Protein 4QPV (pdb70)

Structure (mmCIF, N/CA/C/O backbone):
data_4QPV
#
_entry.id   4QPV
#
_cell.length_a   58.545
_cell.length_b   107.570
_cell.length_c   112.814
_cell.angle_alpha   90.000
_cell.angle_beta   90.000
_cell.angle_gamma   90.000
#
_symmetry.space_group_name_H-M   'P 21 21 21'
#
loop_
_entity.id
_entity.type
_entity.pdbx_description
1 polymer 'Uncharacterized protein'
2 water water
#
loop_
_atom_site.group_PDB
_atom_site.id
_atom_site.type_symbol
_atom_site.label_atom_id
_atom_site.label_alt_id
_atom_site.label_comp_id
_atom_site.label_asym_id
_atom_site.label_entity_id
_atom_site.label_seq_id
_atom_site.pdbx_PDB_ins_code
_atom_site.Cartn_x
_atom_site.Cartn_y
_atom_site.Cartn_z
_atom_site.occupancy
_atom_site.B_iso_or_equiv
_atom_site.auth_seq_id
_atom_site.auth_comp_id
_atom_site.auth_asym_id
_atom_site.auth_atom_id
_atom_site.pdbx_PDB_model_num
ATOM 1 N N . SER A 1 17 ? 47.049 126.906 10.952 1.00 63.67 39 SER A N 1
ATOM 2 C CA . SER A 1 17 ? 45.799 126.189 10.697 1.00 61.52 39 SER A CA 1
ATOM 3 C C . SER A 1 17 ? 45.981 125.181 9.538 1.00 60.60 39 SER A C 1
ATOM 4 O O . SER A 1 17 ? 47.051 125.144 8.910 1.00 60.88 39 SER A O 1
ATOM 7 N N . VAL A 1 18 ? 44.948 124.355 9.265 1.00 51.82 40 VAL A N 1
ATOM 8 C CA . VAL A 1 18 ? 44.995 123.373 8.171 1.00 46.71 40 VAL A CA 1
ATOM 9 C C . VAL A 1 18 ? 43.901 123.719 7.148 1.00 47.05 40 VAL A C 1
ATOM 10 O O . VAL A 1 18 ? 42.726 123.750 7.520 1.00 46.19 40 VAL A O 1
ATOM 14 N N . PRO A 1 19 ? 44.236 123.898 5.847 1.00 43.52 41 PRO A N 1
ATOM 15 C CA . PRO A 1 19 ? 43.179 124.200 4.859 1.00 44.01 41 PRO A CA 1
ATOM 16 C C . PRO A 1 19 ? 42.265 122.999 4.619 1.00 46.63 41 PRO A C 1
ATOM 17 O O . PRO A 1 19 ? 42.689 121.866 4.879 1.00 44.26 41 PRO A O 1
ATOM 21 N N . GLU A 1 20 ? 41.032 123.246 4.108 1.00 43.25 42 GLU A N 1
ATOM 22 C CA . GLU A 1 20 ? 40.031 122.221 3.795 1.00 42.00 42 GLU A CA 1
ATOM 23 C C . GLU A 1 20 ? 40.591 121.202 2.810 1.00 40.72 42 GLU A C 1
ATOM 24 O O . GLU A 1 20 ? 40.351 119.998 2.945 1.00 37.15 42 GLU A O 1
ATOM 30 N N . GLU A 1 21 ? 41.301 121.701 1.800 1.00 37.03 43 GLU A N 1
ATOM 31 C CA A GLU A 1 21 ? 41.881 120.863 0.766 0.50 35.74 43 GLU A CA 1
ATOM 32 C CA B GLU A 1 21 ? 41.893 120.816 0.812 0.50 35.91 43 GLU A CA 1
ATOM 33 C C . GLU A 1 21 ? 43.348 121.195 0.603 1.00 39.41 43 GLU A C 1
ATOM 34 O O . GLU A 1 21 ? 43.744 122.338 0.833 1.00 40.59 43 GLU A O 1
ATOM 53 N N . GLU A 1 23 ? 47.134 119.663 -1.707 1.00 30.80 45 GLU A N 1
ATOM 54 C CA . GLU A 1 23 ? 47.710 118.774 -2.715 1.00 30.42 45 GLU A CA 1
ATOM 55 C C . GLU A 1 23 ? 48.016 117.428 -2.054 1.00 32.82 45 GLU A C 1
ATOM 56 O O . GLU A 1 23 ? 48.589 117.378 -0.951 1.00 31.64 45 GLU A O 1
ATOM 62 N N . ALA A 1 24 ? 47.587 116.339 -2.691 1.00 29.16 46 ALA A N 1
ATOM 63 C CA . ALA A 1 24 ? 47.801 114.996 -2.152 1.00 29.74 46 ALA A CA 1
ATOM 64 C C . ALA A 1 24 ? 49.287 114.695 -1.902 1.00 35.84 46 ALA A C 1
ATOM 65 O O . ALA A 1 24 ? 49.613 114.023 -0.919 1.00 33.38 46 ALA A O 1
ATOM 67 N N . SER A 1 25 ? 50.188 115.252 -2.744 1.00 34.32 47 SER A N 1
ATOM 68 C CA . SER A 1 25 ? 51.641 115.053 -2.600 1.00 35.01 47 SER A CA 1
ATOM 69 C C . SER A 1 25 ? 52.201 115.681 -1.304 1.00 40.44 47 SER A C 1
ATOM 70 O O . SER A 1 25 ? 53.265 115.280 -0.838 1.00 43.14 47 SER A O 1
ATOM 73 N N . LYS A 1 26 ? 51.500 116.650 -0.728 1.00 35.41 48 LYS A N 1
ATOM 74 C CA . LYS A 1 26 ? 51.951 117.319 0.477 1.00 36.42 48 LYS A CA 1
ATOM 75 C C . LYS A 1 26 ? 51.109 116.924 1.714 1.00 39.22 48 LYS A C 1
ATOM 76 O O . LYS A 1 26 ? 51.428 117.332 2.837 1.00 42.34 48 LYS A O 1
ATOM 82 N N . TYR A 1 27 ? 50.039 116.150 1.515 1.00 29.54 49 TYR A N 1
ATOM 83 C CA . TYR A 1 27 ? 49.199 115.767 2.639 1.00 27.35 49 TYR A CA 1
ATOM 84 C C . TYR A 1 27 ? 49.799 114.568 3.410 1.00 28.16 49 TYR A C 1
ATOM 85 O O . TYR A 1 27 ? 50.039 113.511 2.827 1.00 27.21 49 TYR A O 1
ATOM 94 N N . VAL A 1 28 ? 50.047 114.758 4.713 1.00 25.06 50 VAL A N 1
ATOM 95 C CA . VAL A 1 28 ? 50.603 113.716 5.579 1.00 24.70 50 VAL A CA 1
ATOM 96 C C . VAL A 1 28 ? 49.617 113.385 6.738 1.00 29.21 50 VAL A C 1
ATOM 97 O O . VAL A 1 28 ? 50.010 112.757 7.719 1.00 29.59 50 VAL A O 1
ATOM 101 N N . GLY A 1 29 ? 48.346 113.767 6.587 1.00 26.01 51 GLY A N 1
ATOM 102 C CA . GLY A 1 29 ? 47.329 113.492 7.602 1.00 25.70 51 GLY A CA 1
ATOM 103 C C . GLY A 1 29 ? 47.019 114.647 8.535 1.00 31.60 51 GLY A C 1
ATOM 104 O O . GLY A 1 29 ? 46.247 114.478 9.489 1.00 30.64 51 GLY A O 1
ATOM 105 N N . GLN A 1 30 ? 47.599 115.846 8.275 1.00 28.43 52 GLN A N 1
ATOM 106 C CA . GLN A 1 30 ? 47.339 116.998 9.159 1.00 29.03 52 GLN A CA 1
ATOM 107 C C . GLN A 1 30 ? 45.854 117.401 9.030 1.00 32.16 52 GLN A C 1
ATOM 108 O O . GLN A 1 30 ? 45.314 117.432 7.928 1.00 31.23 52 GLN A O 1
ATOM 114 N N . GLY A 1 31 ? 45.190 117.556 10.164 1.00 29.67 53 GLY A N 1
ATOM 115 C CA . GLY A 1 31 ? 43.773 117.901 10.176 1.00 30.16 53 GLY A CA 1
ATOM 116 C C . GLY A 1 31 ? 42.821 116.720 10.091 1.00 30.63 53 GLY A C 1
ATOM 117 O O . GLY A 1 31 ? 41.613 116.914 10.190 1.00 28.57 53 GLY A O 1
ATOM 118 N N . PHE A 1 32 ? 43.341 115.476 9.925 1.00 27.42 54 PHE A N 1
ATOM 119 C CA . PHE A 1 32 ? 42.483 114.287 9.857 1.00 25.41 54 PHE A CA 1
ATOM 120 C C . PHE A 1 32 ? 41.660 114.157 11.119 1.00 29.12 54 PHE A C 1
ATOM 121 O O . PHE A 1 32 ? 42.205 114.151 12.236 1.00 28.76 54 PHE A O 1
ATOM 129 N N . GLN A 1 33 ? 40.337 114.110 10.958 1.00 26.31 55 GLN A N 1
ATOM 130 C CA . GLN A 1 33 ? 39.447 114.001 12.114 1.00 25.36 55 GLN A CA 1
ATOM 131 C C . GLN A 1 33 ? 38.114 113.358 11.760 1.00 29.28 55 GLN A C 1
ATOM 132 O O . GLN A 1 33 ? 37.245 114.046 11.226 1.00 28.75 55 GLN A O 1
ATOM 138 N N . PRO A 1 34 ? 37.884 112.082 12.136 1.00 26.87 56 PRO A N 1
ATOM 139 C CA . PRO A 1 34 ? 36.543 111.498 11.960 1.00 28.71 56 PRO A CA 1
ATOM 140 C C . PRO A 1 34 ? 35.483 112.266 12.777 1.00 32.79 56 PRO A C 1
ATOM 141 O O . PRO A 1 34 ? 35.834 112.950 13.754 1.00 31.80 56 PRO A O 1
ATOM 145 N N . PRO A 1 35 ? 34.175 112.207 12.402 1.00 32.06 57 PRO A N 1
ATOM 146 C CA . PRO A 1 35 ? 33.150 112.903 13.211 1.00 32.84 57 PRO A CA 1
ATOM 147 C C . PRO A 1 35 ? 33.305 112.540 14.699 1.00 34.74 57 PRO A C 1
ATOM 148 O O . PRO A 1 35 ? 33.388 111.351 15.022 1.00 34.01 57 PRO A O 1
ATOM 152 N N . ALA A 1 36 ? 33.454 113.562 15.580 1.00 31.46 58 ALA A N 1
ATOM 153 C CA . ALA A 1 36 ? 33.698 113.344 17.019 1.00 32.49 58 ALA A CA 1
ATOM 154 C C . ALA A 1 36 ? 33.431 114.565 17.907 1.00 39.07 58 ALA A C 1
ATOM 155 O O . ALA A 1 36 ? 33.476 115.702 17.433 1.00 39.75 58 ALA A O 1
ATOM 157 N N . GLU A 1 37 ? 33.198 114.302 19.223 1.00 36.98 59 GLU A N 1
ATOM 158 C CA A GLU A 1 37 ? 32.989 115.318 20.265 0.35 37.63 59 GLU A CA 1
ATOM 159 C CA B GLU A 1 37 ? 32.994 115.342 20.228 0.65 37.99 59 GLU A CA 1
ATOM 160 C C . GLU A 1 37 ? 34.324 115.924 20.641 1.00 42.09 59 GLU A C 1
ATOM 161 O O . GLU A 1 37 ? 35.323 115.207 20.614 1.00 41.04 59 GLU A O 1
ATOM 172 N N . LYS A 1 38 ? 34.340 117.215 21.051 1.00 40.66 60 LYS A N 1
ATOM 173 C CA A LYS A 1 38 ? 35.568 117.881 21.495 0.50 40.48 60 LYS A CA 1
ATOM 174 C CA B LYS A 1 38 ? 35.558 117.893 21.509 0.50 40.46 60 LYS A CA 1
ATOM 175 C C . LYS A 1 38 ? 36.181 117.111 22.672 1.00 43.02 60 LYS A C 1
ATOM 176 O O . LYS A 1 38 ? 37.395 116.946 22.722 1.00 41.89 60 LYS A O 1
ATOM 187 N N . ASP A 1 39 ? 35.324 116.634 23.607 1.00 40.73 61 ASP A N 1
ATOM 188 C CA . ASP A 1 39 ? 35.657 115.858 24.802 1.00 40.57 61 ASP A CA 1
ATOM 189 C C . ASP A 1 39 ? 36.333 114.529 24.413 1.00 37.94 61 ASP A C 1
ATOM 190 O O . ASP A 1 39 ? 37.299 114.126 25.061 1.00 36.69 61 ASP A O 1
ATOM 195 N N . ALA A 1 40 ? 35.808 113.857 23.371 1.00 33.16 62 ALA A N 1
ATOM 196 C CA . ALA A 1 40 ? 36.342 112.594 22.843 1.00 32.01 62 ALA A CA 1
ATOM 197 C C . ALA A 1 40 ? 37.736 112.807 22.236 1.00 34.83 62 ALA A C 1
ATOM 198 O O . ALA A 1 40 ? 38.648 112.020 22.499 1.00 33.09 62 ALA A O 1
ATOM 200 N N . ILE A 1 41 ? 37.908 113.890 21.439 1.00 31.35 63 ILE A N 1
ATOM 201 C CA . ILE A 1 41 ? 39.196 114.266 20.838 1.00 29.33 63 ILE A CA 1
ATOM 202 C C . ILE A 1 41 ? 40.219 114.523 21.956 1.00 34.19 63 ILE A C 1
ATOM 203 O O . ILE A 1 41 ? 41.304 113.951 21.921 1.00 34.58 63 ILE A O 1
ATOM 208 N N . GLU A 1 42 ? 39.865 115.341 22.963 1.00 32.21 64 GLU A N 1
ATOM 209 C CA . GLU A 1 42 ? 40.771 115.602 24.083 1.00 33.78 64 GLU A CA 1
ATOM 210 C C . GLU A 1 42 ? 41.115 114.301 24.837 1.00 34.78 64 GLU A C 1
ATOM 211 O O . GLU A 1 42 ? 42.280 114.106 25.206 1.00 34.57 64 GLU A O 1
ATOM 217 N N . PHE A 1 43 ? 40.120 113.406 25.034 1.00 32.06 65 PHE A N 1
ATOM 218 C CA . PHE A 1 43 ? 40.333 112.114 25.713 1.00 30.72 65 PHE A CA 1
ATOM 219 C C . PHE A 1 43 ? 41.389 111.267 24.976 1.00 33.67 65 PHE A C 1
ATOM 220 O O . PHE A 1 43 ? 42.283 110.700 25.619 1.00 32.06 65 PHE A O 1
ATOM 228 N N . SER A 1 44 ? 41.296 111.196 23.630 1.00 29.43 66 SER A N 1
ATOM 229 C CA . SER A 1 44 ? 42.220 110.419 22.799 1.00 28.34 66 SER A CA 1
ATOM 230 C C . SER A 1 44 ? 43.682 110.882 22.988 1.00 34.55 66 SER A C 1
ATOM 231 O O . SER A 1 44 ? 44.598 110.073 22.903 1.00 35.91 66 SER A O 1
ATOM 234 N N . LYS A 1 45 ? 43.886 112.177 23.222 1.00 31.99 67 LYS A N 1
ATOM 235 C CA . LYS A 1 45 ? 45.219 112.749 23.406 1.00 32.07 67 LYS A CA 1
ATOM 236 C C . LYS A 1 45 ? 45.770 112.432 24.797 1.00 35.52 67 LYS A C 1
ATOM 237 O O . LYS A 1 45 ? 46.962 112.191 24.942 1.00 36.62 67 LYS A O 1
ATOM 243 N N . LYS A 1 46 ? 44.908 112.417 25.805 1.00 30.88 68 LYS A N 1
ATOM 244 C CA . LYS A 1 46 ? 45.317 112.175 27.187 1.00 30.27 68 LYS A CA 1
ATOM 245 C C . LYS A 1 46 ? 45.598 110.693 27.480 1.00 34.00 68 LYS A C 1
ATOM 246 O O . LYS A 1 46 ? 46.272 110.389 28.474 1.00 34.14 68 LYS A O 1
ATOM 252 N N . HIS A 1 47 ? 45.091 109.772 26.631 1.00 28.80 69 HIS A N 1
ATOM 253 C CA . HIS A 1 47 ? 45.237 108.334 26.866 1.00 26.94 69 HIS A CA 1
ATOM 254 C C . HIS A 1 47 ? 45.727 107.601 25.619 1.00 29.20 69 HIS A C 1
ATOM 255 O O . HIS A 1 47 ? 45.422 106.426 25.440 1.00 26.87 69 HIS A O 1
ATOM 262 N N . LYS A 1 48 ? 46.532 108.283 24.796 1.00 27.68 70 LYS A N 1
ATOM 263 C CA . LYS A 1 48 ? 47.095 107.762 23.555 1.00 27.06 70 LYS A CA 1
ATOM 264 C C . LYS A 1 48 ? 47.806 106.417 23.777 1.00 29.95 70 LYS A C 1
ATOM 265 O O . LYS A 1 48 ? 47.483 105.475 23.070 1.00 28.08 70 LYS A O 1
ATOM 271 N N . ASP A 1 49 ? 48.725 106.303 24.774 1.00 27.73 71 ASP A N 1
ATOM 272 C CA . ASP A 1 49 ? 49.458 105.046 24.998 1.00 27.86 71 ASP A CA 1
ATOM 273 C C . ASP A 1 49 ? 48.550 103.880 25.430 1.00 29.40 71 ASP A C 1
ATOM 274 O O . ASP A 1 49 ? 48.693 102.769 24.921 1.00 27.48 71 ASP A O 1
ATOM 279 N N . LYS A 1 50 ? 47.638 104.126 26.358 1.00 25.88 72 LYS A N 1
ATOM 280 C CA . LYS A 1 50 ? 46.736 103.074 26.831 1.00 25.11 72 LYS A CA 1
ATOM 281 C C . LYS A 1 50 ? 45.825 102.624 25.698 1.00 26.62 72 LYS A C 1
ATOM 282 O O . LYS A 1 50 ? 45.633 101.429 25.509 1.00 26.28 72 LYS A O 1
ATOM 288 N N . ILE A 1 51 ? 45.285 103.584 24.932 1.00 24.24 73 ILE A N 1
ATOM 289 C CA . ILE A 1 51 ? 44.346 103.252 23.850 1.00 23.59 73 ILE A CA 1
ATOM 290 C C . ILE A 1 51 ? 45.091 102.453 22.768 1.00 27.13 73 ILE A C 1
ATOM 291 O O . ILE A 1 51 ? 44.563 101.441 22.281 1.00 25.25 73 ILE A O 1
ATOM 296 N N . ALA A 1 52 ? 46.325 102.877 22.435 1.00 26.21 74 ALA A N 1
ATOM 297 C CA . ALA A 1 52 ? 47.174 102.175 21.459 1.00 26.78 74 ALA A CA 1
ATOM 298 C C . ALA A 1 52 ? 47.423 100.728 21.907 1.00 29.84 74 ALA A C 1
ATOM 299 O O . ALA A 1 52 ? 47.247 99.801 21.116 1.00 28.28 74 ALA A O 1
ATOM 301 N N . LYS A 1 53 ? 47.756 100.536 23.204 1.00 26.08 75 LYS A N 1
ATOM 302 C CA . LYS A 1 53 ? 48.007 99.217 23.790 1.00 25.64 75 LYS A CA 1
ATOM 303 C C . LYS A 1 53 ? 46.750 98.337 23.697 1.00 27.89 75 LYS A C 1
ATOM 304 O O . LYS A 1 53 ? 46.859 97.163 23.319 1.00 26.86 75 LYS A O 1
ATOM 310 N N . ARG A 1 54 ? 45.570 98.902 24.046 1.00 24.04 76 ARG A N 1
ATOM 311 C CA . ARG A 1 54 ? 44.292 98.158 23.983 1.00 24.43 76 ARG A CA 1
ATOM 312 C C . ARG A 1 54 ? 43.925 97.808 22.525 1.00 26.46 76 ARG A C 1
ATOM 313 O O . ARG A 1 54 ? 43.425 96.709 22.268 1.00 26.79 76 ARG A O 1
ATOM 321 N N . GLY A 1 55 ? 44.184 98.719 21.594 1.00 23.44 77 GLY A N 1
ATOM 322 C CA . GLY A 1 55 ? 43.945 98.467 20.168 1.00 23.55 77 GLY A CA 1
ATOM 323 C C . GLY A 1 55 ? 44.796 97.323 19.652 1.00 29.41 77 GLY A C 1
ATOM 324 O O . GLY A 1 55 ? 44.289 96.398 19.012 1.00 29.05 77 GLY A O 1
ATOM 325 N N . GLU A 1 56 ? 46.082 97.318 20.022 1.00 27.60 78 GLU A N 1
ATOM 326 C CA . GLU A 1 56 ? 47.000 96.230 19.650 1.00 27.65 78 GLU A CA 1
ATOM 327 C C . GLU A 1 56 ? 46.524 94.911 20.275 1.00 29.05 78 GLU A C 1
ATOM 328 O O . GLU A 1 56 ? 46.461 93.881 19.588 1.00 27.16 78 GLU A O 1
ATOM 334 N N . GLN A 1 57 ? 46.107 94.961 21.559 1.00 25.33 79 GLN A N 1
ATOM 335 C CA . GLN A 1 57 ? 45.592 93.776 22.250 1.00 25.48 79 GLN A CA 1
ATOM 336 C C . GLN A 1 57 ? 44.379 93.208 21.508 1.00 30.56 79 GLN A C 1
ATOM 337 O O . GLN A 1 57 ? 44.262 91.987 21.402 1.00 29.97 79 GLN A O 1
ATOM 343 N N . PHE A 1 58 ? 43.451 94.090 21.059 1.00 27.97 80 PHE A N 1
ATOM 344 C CA . PHE A 1 58 ? 42.247 93.654 20.345 1.00 27.52 80 PHE A CA 1
ATOM 345 C C . PHE A 1 58 ? 42.604 92.771 19.126 1.00 29.26 80 PHE A C 1
ATOM 346 O O . PHE A 1 58 ? 41.998 91.712 18.930 1.00 29.17 80 PHE A O 1
ATOM 354 N N . PHE A 1 59 ? 43.560 93.211 18.320 1.00 25.88 81 PHE A N 1
ATOM 355 C CA . PHE A 1 59 ? 43.956 92.486 17.106 1.00 25.62 81 PHE A CA 1
ATOM 356 C C . PHE A 1 59 ? 44.660 91.186 17.440 1.00 32.01 81 PHE A C 1
ATOM 357 O O . PHE A 1 59 ? 44.498 90.215 16.696 1.00 33.30 81 PHE A O 1
ATOM 378 N N . ASP A 1 61 ? 44.066 89.343 20.385 1.00 31.93 83 ASP A N 1
ATOM 379 C CA . ASP A 1 61 ? 43.000 88.499 20.934 1.00 32.85 83 ASP A CA 1
ATOM 380 C C . ASP A 1 61 ? 42.066 87.922 19.855 1.00 36.93 83 ASP A C 1
ATOM 381 O O . ASP A 1 61 ? 41.729 86.736 19.903 1.00 37.70 83 ASP A O 1
ATOM 386 N N . ASN A 1 62 ? 41.660 88.747 18.896 1.00 31.40 84 ASN A N 1
ATOM 387 C CA . ASN A 1 62 ? 40.672 88.335 17.901 1.00 33.26 84 ASN A CA 1
ATOM 388 C C . ASN A 1 62 ? 41.237 87.760 16.610 1.00 37.48 84 ASN A C 1
ATOM 389 O O . ASN A 1 62 ? 40.598 86.877 16.043 1.00 40.04 84 ASN A O 1
ATOM 394 N N . PHE A 1 63 ? 42.392 88.226 16.141 1.00 32.21 85 PHE A N 1
ATOM 395 C CA . PHE A 1 63 ? 42.928 87.737 14.871 1.00 31.09 85 PHE A CA 1
ATOM 396 C C . PHE A 1 63 ? 44.246 86.962 14.997 1.00 36.34 85 PHE A C 1
ATOM 397 O O . PHE A 1 63 ? 44.673 86.334 14.017 1.00 35.28 85 PHE A O 1
ATOM 405 N N . GLY A 1 64 ? 44.861 86.976 16.183 1.00 33.37 86 GLY A N 1
ATOM 406 C CA . GLY A 1 64 ? 46.123 86.273 16.415 1.00 33.15 86 GLY A CA 1
ATOM 407 C C . GLY A 1 64 ? 47.271 86.937 15.679 1.00 34.95 86 GLY A C 1
ATOM 408 O O . GLY A 1 64 ? 48.250 86.280 15.313 1.00 34.96 86 GLY A O 1
ATOM 409 N N . LEU A 1 65 ? 47.137 88.250 15.429 1.00 29.84 87 LEU A N 1
ATOM 410 C CA . LEU A 1 65 ? 48.141 89.027 14.710 1.00 28.94 87 LEU A CA 1
ATOM 411 C C . LEU A 1 65 ? 48.737 90.145 15.548 1.00 32.77 87 LEU A C 1
ATOM 412 O O . LEU A 1 65 ? 48.032 90.795 16.332 1.00 31.56 87 LEU A O 1
ATOM 417 N N . LYS A 1 66 ? 50.033 90.387 15.345 1.00 29.67 88 LYS A N 1
ATOM 418 C CA . LYS A 1 66 ? 50.773 91.463 15.991 1.00 29.30 88 LYS A CA 1
ATOM 419 C C . LYS A 1 66 ? 50.646 92.724 15.126 1.00 29.33 88 LYS A C 1
ATOM 420 O O . LYS A 1 66 ? 51.045 92.729 13.961 1.00 29.05 88 LYS A O 1
ATOM 426 N N . VAL A 1 67 ? 50.038 93.780 15.681 1.00 24.20 89 VAL A N 1
ATOM 427 C CA . VAL A 1 67 ? 49.850 95.040 14.943 1.00 23.48 89 VAL A CA 1
ATOM 428 C C . VAL A 1 67 ? 50.497 96.160 15.755 1.00 27.03 89 VAL A C 1
ATOM 429 O O . VAL A 1 67 ? 50.797 95.973 16.943 1.00 26.33 89 VAL A O 1
ATOM 433 N N . LYS A 1 68 ? 50.683 97.309 15.120 1.00 25.21 90 LYS A N 1
ATOM 434 C CA . LYS A 1 68 ? 51.230 98.511 15.747 1.00 26.01 90 LYS A CA 1
ATOM 435 C C . LYS A 1 68 ? 50.269 99.698 15.508 1.00 27.46 90 LYS A C 1
ATOM 436 O O . LYS A 1 68 ? 49.930 99.984 14.363 1.00 24.18 90 LYS A O 1
ATOM 442 N N . ALA A 1 69 ? 49.868 100.403 16.589 1.00 25.55 91 ALA A N 1
ATOM 443 C CA . ALA A 1 69 ? 49.013 101.587 16.443 1.00 24.64 91 ALA A CA 1
ATOM 444 C C . ALA A 1 69 ? 49.740 102.678 15.635 1.00 27.36 91 ALA A C 1
ATOM 445 O O . ALA A 1 69 ? 50.930 102.919 15.841 1.00 25.24 91 ALA A O 1
ATOM 447 N N . THR A 1 70 ? 49.036 103.302 14.705 1.00 23.68 92 THR A N 1
ATOM 448 C CA . THR A 1 70 ? 49.602 104.395 13.905 1.00 23.74 92 THR A CA 1
ATOM 449 C C . THR A 1 70 ? 48.924 105.717 14.228 1.00 26.89 92 THR A C 1
ATOM 450 O O . THR A 1 70 ? 49.468 106.771 13.921 1.00 25.01 92 THR A O 1
ATOM 454 N N . ASN A 1 71 ? 47.705 105.662 14.772 1.00 23.89 93 ASN A N 1
ATOM 455 C CA . ASN A 1 71 ? 46.958 106.874 15.075 1.00 23.57 93 ASN A CA 1
ATOM 456 C C . ASN A 1 71 ? 45.880 106.605 16.069 1.00 26.46 93 ASN A C 1
ATOM 457 O O . ASN A 1 71 ? 45.208 105.580 15.988 1.00 27.07 93 ASN A O 1
ATOM 462 N N . VAL A 1 72 ? 45.708 107.532 17.020 1.00 22.24 94 VAL A N 1
ATOM 463 C CA . VAL A 1 72 ? 44.644 107.421 18.012 1.00 22.76 94 VAL A CA 1
ATOM 464 C C . VAL A 1 72 ? 43.844 108.695 17.934 1.00 27.33 94 VAL A C 1
ATOM 465 O O . VAL A 1 72 ? 44.404 109.788 18.120 1.00 25.96 94 VAL A O 1
ATOM 469 N N . VAL A 1 73 ? 42.538 108.577 17.650 1.00 25.02 95 VAL A N 1
ATOM 470 C CA . VAL A 1 73 ? 41.719 109.781 17.478 1.00 25.60 95 VAL A CA 1
ATOM 471 C C . VAL A 1 73 ? 40.410 109.711 18.234 1.00 28.93 95 VAL A C 1
ATOM 472 O O . VAL A 1 73 ? 39.965 108.625 18.593 1.00 27.74 95 VAL A O 1
ATOM 476 N N . GLY A 1 74 ? 39.778 110.875 18.416 1.00 27.01 96 GLY A N 1
ATOM 477 C CA . GLY A 1 74 ? 38.415 110.961 18.925 1.00 28.06 96 GLY A CA 1
ATOM 478 C C . GLY A 1 74 ? 37.513 110.466 17.794 1.00 32.01 96 GLY A C 1
ATOM 479 O O . GLY A 1 74 ? 37.803 110.718 16.620 1.00 29.95 96 GLY A O 1
ATOM 480 N N . SER A 1 75 ? 36.449 109.708 18.114 1.00 30.32 97 SER A N 1
ATOM 481 C CA . SER A 1 75 ? 35.502 109.191 17.116 1.00 30.12 97 SER A CA 1
ATOM 482 C C . SER A 1 75 ? 34.156 109.007 17.804 1.00 34.79 97 SER A C 1
ATOM 483 O O . SER A 1 75 ? 34.064 108.223 18.753 1.00 33.58 97 SER A O 1
ATOM 486 N N . GLY A 1 76 ? 33.147 109.778 17.371 1.00 32.42 98 GLY A N 1
ATOM 487 C CA . GLY A 1 76 ? 31.824 109.785 17.993 1.00 32.68 98 GLY A CA 1
ATOM 488 C C . GLY A 1 76 ? 31.978 110.321 19.396 1.00 36.49 98 GLY A C 1
ATOM 489 O O . GLY A 1 76 ? 32.611 111.368 19.582 1.00 36.44 98 GLY A O 1
ATOM 490 N N . ASP A 1 77 ? 31.494 109.572 20.405 1.00 33.70 99 ASP A N 1
ATOM 491 C CA . ASP A 1 77 ? 31.685 109.991 21.795 1.00 34.23 99 ASP A CA 1
ATOM 492 C C . ASP A 1 77 ? 32.822 109.157 22.431 1.00 35.22 99 ASP A C 1
ATOM 493 O O . ASP A 1 77 ? 33.071 109.253 23.636 1.00 35.62 99 ASP A O 1
ATOM 498 N N . GLY A 1 78 ? 33.485 108.347 21.608 1.00 29.81 100 GLY A N 1
ATOM 499 C CA . GLY A 1 78 ? 34.606 107.520 22.036 1.00 27.27 100 GLY A CA 1
ATOM 500 C C . GLY A 1 78 ? 35.884 107.809 21.279 1.00 30.17 100 GLY A C 1
ATOM 501 O O . GLY A 1 78 ? 36.186 108.955 20.930 1.00 30.57 100 GLY A O 1
ATOM 502 N N . VAL A 1 79 ? 36.660 106.768 21.046 1.00 26.08 101 VAL A N 1
ATOM 503 C CA . VAL A 1 79 ? 37.949 106.891 20.370 1.00 24.41 101 VAL A CA 1
ATOM 504 C C . VAL A 1 79 ? 38.048 105.827 19.282 1.00 27.85 101 VAL A C 1
ATOM 505 O O . VAL A 1 79 ? 37.195 104.932 19.187 1.00 26.13 101 VAL A O 1
ATOM 509 N N . GLU A 1 80 ? 39.084 105.937 18.473 1.00 24.81 102 GLU A N 1
ATOM 510 C CA . GLU A 1 80 ? 39.362 105.001 17.384 1.00 24.75 102 GLU A CA 1
ATOM 511 C C . GLU A 1 80 ? 40.868 104.856 17.216 1.00 26.60 102 GLU A C 1
ATOM 512 O O . GLU A 1 80 ? 41.587 105.855 17.250 1.00 25.69 102 GLU A O 1
ATOM 518 N N . VAL A 1 81 ? 41.336 103.608 17.052 1.00 23.34 103 VAL A N 1
ATOM 519 C CA A VAL A 1 81 ? 42.758 103.285 16.885 0.50 22.60 103 VAL A CA 1
ATOM 520 C CA B VAL A 1 81 ? 42.760 103.359 16.882 0.50 22.27 103 VAL A CA 1
ATOM 521 C C . VAL A 1 81 ? 42.988 102.741 15.493 1.00 25.98 103 VAL A C 1
ATOM 522 O O . VAL A 1 81 ? 42.374 101.736 15.133 1.00 26.05 103 VAL A O 1
ATOM 529 N N . PHE A 1 82 ? 43.890 103.368 14.743 1.00 21.56 104 PHE A N 1
ATOM 530 C CA . PHE A 1 82 ? 44.306 102.925 13.413 1.00 20.32 104 PHE A CA 1
ATOM 531 C C . PHE A 1 82 ? 45.540 102.077 13.674 1.00 24.44 104 PHE A C 1
ATOM 532 O O . PHE A 1 82 ? 46.357 102.459 14.522 1.00 22.66 104 PHE A O 1
ATOM 540 N N . VAL A 1 83 ? 45.648 100.924 13.010 1.00 22.82 105 VAL A N 1
ATOM 541 C CA . VAL A 1 83 ? 46.765 100.010 13.206 1.00 22.17 105 VAL A CA 1
ATOM 542 C C . VAL A 1 83 ? 47.364 99.592 11.854 1.00 26.61 105 VAL A C 1
ATOM 543 O O . VAL A 1 83 ? 46.670 99.583 10.843 1.00 25.67 105 VAL A O 1
ATOM 547 N N . HIS A 1 84 ? 48.646 99.233 11.865 1.00 24.65 106 HIS A N 1
ATOM 548 C CA . HIS A 1 84 ? 49.330 98.661 10.720 1.00 23.72 106 HIS A CA 1
ATOM 549 C C . HIS A 1 84 ? 49.829 97.290 11.130 1.00 26.51 106 HIS A C 1
ATOM 550 O O . HIS A 1 84 ? 50.386 97.114 12.221 1.00 25.27 106 HIS A O 1
ATOM 557 N N . CYS A 1 85 ? 49.601 96.318 10.267 1.00 23.59 107 CYS A N 1
ATOM 558 C CA . CYS A 1 85 ? 50.044 94.952 10.463 1.00 23.78 107 CYS A CA 1
ATOM 559 C C . CYS A 1 85 ? 51.054 94.604 9.388 1.00 27.18 107 CYS A C 1
ATOM 560 O O . CYS A 1 85 ? 50.838 94.914 8.216 1.00 25.36 107 CYS A O 1
ATOM 563 N N . ASP A 1 86 ? 52.161 93.966 9.800 1.00 26.91 108 ASP A N 1
ATOM 564 C CA . ASP A 1 86 ? 53.176 93.403 8.904 1.00 27.98 108 ASP A CA 1
ATOM 565 C C . ASP A 1 86 ? 53.739 92.227 9.688 1.00 33.10 108 ASP A C 1
ATOM 566 O O . ASP A 1 86 ? 54.799 92.318 10.303 1.00 32.14 108 ASP A O 1
ATOM 571 N N . ASP A 1 87 ? 52.959 91.145 9.719 1.00 29.34 109 ASP A N 1
ATOM 572 C CA . ASP A 1 87 ? 53.230 89.976 10.550 1.00 29.79 109 ASP A CA 1
ATOM 573 C C . ASP A 1 87 ? 53.123 88.719 9.711 1.00 32.65 109 ASP A C 1
ATOM 574 O O . ASP A 1 87 ? 52.047 88.441 9.178 1.00 31.26 109 ASP A O 1
ATOM 579 N N . HIS A 1 88 ? 54.239 87.970 9.563 1.00 31.01 110 HIS A N 1
ATOM 580 C CA . HIS A 1 88 ? 54.307 86.741 8.739 1.00 32.69 110 HIS A CA 1
ATOM 581 C C . HIS A 1 88 ? 53.826 87.069 7.291 1.00 34.12 110 HIS A C 1
ATOM 582 O O . HIS A 1 88 ? 53.068 86.314 6.685 1.00 32.84 110 HIS A O 1
ATOM 589 N N . ASP A 1 89 ? 54.254 88.239 6.780 1.00 31.00 111 ASP A N 1
ATOM 590 C CA . ASP A 1 89 ? 53.934 88.819 5.466 1.00 30.54 111 ASP A CA 1
ATOM 591 C C . ASP A 1 89 ? 52.443 89.134 5.285 1.00 32.59 111 ASP A C 1
ATOM 592 O O . ASP A 1 89 ? 52.026 89.408 4.160 1.00 31.53 111 ASP A O 1
ATOM 597 N N . ILE A 1 90 ? 51.643 89.114 6.387 1.00 29.17 112 ILE A N 1
ATOM 598 C CA . ILE A 1 90 ? 50.244 89.567 6.338 1.00 27.45 112 ILE A CA 1
ATOM 599 C C . ILE A 1 90 ? 50.320 91.084 6.584 1.00 29.90 112 ILE A C 1
ATOM 600 O O . ILE A 1 90 ? 50.728 91.514 7.674 1.00 28.25 112 ILE A O 1
ATOM 605 N N . VAL A 1 91 ? 49.984 91.880 5.561 1.00 24.59 113 VAL A N 1
ATOM 606 C CA . VAL A 1 91 ? 50.124 93.335 5.621 1.00 23.64 113 VAL A CA 1
ATOM 607 C C . VAL A 1 91 ? 48.794 94.038 5.375 1.00 25.14 113 VAL A C 1
ATOM 608 O O . VAL A 1 91 ? 48.155 93.828 4.346 1.00 25.05 113 VAL A O 1
ATOM 612 N N . PHE A 1 92 ? 48.388 94.900 6.324 1.00 23.39 114 PHE A N 1
ATOM 613 C CA . PHE A 1 92 ? 47.162 95.698 6.186 1.00 22.53 114 PHE A CA 1
ATOM 614 C C . PHE A 1 92 ? 47.163 96.834 7.185 1.00 25.61 114 PHE A C 1
ATOM 615 O O . PHE A 1 92 ? 47.959 96.847 8.132 1.00 25.25 114 PHE A O 1
ATOM 623 N N . ASN A 1 93 ? 46.247 97.768 6.939 1.00 23.00 115 ASN A N 1
ATOM 624 C CA A ASN A 1 93 ? 45.904 98.855 7.851 0.50 21.95 115 ASN A CA 1
ATOM 625 C CA B ASN A 1 93 ? 45.890 98.891 7.813 0.50 21.90 115 ASN A CA 1
ATOM 626 C C . ASN A 1 93 ? 44.440 98.709 8.172 1.00 24.62 115 ASN A C 1
ATOM 627 O O . ASN A 1 93 ? 43.648 98.345 7.295 1.00 23.30 115 ASN A O 1
ATOM 636 N N . ALA A 1 94 ? 44.083 98.930 9.432 1.00 21.78 116 ALA A N 1
ATOM 637 C CA . ALA A 1 94 ? 42.702 98.784 9.875 1.00 22.53 116 ALA A CA 1
ATOM 638 C C . ALA A 1 94 ? 42.462 99.724 11.020 1.00 24.93 116 ALA A C 1
ATOM 639 O O . ALA A 1 94 ? 43.410 100.352 11.497 1.00 22.41 116 ALA A O 1
ATOM 641 N N . SER A 1 95 ? 41.206 99.839 11.465 1.00 24.09 117 SER A N 1
ATOM 642 C CA . SER A 1 95 ? 40.894 100.650 12.643 1.00 23.81 117 SER A CA 1
ATOM 643 C C . SER A 1 95 ? 39.796 100.001 13.440 1.00 28.57 117 SER A C 1
ATOM 644 O O . SER A 1 95 ? 38.977 99.234 12.902 1.00 29.05 117 SER A O 1
ATOM 647 N N . ILE A 1 96 ? 39.777 100.311 14.740 1.00 24.61 118 ILE A N 1
ATOM 648 C CA A ILE A 1 96 ? 38.786 99.774 15.656 0.50 24.79 118 ILE A CA 1
ATOM 649 C CA B ILE A 1 96 ? 38.731 99.794 15.608 0.50 25.11 118 ILE A CA 1
ATOM 650 C C . ILE A 1 96 ? 38.258 100.902 16.546 1.00 28.55 118 ILE A C 1
ATOM 651 O O . ILE A 1 96 ? 39.082 101.611 17.135 1.00 27.43 118 ILE A O 1
ATOM 660 N N . PRO A 1 97 ? 36.925 101.076 16.691 1.00 27.84 119 PRO A N 1
ATOM 661 C CA . PRO A 1 97 ? 36.447 102.104 17.630 1.00 27.28 119 PRO A CA 1
ATOM 662 C C . PRO A 1 97 ? 36.381 101.535 19.041 1.00 29.50 119 PRO A C 1
ATOM 663 O O . PRO A 1 97 ? 36.194 100.322 19.222 1.00 29.10 119 PRO A O 1
ATOM 667 N N . PHE A 1 98 ? 36.499 102.404 20.052 1.00 25.72 120 PHE A N 1
ATOM 668 C CA . PHE A 1 98 ? 36.329 102.007 21.446 1.00 26.02 120 PHE A CA 1
ATOM 669 C C . PHE A 1 98 ? 35.546 103.038 22.212 1.00 30.99 120 PHE A C 1
ATOM 670 O O . PHE A 1 98 ? 35.639 104.222 21.894 1.00 30.83 120 PHE A O 1
ATOM 678 N N . ASP A 1 99 ? 34.878 102.623 23.296 1.00 30.09 121 ASP A N 1
ATOM 679 C CA . ASP A 1 99 ? 34.275 103.580 24.230 1.00 30.84 121 ASP A CA 1
ATOM 680 C C . ASP A 1 99 ? 35.413 104.100 25.110 1.00 32.57 121 ASP A C 1
ATOM 681 O O . ASP A 1 99 ? 36.456 103.452 25.188 1.00 30.09 121 ASP A O 1
ATOM 686 N N . LYS A 1 100 ? 35.226 105.237 25.776 1.00 30.13 122 LYS A N 1
ATOM 687 C CA . LYS A 1 100 ? 36.234 105.783 26.704 1.00 30.26 122 LYS A CA 1
ATOM 688 C C . LYS A 1 100 ? 36.557 104.768 27.807 1.00 34.20 122 LYS A C 1
ATOM 689 O O . LYS A 1 100 ? 37.674 104.759 28.312 1.00 35.50 122 LYS A O 1
ATOM 695 N N . SER A 1 101 ? 35.593 103.874 28.145 1.00 30.89 123 SER A N 1
ATOM 696 C CA . SER A 1 101 ? 35.765 102.833 29.173 1.00 30.04 123 SER A CA 1
ATOM 697 C C . SER A 1 101 ? 36.866 101.807 28.818 1.00 30.32 123 SER A C 1
ATOM 698 O O . SER A 1 101 ? 37.223 100.997 29.671 1.00 30.84 123 SER A O 1
ATOM 701 N N . ILE A 1 102 ? 37.431 101.863 27.602 1.00 27.02 124 ILE A N 1
ATOM 702 C CA . ILE A 1 102 ? 38.540 100.981 27.204 1.00 26.77 124 ILE A CA 1
ATOM 703 C C . ILE A 1 102 ? 39.776 101.130 28.132 1.00 30.05 124 ILE A C 1
ATOM 704 O O . ILE A 1 102 ? 40.534 100.173 28.278 1.00 29.39 124 ILE A O 1
ATOM 709 N N . ILE A 1 103 ? 39.952 102.297 28.783 1.00 28.10 125 ILE A N 1
ATOM 710 C CA . ILE A 1 103 ? 41.102 102.528 29.682 1.00 27.07 125 ILE A CA 1
ATOM 711 C C . ILE A 1 103 ? 40.951 101.813 31.033 1.00 32.76 125 ILE A C 1
ATOM 712 O O . ILE A 1 103 ? 41.901 101.795 31.818 1.00 31.53 125 ILE A O 1
ATOM 717 N N . GLU A 1 104 ? 39.761 101.268 31.323 1.00 30.18 126 GLU A N 1
ATOM 718 C CA . GLU A 1 104 ? 39.443 100.711 32.641 1.00 30.01 126 GLU A CA 1
ATOM 719 C C . GLU A 1 104 ? 40.080 99.362 32.973 1.00 35.12 126 GLU A C 1
ATOM 720 O O . GLU A 1 104 ? 40.143 99.010 34.154 1.00 35.64 126 GLU A O 1
ATOM 726 N N . SER A 1 105 ? 40.540 98.610 31.972 1.00 32.09 127 SER A N 1
ATOM 727 C CA . SER A 1 105 ? 41.071 97.267 32.228 1.00 32.51 127 SER A CA 1
ATOM 728 C C . SER A 1 105 ? 42.137 96.844 31.219 1.00 34.31 127 SER A C 1
ATOM 729 O O . SER A 1 105 ? 42.357 97.524 30.229 1.00 32.01 127 SER A O 1
ATOM 732 N N . ASP A 1 106 ? 42.790 95.701 31.482 1.00 32.26 128 ASP A N 1
ATOM 733 C CA . ASP A 1 106 ? 43.699 95.066 30.524 1.00 31.29 128 ASP A CA 1
ATOM 734 C C . ASP A 1 106 ? 43.181 93.656 30.222 1.00 33.84 128 ASP A C 1
ATOM 735 O O . ASP A 1 106 ? 43.862 92.876 29.557 1.00 33.67 128 ASP A O 1
ATOM 740 N N . SER A 1 107 ? 41.957 93.350 30.675 1.00 31.28 129 SER A N 1
ATOM 741 C CA . SER A 1 107 ? 41.345 92.033 30.481 1.00 33.09 129 SER A CA 1
ATOM 742 C C . SER A 1 107 ? 41.057 91.760 28.996 1.00 36.52 129 SER A C 1
ATOM 743 O O . SER A 1 107 ? 41.052 92.671 28.169 1.00 33.48 129 SER A O 1
ATOM 746 N N . SER A 1 108 ? 40.919 90.478 28.658 1.00 35.10 130 SER A N 1
ATOM 747 C CA . SER A 1 108 ? 40.706 90.024 27.289 1.00 33.85 130 SER A CA 1
ATOM 748 C C . SER A 1 108 ? 39.711 90.881 26.506 1.00 36.60 130 SER A C 1
ATOM 749 O O . SER A 1 108 ? 38.655 91.269 27.012 1.00 36.32 130 SER A O 1
ATOM 752 N N . LEU A 1 109 ? 40.059 91.143 25.245 1.00 32.90 131 LEU A N 1
ATOM 753 C CA . LEU A 1 109 ? 39.215 91.888 24.333 1.00 32.54 131 LEU A CA 1
ATOM 754 C C . LEU A 1 109 ? 38.586 90.956 23.281 1.00 37.01 131 LEU A C 1
ATOM 755 O O . LEU A 1 109 ? 38.043 91.451 22.290 1.00 34.13 131 LEU A O 1
ATOM 760 N N . ARG A 1 110 ? 38.628 89.607 23.528 1.00 37.75 132 ARG A N 1
ATOM 761 C CA A ARG A 1 110 ? 38.010 88.597 22.659 0.50 39.21 132 ARG A CA 1
ATOM 762 C CA B ARG A 1 110 ? 38.013 88.626 22.623 0.50 39.13 132 ARG A CA 1
ATOM 763 C C . ARG A 1 110 ? 36.541 88.993 22.447 1.00 44.06 132 ARG A C 1
ATOM 764 O O . ARG A 1 110 ? 35.801 89.133 23.426 1.00 44.19 132 ARG A O 1
ATOM 779 N N . SER A 1 111 ? 36.153 89.246 21.200 1.00 41.13 133 SER A N 1
ATOM 780 C CA . SER A 1 111 ? 34.829 89.717 20.816 1.00 42.19 133 SER A CA 1
ATOM 781 C C . SER A 1 111 ? 33.828 88.619 20.490 1.00 51.96 133 SER A C 1
ATOM 782 O O . SER A 1 111 ? 34.173 87.598 19.883 1.00 52.19 133 SER A O 1
ATOM 785 N N . GLU A 1 112 ? 32.561 88.876 20.869 1.00 52.04 134 GLU A N 1
ATOM 786 C CA . GLU A 1 112 ? 31.409 88.022 20.581 1.00 54.38 134 GLU A CA 1
ATOM 787 C C . GLU A 1 112 ? 30.495 88.734 19.558 1.00 59.58 134 GLU A C 1
ATOM 788 O O . GLU A 1 112 ? 29.375 88.281 19.312 1.00 61.04 134 GLU A O 1
ATOM 794 N N . ASP A 1 113 ? 30.987 89.843 18.952 1.00 55.07 135 ASP A N 1
ATOM 795 C CA . ASP A 1 113 ? 30.246 90.614 17.948 1.00 55.31 135 ASP A CA 1
ATOM 796 C C . ASP A 1 113 ? 30.026 89.756 16.682 1.00 59.29 135 ASP A C 1
ATOM 797 O O . ASP A 1 113 ? 30.978 89.201 16.121 1.00 56.26 135 ASP A O 1
ATOM 802 N N . LYS A 1 114 ? 28.743 89.596 16.304 1.00 59.01 136 LYS A N 1
ATOM 803 C CA . LYS A 1 114 ? 28.283 88.807 15.157 1.00 60.08 136 LYS A CA 1
ATOM 804 C C . LYS A 1 114 ? 27.706 89.705 14.057 1.00 65.12 136 LYS A C 1
ATOM 805 O O . LYS A 1 114 ? 27.259 89.199 13.018 1.00 65.41 136 LYS A O 1
ATOM 811 N N . GLY A 1 115 ? 27.757 91.022 14.285 1.00 61.48 137 GLY A N 1
ATOM 812 C CA . GLY A 1 115 ? 27.273 92.037 13.355 1.00 61.43 137 GLY A CA 1
ATOM 813 C C . GLY A 1 115 ? 28.121 92.231 12.110 1.00 64.23 137 GLY A C 1
ATOM 814 O O . GLY A 1 115 ? 29.156 91.572 11.935 1.00 62.79 137 GLY A O 1
ATOM 815 N N . ASP A 1 116 ? 27.673 93.162 11.240 1.00 60.47 138 ASP A N 1
ATOM 816 C CA . ASP A 1 116 ? 28.316 93.505 9.965 1.00 58.86 138 ASP A CA 1
ATOM 817 C C . ASP A 1 116 ? 29.703 94.142 10.158 1.00 58.43 138 ASP A C 1
ATOM 818 O O . ASP A 1 116 ? 30.598 93.865 9.366 1.00 56.69 138 ASP A O 1
ATOM 823 N N . ASP A 1 117 ? 29.876 94.985 11.196 1.00 53.62 139 ASP A N 1
ATOM 824 C CA . ASP A 1 117 ? 31.144 95.665 11.486 1.00 51.49 139 ASP A CA 1
ATOM 825 C C . ASP A 1 117 ? 32.268 94.667 11.779 1.00 48.66 139 ASP A C 1
ATOM 826 O O . ASP A 1 117 ? 33.399 94.903 11.362 1.00 46.61 139 ASP A O 1
ATOM 839 N N . SER A 1 119 ? 32.262 91.423 10.625 1.00 37.33 141 SER A N 1
ATOM 840 C CA A SER A 1 119 ? 32.468 90.779 9.328 0.50 37.15 141 SER A CA 1
ATOM 841 C CA B SER A 1 119 ? 32.491 90.763 9.342 0.50 36.99 141 SER A CA 1
ATOM 842 C C . SER A 1 119 ? 33.317 91.680 8.419 1.00 38.92 141 SER A C 1
ATOM 843 O O . SER A 1 119 ? 34.234 91.198 7.754 1.00 38.25 141 SER A O 1
ATOM 848 N N . THR A 1 120 ? 33.039 93.005 8.428 1.00 33.81 142 THR A N 1
ATOM 849 C CA . THR A 1 120 ? 33.768 93.986 7.617 1.00 32.89 142 THR A CA 1
ATOM 850 C C . THR A 1 120 ? 35.239 94.032 8.068 1.00 34.38 142 THR A C 1
ATOM 851 O O . THR A 1 120 ? 36.132 94.001 7.229 1.00 32.17 142 THR A O 1
ATOM 855 N N . LEU A 1 121 ? 35.476 94.053 9.391 1.00 30.72 143 LEU A N 1
ATOM 856 C CA . LEU A 1 121 ? 36.832 94.057 9.933 1.00 28.36 143 LEU A CA 1
ATOM 857 C C . LEU A 1 121 ? 37.557 92.779 9.546 1.00 31.42 143 LEU A C 1
ATOM 858 O O . LEU A 1 121 ? 38.718 92.841 9.163 1.00 30.01 143 LEU A O 1
ATOM 863 N N . VAL A 1 122 ? 36.868 91.626 9.616 1.00 30.64 144 VAL A N 1
ATOM 864 C CA . VAL A 1 122 ? 37.455 90.358 9.167 1.00 31.16 144 VAL A CA 1
ATOM 865 C C . VAL A 1 122 ? 37.929 90.513 7.694 1.00 33.27 144 VAL A C 1
ATOM 866 O O . VAL A 1 122 ? 39.060 90.144 7.391 1.00 31.70 144 VAL A O 1
ATOM 870 N N . GLY A 1 123 ? 37.081 91.085 6.829 1.00 31.63 145 GLY A N 1
ATOM 871 C CA . GLY A 1 123 ? 37.414 91.316 5.419 1.00 31.11 145 GLY A CA 1
ATOM 872 C C . GLY A 1 123 ? 38.624 92.218 5.246 1.00 32.87 145 GLY A C 1
ATOM 873 O O . GLY A 1 123 ? 39.471 91.975 4.386 1.00 30.93 145 GLY A O 1
ATOM 874 N N . THR A 1 124 ? 38.744 93.239 6.110 1.00 28.89 146 THR A N 1
ATOM 875 C CA . THR A 1 124 ? 39.874 94.172 6.123 1.00 27.17 146 THR A CA 1
ATOM 876 C C . THR A 1 124 ? 41.174 93.407 6.478 1.00 30.17 146 THR A C 1
ATOM 877 O O . THR A 1 124 ? 42.196 93.588 5.829 1.00 29.66 146 THR A O 1
ATOM 881 N N . VAL A 1 125 ? 41.120 92.550 7.497 1.00 26.11 147 VAL A N 1
ATOM 882 C CA . VAL A 1 125 ? 42.271 91.757 7.904 1.00 24.83 147 VAL A CA 1
ATOM 883 C C . VAL A 1 125 ? 42.617 90.768 6.786 1.00 27.82 147 VAL A C 1
ATOM 884 O O . VAL A 1 125 ? 43.786 90.621 6.449 1.00 26.02 147 VAL A O 1
ATOM 888 N N . LEU A 1 126 ? 41.595 90.141 6.178 1.00 27.71 148 LEU A N 1
ATOM 889 C CA . LEU A 1 126 ? 41.779 89.156 5.110 1.00 28.12 148 LEU A CA 1
ATOM 890 C C . LEU A 1 126 ? 42.414 89.767 3.842 1.00 30.12 148 LEU A C 1
ATOM 891 O O . LEU A 1 126 ? 43.052 89.037 3.090 1.00 29.41 148 LEU A O 1
ATOM 896 N N . SER A 1 127 ? 42.299 91.095 3.631 1.00 27.45 149 SER A N 1
ATOM 897 C CA A SER A 1 127 ? 42.987 91.775 2.529 0.50 25.94 149 SER A CA 1
ATOM 898 C CA B SER A 1 127 ? 42.986 91.685 2.482 0.50 26.08 149 SER A CA 1
ATOM 899 C C . SER A 1 127 ? 44.505 91.548 2.685 1.00 28.34 149 SER A C 1
ATOM 900 O O . SER A 1 127 ? 45.224 91.380 1.701 1.00 26.74 149 SER A O 1
ATOM 905 N N . GLY A 1 128 ? 44.960 91.514 3.948 1.00 25.70 150 GLY A N 1
ATOM 906 C CA . GLY A 1 128 ? 46.361 91.284 4.293 1.00 25.22 150 GLY A CA 1
ATOM 907 C C . GLY A 1 128 ? 46.791 89.859 3.946 1.00 29.65 150 GLY A C 1
ATOM 908 O O . GLY A 1 128 ? 47.932 89.622 3.551 1.00 27.29 150 GLY A O 1
ATOM 909 N N . PHE A 1 129 ? 45.856 88.897 4.065 1.00 27.97 151 PHE A N 1
ATOM 910 C CA . PHE A 1 129 ? 46.100 87.496 3.700 1.00 28.31 151 PHE A CA 1
ATOM 911 C C . PHE A 1 129 ? 46.176 87.369 2.176 1.00 31.96 151 PHE A C 1
ATOM 912 O O . PHE A 1 129 ? 47.023 86.638 1.654 1.00 30.21 151 PHE A O 1
ATOM 920 N N . GLU A 1 130 ? 45.312 88.130 1.470 1.00 29.80 152 GLU A N 1
ATOM 921 C CA . GLU A 1 130 ? 45.290 88.182 0.010 1.00 29.36 152 GLU A CA 1
ATOM 922 C C . GLU A 1 130 ? 46.585 88.787 -0.504 1.00 31.94 152 GLU A C 1
ATOM 923 O O . GLU A 1 130 ? 47.138 88.288 -1.485 1.00 30.24 152 GLU A O 1
ATOM 929 N N . TYR A 1 131 ? 47.114 89.808 0.213 1.00 28.87 153 TYR A N 1
ATOM 930 C CA . TYR A 1 131 ? 48.401 90.398 -0.144 1.00 27.89 153 TYR A CA 1
ATOM 931 C C . TYR A 1 131 ? 49.489 89.338 -0.083 1.00 31.09 153 TYR A C 1
ATOM 932 O O . TYR A 1 131 ? 50.212 89.165 -1.062 1.00 30.54 153 TYR A O 1
ATOM 941 N N . ARG A 1 132 ? 49.605 88.634 1.053 1.00 27.76 154 ARG A N 1
ATOM 942 C CA . ARG A 1 132 ? 50.609 87.579 1.204 1.00 29.16 154 ARG A CA 1
ATOM 943 C C . ARG A 1 132 ? 50.471 86.511 0.113 1.00 33.79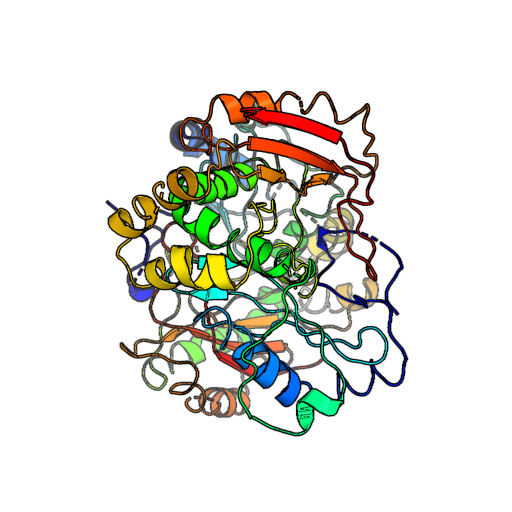 154 ARG A C 1
ATOM 944 O O . ARG A 1 132 ? 51.474 86.152 -0.505 1.00 33.45 154 ARG A O 1
ATOM 952 N N . ALA A 1 133 ? 49.235 86.051 -0.171 1.00 31.85 155 ALA A N 1
ATOM 953 C CA . ALA A 1 133 ? 48.996 85.004 -1.185 1.00 32.36 155 ALA A CA 1
ATOM 954 C C . ALA A 1 133 ? 49.429 85.429 -2.611 1.00 36.18 155 ALA A C 1
ATOM 955 O O . ALA A 1 133 ? 49.697 84.559 -3.438 1.00 36.76 155 ALA A O 1
ATOM 957 N N . HIS A 1 134 ? 49.509 86.747 -2.882 1.00 31.60 156 HIS A N 1
ATOM 958 C CA . HIS A 1 134 ? 49.905 87.297 -4.196 1.00 31.36 156 HIS A CA 1
ATOM 959 C C . HIS A 1 134 ? 51.006 88.352 -4.044 1.00 33.49 156 HIS A C 1
ATOM 960 O O . HIS A 1 134 ? 51.072 89.275 -4.854 1.00 30.35 156 HIS A O 1
ATOM 967 N N . LYS A 1 135 ? 51.883 88.196 -3.023 1.00 31.19 157 LYS A N 1
ATOM 968 C CA . LYS A 1 135 ? 52.911 89.181 -2.657 1.00 29.14 157 LYS A CA 1
ATOM 969 C C . LYS A 1 135 ? 53.826 89.584 -3.816 1.00 31.00 157 LYS A C 1
ATOM 970 O O . LYS A 1 135 ? 53.938 90.776 -4.093 1.00 29.06 157 LYS A O 1
ATOM 976 N N . GLU A 1 136 ? 54.513 88.628 -4.447 1.00 28.83 158 GLU A N 1
ATOM 977 C CA . GLU A 1 136 ? 55.455 88.940 -5.525 1.00 28.87 158 GLU A CA 1
ATOM 978 C C . GLU A 1 136 ? 54.801 89.760 -6.639 1.00 31.66 158 GLU A C 1
ATOM 979 O O . GLU A 1 136 ? 55.385 90.757 -7.059 1.00 29.32 158 GLU A O 1
ATOM 985 N N . GLU A 1 137 ? 53.613 89.323 -7.133 1.00 30.64 159 GLU A N 1
ATOM 986 C CA . GLU A 1 137 ? 52.827 89.992 -8.191 1.00 30.60 159 GLU A CA 1
ATOM 987 C C . GLU A 1 137 ? 52.431 91.404 -7.787 1.00 29.85 159 GLU A C 1
ATOM 988 O O . GLU A 1 137 ? 52.515 92.339 -8.588 1.00 26.36 159 GLU A O 1
ATOM 994 N N . LEU A 1 138 ? 51.934 91.543 -6.550 1.00 26.70 160 LEU A N 1
ATOM 995 C CA . LEU A 1 138 ? 51.474 92.846 -6.065 1.00 25.58 160 LEU A CA 1
ATOM 996 C C . LEU A 1 138 ? 52.677 93.801 -5.883 1.00 27.81 160 LEU A C 1
ATOM 997 O O . LEU A 1 138 ? 52.582 94.965 -6.262 1.00 27.21 160 LEU A O 1
ATOM 1002 N N . ASP A 1 139 ? 53.819 93.291 -5.375 1.00 26.17 161 ASP A N 1
ATOM 1003 C CA . ASP A 1 139 ? 55.038 94.103 -5.252 1.00 26.04 161 ASP A CA 1
ATOM 1004 C C . ASP A 1 139 ? 55.533 94.527 -6.647 1.00 28.84 161 ASP A C 1
ATOM 1005 O O . ASP A 1 139 ? 55.959 95.666 -6.820 1.00 26.71 161 ASP A O 1
ATOM 1010 N N . ASN A 1 140 ? 55.392 93.651 -7.664 1.00 27.66 162 ASN A N 1
ATOM 1011 C CA . ASN A 1 140 ? 55.746 94.030 -9.035 1.00 27.42 162 ASN A CA 1
ATOM 1012 C C . ASN A 1 140 ? 54.846 95.149 -9.530 1.00 29.90 162 ASN A C 1
ATOM 1013 O O . ASN A 1 140 ? 55.340 96.056 -10.197 1.00 29.33 162 ASN A O 1
ATOM 1018 N N . LEU A 1 141 ? 53.533 95.089 -9.207 1.00 25.28 163 LEU A N 1
ATOM 1019 C CA . LEU A 1 141 ? 52.601 96.151 -9.594 1.00 23.82 163 LEU A CA 1
ATOM 1020 C C . LEU A 1 141 ? 53.016 97.482 -8.939 1.00 25.76 163 LEU A C 1
ATOM 1021 O O . LEU A 1 141 ? 53.016 98.523 -9.615 1.00 22.83 163 LEU A O 1
ATOM 1026 N N . THR A 1 142 ? 53.398 97.441 -7.643 1.00 24.28 164 THR A N 1
ATOM 1027 C CA . THR A 1 142 ? 53.817 98.658 -6.925 1.00 23.87 164 THR A CA 1
ATOM 1028 C C . THR A 1 142 ? 54.997 99.321 -7.647 1.00 25.86 164 THR A C 1
ATOM 1029 O O . THR A 1 142 ? 54.968 100.528 -7.911 1.00 24.63 164 THR A O 1
ATOM 1033 N N . GLU A 1 143 ? 55.992 98.513 -8.013 1.00 24.96 165 GLU A N 1
ATOM 1034 C CA . GLU A 1 143 ? 57.172 98.961 -8.736 1.00 24.33 165 GLU A CA 1
ATOM 1035 C C . GLU A 1 143 ? 56.777 99.609 -10.099 1.00 27.90 165 GLU A C 1
ATOM 1036 O O . GLU A 1 143 ? 57.270 100.688 -10.427 1.00 26.29 165 GLU A O 1
ATOM 1042 N N . VAL A 1 144 ? 55.864 98.970 -10.858 1.00 25.98 166 VAL A N 1
ATOM 1043 C CA . VAL A 1 144 ? 55.417 99.487 -12.166 1.00 25.40 166 VAL A CA 1
ATOM 1044 C C . VAL A 1 144 ? 54.697 100.843 -11.986 1.00 26.95 166 VAL A C 1
ATOM 1045 O O . VAL A 1 144 ? 54.894 101.753 -12.789 1.00 28.17 166 VAL A O 1
ATOM 1049 N N . LEU A 1 145 ? 53.924 101.005 -10.909 1.00 23.29 167 LEU A N 1
ATOM 1050 C CA . LEU A 1 145 ? 53.216 102.263 -10.664 1.00 22.57 167 LEU A CA 1
ATOM 1051 C C . LEU A 1 145 ? 54.216 103.393 -10.342 1.00 27.08 167 LEU A C 1
ATOM 1052 O O . LEU A 1 145 ? 54.024 104.517 -10.794 1.00 26.74 167 LEU A O 1
ATOM 1057 N N . LYS A 1 146 ? 55.327 103.064 -9.666 1.00 25.03 168 LYS A N 1
ATOM 1058 C CA . LYS A 1 146 ? 56.417 104.017 -9.387 1.00 24.02 168 LYS A CA 1
ATOM 1059 C C . LYS A 1 146 ? 57.127 104.393 -10.693 1.00 27.90 168 LYS A C 1
ATOM 1060 O O . LYS A 1 146 ? 57.450 105.558 -10.907 1.00 28.02 168 LYS A O 1
ATOM 1066 N N . GLU A 1 147 ? 57.347 103.389 -11.564 1.00 25.88 169 GLU A N 1
ATOM 1067 C CA A GLU A 1 147 ? 58.013 103.534 -12.867 0.50 26.45 169 GLU A CA 1
ATOM 1068 C CA B GLU A 1 147 ? 58.017 103.532 -12.851 0.50 26.45 169 GLU A CA 1
ATOM 1069 C C . GLU A 1 147 ? 57.305 104.530 -13.777 1.00 31.12 169 GLU A C 1
ATOM 1070 O O . GLU A 1 147 ? 57.968 105.270 -14.502 1.00 32.92 169 GLU A O 1
ATOM 1081 N N . TYR A 1 148 ? 55.965 104.547 -13.762 1.00 28.00 170 TYR A N 1
ATOM 1082 C CA . TYR A 1 148 ? 55.226 105.394 -14.698 1.00 26.96 170 TYR A CA 1
ATOM 1083 C C . TYR A 1 148 ? 54.614 106.686 -14.167 1.00 29.30 170 TYR A C 1
ATOM 1084 O O . TYR A 1 148 ? 53.904 107.369 -14.939 1.00 29.38 170 TYR A O 1
ATOM 1093 N N . LYS A 1 149 ? 54.919 107.065 -12.893 1.00 24.42 171 LYS A N 1
ATOM 1094 C CA A LYS A 1 149 ? 54.335 108.275 -12.332 0.50 23.51 171 LYS A CA 1
ATOM 1095 C CA B LYS A 1 149 ? 54.478 108.315 -12.262 0.50 24.03 171 LYS A CA 1
ATOM 1096 C C . LYS A 1 149 ? 54.736 109.530 -13.147 1.00 28.68 171 LYS A C 1
ATOM 1097 O O . LYS A 1 149 ? 53.895 110.420 -13.289 1.00 28.45 171 LYS A O 1
ATOM 1108 N N . SER A 1 150 ? 55.959 109.601 -13.702 1.00 26.24 172 SER A N 1
ATOM 1109 C CA . SER A 1 150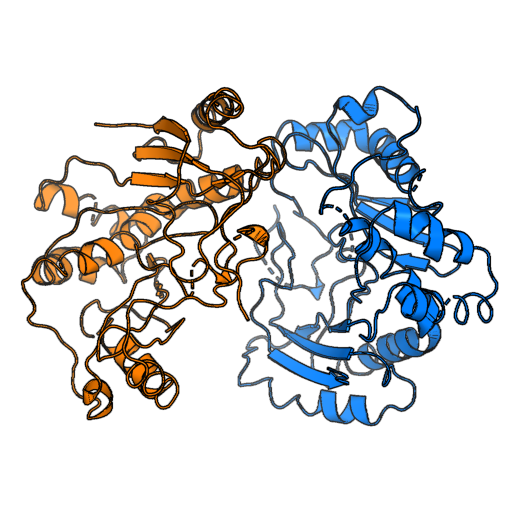 ? 56.347 110.757 -14.507 1.00 27.08 172 SER A CA 1
ATOM 1110 C C . SER A 1 150 ? 55.629 110.783 -15.865 1.00 31.63 172 SER A C 1
ATOM 1111 O O . SER A 1 150 ? 55.052 111.817 -16.231 1.00 31.82 172 SER A O 1
ATOM 1114 N N . LYS A 1 151 ? 55.659 109.656 -16.595 1.00 28.02 173 LYS A N 1
ATOM 1115 C CA . LYS A 1 151 ? 55.060 109.554 -17.922 1.00 28.11 173 LYS A CA 1
ATOM 1116 C C . LYS A 1 151 ? 53.553 109.885 -17.887 1.00 30.08 173 LYS A C 1
ATOM 1117 O O . LYS A 1 151 ? 53.097 110.625 -18.753 1.00 29.48 173 LYS A O 1
ATOM 1123 N N . TYR A 1 152 ? 52.802 109.320 -16.926 1.00 26.35 174 TYR A N 1
ATOM 1124 C CA . TYR A 1 152 ? 51.346 109.511 -16.859 1.00 26.31 174 TYR A CA 1
ATOM 1125 C C . TYR A 1 152 ? 50.914 110.569 -15.847 1.00 28.72 174 TYR A C 1
ATOM 1126 O O . TYR A 1 152 ? 49.714 110.725 -15.581 1.00 25.35 174 TYR A O 1
ATOM 1135 N N . LYS A 1 153 ? 51.890 111.371 -15.381 1.00 25.15 175 LYS A N 1
ATOM 1136 C CA . LYS A 1 153 ? 51.687 112.571 -14.586 1.00 24.20 175 LYS A CA 1
ATOM 1137 C C . LYS A 1 153 ? 50.777 112.346 -13.368 1.00 25.56 175 LYS A C 1
ATOM 1138 O O . LYS A 1 153 ? 49.681 112.916 -13.285 1.00 24.57 175 LYS A O 1
ATOM 1144 N N . TYR A 1 154 ? 51.224 111.514 -12.436 1.00 23.73 176 TYR A N 1
ATOM 1145 C CA . TYR A 1 154 ? 50.455 111.267 -11.220 1.00 23.17 176 TYR A CA 1
ATOM 1146 C C . TYR A 1 154 ? 51.400 111.041 -10.027 1.00 27.25 176 TYR A C 1
ATOM 1147 O O . TYR A 1 154 ? 52.610 110.865 -10.180 1.00 25.53 176 TYR A O 1
ATOM 1156 N N . THR A 1 155 ? 50.815 111.030 -8.845 1.00 23.96 177 THR A N 1
ATOM 1157 C CA . THR A 1 155 ? 51.422 110.627 -7.575 1.00 22.52 177 THR A CA 1
ATOM 1158 C C . THR A 1 155 ? 50.383 109.785 -6.878 1.00 25.62 177 THR A C 1
ATOM 1159 O O . THR A 1 155 ? 49.206 109.803 -7.257 1.00 25.26 177 THR A O 1
ATOM 1163 N N . GLY A 1 156 ? 50.774 109.122 -5.812 1.00 23.95 178 GLY A N 1
ATOM 1164 C CA . GLY A 1 156 ? 49.796 108.446 -4.979 1.00 23.27 178 GLY A CA 1
ATOM 1165 C C . GLY A 1 156 ? 49.619 109.291 -3.731 1.00 26.99 178 GLY A C 1
ATOM 1166 O O . GLY A 1 156 ? 50.033 110.454 -3.691 1.00 25.41 178 GLY A O 1
ATOM 1167 N N . TYR A 1 157 ? 49.039 108.711 -2.682 1.00 23.02 179 TYR A N 1
ATOM 1168 C CA . TYR A 1 157 ? 49.030 109.359 -1.362 1.00 23.63 179 TYR A CA 1
ATOM 1169 C C . TYR A 1 157 ? 50.458 109.372 -0.824 1.00 26.90 179 TYR A C 1
ATOM 1170 O O . TYR A 1 157 ? 51.271 108.601 -1.318 1.00 26.07 179 TYR A O 1
ATOM 1179 N N . THR A 1 158 ? 50.756 110.118 0.233 1.00 23.72 180 THR A N 1
ATOM 1180 C CA . THR A 1 158 ? 52.047 109.978 0.906 1.00 23.65 180 THR A CA 1
ATOM 1181 C C . THR A 1 158 ? 51.966 108.754 1.837 1.00 25.96 180 THR A C 1
ATOM 1182 O O . THR A 1 158 ? 50.860 108.331 2.231 1.00 23.15 180 THR A O 1
ATOM 1186 N N . GLU A 1 159 ? 53.125 108.228 2.234 1.00 22.96 181 GLU A N 1
ATOM 1187 C CA A GLU A 1 159 ? 53.171 107.101 3.158 0.50 22.42 181 GLU A CA 1
ATOM 1188 C CA B GLU A 1 159 ? 53.203 107.107 3.167 0.50 22.18 181 GLU A CA 1
ATOM 1189 C C . GLU A 1 159 ? 52.534 107.501 4.502 1.00 25.64 181 GLU A C 1
ATOM 1190 O O . GLU A 1 159 ? 51.784 106.707 5.074 1.00 25.70 181 GLU A O 1
ATOM 1201 N N . ASN A 1 160 ? 52.781 108.734 4.995 1.00 23.97 182 ASN A N 1
ATOM 1202 C CA . ASN A 1 160 ? 52.192 109.161 6.272 1.00 24.12 182 ASN A CA 1
ATOM 1203 C C . ASN A 1 160 ? 50.680 109.232 6.197 1.00 25.46 182 ASN A C 1
ATOM 1204 O O . ASN A 1 160 ? 50.003 108.812 7.136 1.00 23.37 182 ASN A O 1
ATOM 1209 N N . ALA A 1 161 ? 50.149 109.734 5.060 1.00 22.62 183 ALA A N 1
ATOM 1210 C CA . ALA A 1 161 ? 48.699 109.834 4.897 1.00 21.80 183 ALA A CA 1
ATOM 1211 C C . ALA A 1 161 ? 48.049 108.446 4.976 1.00 24.88 183 ALA A C 1
ATOM 1212 O O . ALA A 1 161 ? 47.052 108.295 5.679 1.00 25.02 183 ALA A O 1
ATOM 1214 N N . ILE A 1 162 ? 48.613 107.432 4.289 1.00 22.16 184 ILE A N 1
ATOM 1215 C CA . ILE A 1 162 ? 47.968 106.105 4.316 1.00 23.31 184 ILE A CA 1
ATOM 1216 C C . ILE A 1 162 ? 48.101 105.448 5.714 1.00 24.58 184 ILE A C 1
ATOM 1217 O O . ILE A 1 162 ? 47.163 104.785 6.165 1.00 24.29 184 ILE A O 1
ATOM 1235 N N . LYS A 1 164 ? 48.336 106.969 8.731 1.00 24.21 186 LYS A N 1
ATOM 1236 C CA . LYS A 1 164 ? 47.515 107.638 9.742 1.00 24.45 186 LYS A CA 1
ATOM 1237 C C . LYS A 1 164 ? 46.032 107.783 9.443 1.00 26.37 186 LYS A C 1
ATOM 1238 O O . LYS A 1 164 ? 45.271 108.050 10.388 1.00 25.51 186 LYS A O 1
ATOM 1244 N N . THR A 1 165 ? 45.607 107.693 8.156 1.00 22.06 187 THR A N 1
ATOM 1245 C CA . THR A 1 165 ? 44.212 108.039 7.859 1.00 20.78 187 THR A CA 1
ATOM 1246 C C . THR A 1 165 ? 43.390 106.962 7.159 1.00 25.17 187 THR A C 1
ATOM 1247 O O . THR A 1 165 ? 42.191 107.176 6.949 1.00 24.89 187 THR A O 1
ATOM 1251 N N . GLN A 1 166 ? 44.012 105.853 6.746 1.00 23.73 188 GLN A N 1
ATOM 1252 C CA . GLN A 1 166 ? 43.304 104.822 5.973 1.00 24.04 188 GLN A CA 1
ATOM 1253 C C . GLN A 1 166 ? 43.214 103.528 6.764 1.00 26.05 188 GLN A C 1
ATOM 1254 O O . GLN A 1 166 ? 44.085 103.253 7.601 1.00 25.14 188 GLN A O 1
ATOM 1260 N N . ASN A 1 167 ? 42.144 102.747 6.511 1.00 22.40 189 ASN A N 1
ATOM 1261 C CA . ASN A 1 167 ? 41.830 101.563 7.318 1.00 23.11 189 ASN A CA 1
ATOM 1262 C C . ASN A 1 167 ? 41.041 100.508 6.536 1.00 26.99 189 ASN A C 1
ATOM 1263 O O . ASN A 1 167 ? 40.197 99.818 7.121 1.00 25.33 189 ASN A O 1
ATOM 1268 N N . SER A 1 168 ? 41.282 100.388 5.221 1.00 24.00 190 SER A N 1
ATOM 1269 C CA . SER A 1 168 ? 40.473 99.469 4.406 1.00 24.35 190 SER A CA 1
ATOM 1270 C C . SER A 1 168 ? 41.077 98.074 4.241 1.00 27.59 190 SER A C 1
ATOM 1271 O O . SER A 1 168 ? 40.421 97.174 3.701 1.00 27.82 190 SER A O 1
ATOM 1274 N N . GLY A 1 169 ? 42.320 97.920 4.640 1.00 23.46 191 GLY A N 1
ATOM 1275 C CA . GLY A 1 169 ? 43.056 96.671 4.480 1.00 23.91 191 GLY A CA 1
ATOM 1276 C C . GLY A 1 169 ? 44.421 96.955 3.898 1.00 24.10 191 GLY A C 1
ATOM 1277 O O . GLY A 1 169 ? 45.008 98.013 4.183 1.00 22.50 191 GLY A O 1
ATOM 1278 N N . PHE A 1 170 ? 44.943 96.033 3.063 1.00 22.36 192 PHE A N 1
ATOM 1279 C CA . PHE A 1 170 ? 46.247 96.257 2.430 1.00 22.26 192 PHE A CA 1
ATOM 1280 C C . PHE A 1 170 ? 46.186 97.507 1.566 1.00 25.45 192 PHE A C 1
ATOM 1281 O O . PHE A 1 170 ? 45.269 97.659 0.754 1.00 24.35 192 PHE A O 1
ATOM 1289 N N . ARG A 1 171 ? 47.178 98.387 1.734 1.00 22.41 193 ARG A N 1
ATOM 1290 C CA . ARG A 1 171 ? 47.231 99.628 0.988 1.00 22.39 193 ARG A CA 1
ATOM 1291 C C . ARG A 1 171 ? 48.622 100.194 0.977 1.00 23.94 193 ARG A C 1
ATOM 1292 O O . ARG A 1 171 ? 49.309 100.193 2.001 1.00 23.17 193 ARG A O 1
ATOM 1300 N N . ASN A 1 172 ? 49.029 100.739 -0.186 1.00 21.76 194 ASN A N 1
ATOM 1301 C CA . ASN A 1 172 ? 50.272 101.485 -0.284 1.00 20.69 194 ASN A CA 1
ATOM 1302 C C . ASN A 1 172 ? 49.914 102.855 -0.895 1.00 23.05 194 ASN A C 1
ATOM 1303 O O . ASN A 1 172 ? 48.725 103.214 -0.990 1.00 21.60 194 ASN A O 1
ATOM 1308 N N . GLU A 1 173 ? 50.920 103.637 -1.258 1.00 20.84 195 GLU A N 1
ATOM 1309 C CA A GLU A 1 173 ? 50.716 104.975 -1.821 0.50 21.03 195 GLU A CA 1
ATOM 1310 C CA B GLU A 1 173 ? 50.704 104.974 -1.804 0.50 21.16 195 GLU A CA 1
ATOM 1311 C C . GLU A 1 173 ? 49.825 104.960 -3.068 1.00 24.84 195 GLU A C 1
ATOM 1312 O O . GLU A 1 173 ? 49.089 105.915 -3.305 1.00 23.94 195 GLU A O 1
ATOM 1323 N N . TYR A 1 174 ? 49.910 103.876 -3.868 1.00 22.19 196 TYR A N 1
ATOM 1324 C CA . TYR A 1 174 ? 49.272 103.781 -5.174 1.00 21.02 196 TYR A CA 1
ATOM 1325 C C . TYR A 1 174 ? 47.989 102.984 -5.293 1.00 24.23 196 TYR A C 1
ATOM 1326 O O . TYR A 1 174 ? 47.247 103.246 -6.238 1.00 23.34 196 TYR A O 1
ATOM 1335 N N . TYR A 1 175 ? 47.730 102.017 -4.416 1.00 22.33 197 TYR A N 1
ATOM 1336 C CA . TYR A 1 175 ? 46.507 101.227 -4.534 1.00 20.58 197 TYR A CA 1
ATOM 1337 C C . TYR A 1 175 ? 46.134 100.579 -3.231 1.00 24.23 197 TYR A C 1
ATOM 1338 O O . TYR A 1 175 ? 46.929 100.538 -2.280 1.00 21.61 197 TYR A O 1
ATOM 1347 N N . TYR A 1 176 ? 44.909 100.053 -3.199 1.00 22.16 198 TYR A N 1
ATOM 1348 C CA . TYR A 1 176 ? 44.450 99.268 -2.064 1.00 23.23 198 TYR A CA 1
ATOM 1349 C C . TYR A 1 176 ? 43.828 97.980 -2.620 1.00 27.25 198 TYR A C 1
ATOM 1350 O O . TYR A 1 176 ? 43.415 97.923 -3.804 1.00 25.25 198 TYR A O 1
ATOM 1359 N N . LEU A 1 177 ? 43.802 96.940 -1.774 1.00 24.67 199 LEU A N 1
ATOM 1360 C CA . LEU A 1 177 ? 43.297 95.613 -2.119 1.00 25.17 199 LEU A CA 1
ATOM 1361 C C . LEU A 1 177 ? 42.074 95.311 -1.229 1.00 28.86 199 LEU A C 1
ATOM 1362 O O . LEU A 1 177 ? 42.101 95.628 -0.036 1.00 28.36 199 LEU A O 1
ATOM 1367 N N . THR A 1 178 ? 41.012 94.741 -1.809 1.00 28.32 200 THR A N 1
ATOM 1368 C CA A THR A 1 178 ? 39.775 94.408 -1.093 0.50 29.31 200 THR A CA 1
ATOM 1369 C CA B THR A 1 178 ? 39.802 94.389 -1.062 0.50 29.64 200 THR A CA 1
ATOM 1370 C C . THR A 1 178 ? 39.539 92.897 -1.172 1.00 36.04 200 THR A C 1
ATOM 1371 O O . THR A 1 178 ? 39.615 92.329 -2.268 1.00 38.79 200 THR A O 1
ATOM 1378 N N . ALA A 1 179 ? 39.213 92.281 -0.030 1.00 33.30 201 ALA A N 1
ATOM 1379 C CA . ALA A 1 179 ? 38.910 90.867 0.157 1.00 34.55 201 ALA A CA 1
ATOM 1380 C C . ALA A 1 179 ? 37.452 90.668 0.559 1.00 37.56 201 ALA A C 1
ATOM 1381 O O . ALA A 1 179 ? 36.778 91.617 0.958 1.00 36.00 201 ALA A O 1
ATOM 1383 N N . ILE A 1 180 ? 36.985 89.422 0.476 1.00 35.08 202 ILE A N 1
ATOM 1384 C CA . ILE A 1 180 ? 35.628 89.049 0.841 1.00 36.11 202 ILE A CA 1
ATOM 1385 C C . ILE A 1 180 ? 35.528 88.930 2.375 1.00 41.22 202 ILE A C 1
ATOM 1386 O O . ILE A 1 180 ? 36.359 88.247 2.988 1.00 40.14 202 ILE A O 1
ATOM 1391 N N . PRO A 1 181 ? 34.497 89.562 2.992 1.00 39.40 203 PRO A N 1
ATOM 1392 C CA . PRO A 1 181 ? 34.330 89.442 4.444 1.00 39.59 203 PRO A CA 1
ATOM 1393 C C . PRO A 1 181 ? 33.756 88.091 4.885 1.00 41.50 203 PRO A C 1
ATOM 1394 O O . PRO A 1 181 ? 33.083 87.409 4.116 1.00 41.71 203 PRO A O 1
ATOM 1398 N N . TYR A 1 182 ? 34.036 87.706 6.132 1.00 36.56 204 TYR A N 1
ATOM 1399 C CA . TYR A 1 182 ? 33.499 86.499 6.767 1.00 38.16 204 TYR A CA 1
ATOM 1400 C C . TYR A 1 182 ? 33.307 86.814 8.226 1.00 42.19 204 TYR A C 1
ATOM 1401 O O . TYR A 1 182 ? 33.735 87.877 8.682 1.00 39.86 204 TYR A O 1
ATOM 1410 N N . THR A 1 183 ? 32.674 85.924 8.970 1.00 41.24 205 THR A N 1
ATOM 1411 C CA . THR A 1 183 ? 32.507 86.157 10.406 1.00 40.62 205 THR A CA 1
ATOM 1412 C C . THR A 1 183 ? 33.823 85.852 11.142 1.00 41.85 205 THR A C 1
ATOM 1413 O O . THR A 1 183 ? 34.720 85.218 10.580 1.00 40.03 205 THR A O 1
ATOM 1417 N N . LEU A 1 184 ? 33.915 86.252 12.413 1.00 39.53 206 LEU A N 1
ATOM 1418 C CA . LEU A 1 184 ? 35.089 85.953 13.209 1.00 39.47 206 LEU A CA 1
ATOM 1419 C C . LEU A 1 184 ? 35.207 84.424 13.419 1.00 43.54 206 LEU A C 1
ATOM 1420 O O . LEU A 1 184 ? 36.326 83.909 13.416 1.00 41.29 206 LEU A O 1
ATOM 1425 N N . ASP A 1 185 ? 34.062 83.694 13.535 1.00 42.59 207 ASP A N 1
ATOM 1426 C CA . ASP A 1 185 ? 34.100 82.232 13.666 1.00 44.62 207 ASP A CA 1
ATOM 1427 C C . ASP A 1 185 ? 34.716 81.625 12.414 1.00 47.89 207 ASP A C 1
ATOM 1428 O O . ASP A 1 185 ? 35.582 80.758 12.525 1.00 48.57 207 ASP A O 1
ATOM 1433 N N . GLU A 1 186 ? 34.314 82.130 11.227 1.00 42.62 208 GLU A N 1
ATOM 1434 C CA . GLU A 1 186 ? 34.844 81.676 9.942 1.00 42.04 208 GLU A CA 1
ATOM 1435 C C . GLU A 1 186 ? 36.336 82.016 9.840 1.00 43.36 208 GLU A C 1
ATOM 1436 O O . GLU A 1 186 ? 37.109 81.171 9.378 1.00 43.64 208 GLU A O 1
ATOM 1442 N N . TYR A 1 187 ? 36.750 83.206 10.347 1.00 38.87 209 TYR A N 1
ATOM 1443 C CA . TYR A 1 187 ? 38.159 83.602 10.381 1.00 36.60 209 TYR A CA 1
ATOM 1444 C C . TYR A 1 187 ? 38.962 82.616 11.242 1.00 42.18 209 TYR A C 1
ATOM 1445 O O . TYR A 1 187 ? 40.018 82.143 10.818 1.00 41.83 209 TYR A O 1
ATOM 1454 N N . LYS A 1 188 ? 38.465 82.323 12.456 1.00 40.45 210 LYS A N 1
ATOM 1455 C CA . LYS A 1 188 ? 39.130 81.409 13.387 1.00 41.68 210 LYS A CA 1
ATOM 1456 C C . LYS A 1 188 ? 39.283 80.005 12.798 1.00 47.11 210 LYS A C 1
ATOM 1457 O O . LYS A 1 188 ? 40.348 79.411 12.915 1.00 47.18 210 LYS A O 1
ATOM 1463 N N . ARG A 1 189 ? 38.248 79.507 12.124 1.00 46.53 211 ARG A N 1
ATOM 1464 C CA . ARG A 1 189 ? 38.236 78.165 11.547 1.00 49.10 211 ARG A CA 1
ATOM 1465 C C . ARG A 1 189 ? 39.083 78.036 10.265 1.00 52.15 211 ARG A C 1
ATOM 1466 O O . ARG A 1 189 ? 39.797 77.046 10.115 1.00 52.88 211 ARG A O 1
ATOM 1474 N N . TYR A 1 190 ? 38.982 78.995 9.341 1.00 47.11 212 TYR A N 1
ATOM 1475 C CA . TYR A 1 190 ? 39.637 78.849 8.045 1.00 46.93 212 TYR A CA 1
ATOM 1476 C C . TYR A 1 190 ? 40.920 79.655 7.829 1.00 46.96 212 TYR A C 1
ATOM 1477 O O . TYR A 1 190 ? 41.741 79.246 6.998 1.00 46.21 212 TYR A O 1
ATOM 1486 N N . PHE A 1 191 ? 41.095 80.802 8.514 1.00 41.15 213 PHE A N 1
ATOM 1487 C CA . PHE A 1 191 ? 42.241 81.645 8.178 1.00 38.35 213 PHE A CA 1
ATOM 1488 C C . PHE A 1 191 ? 43.308 81.799 9.274 1.00 40.98 213 PHE A C 1
ATOM 1489 O O . PHE A 1 191 ? 44.491 81.754 8.947 1.00 40.39 213 PHE A O 1
ATOM 1497 N N . GLN A 1 192 ? 42.929 81.983 10.544 1.00 37.54 214 GLN A N 1
ATOM 1498 C CA . GLN A 1 192 ? 43.941 82.120 11.603 1.00 36.38 214 GLN A CA 1
ATOM 1499 C C . GLN A 1 192 ? 44.961 80.939 11.598 1.00 41.84 214 GLN A C 1
ATOM 1500 O O . GLN A 1 192 ? 46.163 81.230 11.699 1.00 40.76 214 GLN A O 1
ATOM 1506 N N . PRO A 1 193 ? 44.559 79.637 11.407 1.00 39.51 215 PRO A N 1
ATOM 1507 C CA . PRO A 1 193 ? 45.570 78.560 11.401 1.00 41.54 215 PRO A CA 1
ATOM 1508 C C . PRO A 1 193 ? 46.609 78.663 10.275 1.00 45.84 215 PRO A C 1
ATOM 1509 O O . PRO A 1 193 ? 47.624 77.976 10.347 1.00 47.02 215 PRO A O 1
ATOM 1513 N N . LEU A 1 194 ? 46.378 79.510 9.253 1.00 41.32 216 LEU A N 1
ATOM 1514 C CA . LEU A 1 194 ? 47.303 79.635 8.128 1.00 41.33 216 LEU A CA 1
ATOM 1515 C C . LEU A 1 194 ? 48.480 80.580 8.392 1.00 42.44 216 LEU A C 1
ATOM 1516 O O . LEU A 1 194 ? 49.476 80.492 7.669 1.00 42.19 216 LEU A O 1
ATOM 1521 N N . ILE A 1 195 ? 48.368 81.487 9.381 1.00 38.04 217 ILE A N 1
ATOM 1522 C CA . ILE A 1 195 ? 49.386 82.525 9.653 1.00 37.35 217 ILE A CA 1
ATOM 1523 C C . ILE A 1 195 ? 50.829 81.957 9.768 1.00 42.69 217 ILE A C 1
ATOM 1524 O O . ILE A 1 195 ? 51.731 82.441 9.087 1.00 41.17 217 ILE A O 1
ATOM 1529 N N . LYS A 1 196 ? 51.032 80.951 10.625 1.00 42.27 218 LYS A N 1
ATOM 1530 C CA . LYS A 1 196 ? 52.355 80.397 10.913 1.00 43.42 218 LYS A CA 1
ATOM 1531 C C . LYS A 1 196 ? 52.875 79.414 9.855 1.00 47.97 218 LYS A C 1
ATOM 1532 O O . LYS A 1 196 ? 54.017 78.971 9.974 1.00 48.89 218 LYS A O 1
ATOM 1538 N N . GLU A 1 197 ? 52.082 79.103 8.814 1.00 44.36 219 GLU A N 1
ATOM 1539 C CA . GLU A 1 197 ? 52.491 78.174 7.758 1.00 45.54 219 GLU A CA 1
ATOM 1540 C C . GLU A 1 197 ? 53.550 78.784 6.865 1.00 49.77 219 GLU A C 1
ATOM 1541 O O . GLU A 1 197 ? 53.668 80.008 6.809 1.00 48.47 219 GLU A O 1
ATOM 1547 N N . ASP A 1 198 ? 54.293 77.935 6.128 1.00 47.91 220 ASP A N 1
ATOM 1548 C CA . ASP A 1 198 ? 55.268 78.412 5.145 1.00 47.06 220 ASP A CA 1
ATOM 1549 C C . ASP A 1 198 ? 54.477 78.966 3.957 1.00 48.56 220 ASP A C 1
ATOM 1550 O O . ASP A 1 198 ? 53.280 78.696 3.863 1.00 46.45 220 ASP A O 1
ATOM 1555 N N . ASP A 1 199 ? 55.120 79.735 3.067 1.00 45.93 221 ASP A N 1
ATOM 1556 C CA . ASP A 1 199 ? 54.430 80.378 1.949 1.00 45.65 221 ASP A CA 1
ATOM 1557 C C . ASP A 1 199 ? 53.691 79.413 1.027 1.00 50.79 221 ASP A C 1
ATOM 1558 O O . ASP A 1 199 ? 52.557 79.723 0.643 1.00 48.94 221 ASP A O 1
ATOM 1563 N N . LYS A 1 200 ? 54.302 78.258 0.685 1.00 50.17 222 LYS A N 1
ATOM 1564 C CA . LYS A 1 200 ? 53.660 77.266 -0.185 1.00 51.19 222 LYS A CA 1
ATOM 1565 C C . LYS A 1 200 ? 52.397 76.723 0.486 1.00 51.91 222 LYS A C 1
ATOM 1566 O O . LYS A 1 200 ? 51.337 76.727 -0.150 1.00 52.01 222 LYS A O 1
ATOM 1572 N N . SER A 1 201 ? 52.507 76.313 1.776 1.00 46.45 223 SER A N 1
ATOM 1573 C CA A SER A 1 201 ? 51.386 75.800 2.569 0.50 45.67 223 SER A CA 1
ATOM 1574 C CA B SER A 1 201 ? 51.380 75.800 2.559 0.50 46.20 223 SER A CA 1
ATOM 1575 C C . SER A 1 201 ? 50.323 76.889 2.757 1.00 46.25 223 SER A C 1
ATOM 1576 O O . SER A 1 201 ? 49.132 76.585 2.755 1.00 45.00 223 SER A O 1
ATOM 1581 N N . PHE A 1 202 ? 50.758 78.159 2.912 1.00 40.79 224 PHE A N 1
ATOM 1582 C CA . PHE A 1 202 ? 49.845 79.292 3.088 1.00 38.50 224 PHE A CA 1
ATOM 1583 C C . PHE A 1 202 ? 48.983 79.474 1.850 1.00 42.04 224 PHE A C 1
ATOM 1584 O O . PHE A 1 202 ? 47.765 79.610 1.966 1.00 41.47 224 PHE A O 1
ATOM 1592 N N . ARG A 1 203 ? 49.620 79.490 0.671 1.00 39.21 225 ARG A N 1
ATOM 1593 C CA . ARG A 1 203 ? 48.944 79.682 -0.608 1.00 39.98 225 ARG A CA 1
ATOM 1594 C C . ARG A 1 203 ? 47.975 78.530 -0.888 1.00 45.31 225 ARG A C 1
ATOM 1595 O O . ARG A 1 203 ? 46.856 78.798 -1.325 1.00 44.22 225 ARG A O 1
ATOM 1603 N N . ASP A 1 204 ? 48.370 77.274 -0.563 1.00 44.96 226 ASP A N 1
ATOM 1604 C CA . ASP A 1 204 ? 47.516 76.084 -0.693 1.00 47.57 226 ASP A CA 1
ATOM 1605 C C . ASP A 1 204 ? 46.288 76.218 0.230 1.00 49.85 226 ASP A C 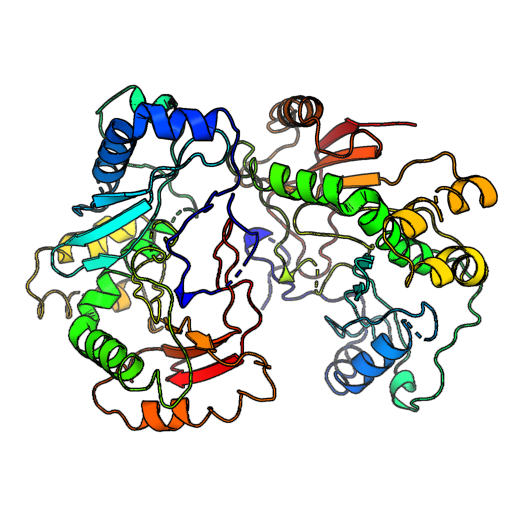1
ATOM 1606 O O . ASP A 1 204 ? 45.163 75.938 -0.190 1.00 50.50 226 ASP A O 1
ATOM 1611 N N . GLY A 1 205 ? 46.527 76.676 1.454 1.00 44.10 227 GLY A N 1
ATOM 1612 C CA . GLY A 1 205 ? 45.494 76.898 2.466 1.00 43.75 227 GLY A CA 1
ATOM 1613 C C . GLY A 1 205 ? 44.453 77.919 2.042 1.00 45.23 227 GLY A C 1
ATOM 1614 O O . GLY A 1 205 ? 43.253 77.707 2.255 1.00 44.84 227 GLY A O 1
ATOM 1623 N N . ARG A 1 207 ? 43.728 78.740 -1.134 1.00 45.73 229 ARG A N 1
ATOM 1624 C CA . ARG A 1 207 ? 42.986 78.093 -2.224 1.00 47.54 229 ARG A CA 1
ATOM 1625 C C . ARG A 1 207 ? 41.881 77.204 -1.652 1.00 51.14 229 ARG A C 1
ATOM 1626 O O . ARG A 1 207 ? 40.730 77.335 -2.065 1.00 51.33 229 ARG A O 1
ATOM 1634 N N . ASN A 1 208 ? 42.224 76.345 -0.666 1.00 47.17 230 ASN A N 1
ATOM 1635 C CA . ASN A 1 208 ? 41.286 75.439 -0.001 1.00 48.54 230 ASN A CA 1
ATOM 1636 C C . ASN A 1 208 ? 40.192 76.222 0.741 1.00 52.50 230 ASN A C 1
ATOM 1637 O O . ASN A 1 208 ? 39.034 75.826 0.669 1.00 53.32 230 ASN A O 1
ATOM 1642 N N . SER A 1 209 ? 40.544 77.351 1.406 1.00 49.59 231 SER A N 1
ATOM 1643 C CA . SER A 1 209 ? 39.564 78.176 2.129 1.00 48.78 231 SER A CA 1
ATOM 1644 C C . SER A 1 209 ? 38.451 78.672 1.184 1.00 52.30 231 SER A C 1
ATOM 1645 O O . SER A 1 209 ? 37.268 78.592 1.531 1.00 52.85 231 SER A O 1
ATOM 1648 N N . LYS A 1 210 ? 38.835 79.121 -0.017 1.00 47.77 232 LYS A N 1
ATOM 1649 C CA . LYS A 1 210 ? 37.909 79.621 -1.031 1.00 48.55 232 LYS A CA 1
ATOM 1650 C C . LYS A 1 210 ? 36.964 78.538 -1.521 1.00 55.18 232 LYS A C 1
ATOM 1651 O O . LYS A 1 210 ? 35.796 78.831 -1.781 1.00 55.92 232 LYS A O 1
ATOM 1657 N N . LYS A 1 211 ? 37.469 77.296 -1.657 1.00 52.41 233 LYS A N 1
ATOM 1658 C CA . LYS A 1 211 ? 36.673 76.155 -2.096 1.00 54.31 233 LYS A CA 1
ATOM 1659 C C . LYS A 1 211 ? 35.645 75.816 -1.013 1.00 58.54 233 LYS A C 1
ATOM 1660 O O . LYS A 1 211 ? 34.466 75.696 -1.324 1.00 59.31 233 LYS A O 1
ATOM 1666 N N . GLN A 1 212 ? 36.081 75.748 0.256 1.00 54.96 234 GLN A N 1
ATOM 1667 C CA . GLN A 1 212 ? 35.225 75.409 1.401 1.00 55.93 234 GLN A CA 1
ATOM 1668 C C . GLN A 1 212 ? 34.141 76.481 1.670 1.00 57.96 234 GLN A C 1
ATOM 1669 O O . GLN A 1 212 ? 33.001 76.128 1.992 1.00 58.82 234 GLN A O 1
ATOM 1675 N N . LEU A 1 213 ? 34.487 77.762 1.486 1.00 51.51 235 LEU A N 1
ATOM 1676 C CA . LEU A 1 213 ? 33.597 78.912 1.702 1.00 50.30 235 LEU A CA 1
ATOM 1677 C C . LEU A 1 213 ? 32.842 79.313 0.428 1.00 54.09 235 LEU A C 1
ATOM 1678 O O . LEU A 1 213 ? 32.067 80.277 0.451 1.00 53.19 235 LEU A O 1
ATOM 1683 N N . LYS A 1 214 ? 33.081 78.573 -0.675 1.00 50.28 236 LYS A N 1
ATOM 1684 C CA . LYS A 1 214 ? 32.437 78.716 -1.979 1.00 50.39 236 LYS A CA 1
ATOM 1685 C C . LYS A 1 214 ? 32.559 80.159 -2.518 1.00 52.88 236 LYS A C 1
ATOM 1686 O O . LYS A 1 214 ? 31.563 80.795 -2.875 1.00 52.58 236 LYS A O 1
ATOM 1692 N N . ASP A 1 215 ? 33.802 80.652 -2.581 1.00 48.21 237 ASP A N 1
ATOM 1693 C CA . ASP A 1 215 ? 34.129 81.962 -3.145 1.00 45.66 237 ASP A CA 1
ATOM 1694 C C . ASP A 1 215 ? 34.823 81.756 -4.501 1.00 50.21 237 ASP A C 1
ATOM 1695 O O . ASP A 1 215 ? 35.953 81.272 -4.549 1.00 50.20 237 ASP A O 1
ATOM 1700 N N . LYS A 1 216 ? 34.135 82.115 -5.598 1.00 47.78 238 LYS A N 1
ATOM 1701 C CA . LYS A 1 216 ? 34.643 81.959 -6.960 1.00 48.71 238 LYS A CA 1
ATOM 1702 C C . LYS A 1 216 ? 35.195 83.276 -7.517 1.00 51.64 238 LYS A C 1
ATOM 1703 O O . LYS A 1 216 ? 35.709 83.294 -8.641 1.00 51.46 238 LYS A O 1
ATOM 1709 N N . SER A 1 217 ? 35.108 84.364 -6.717 1.00 46.31 239 SER A N 1
ATOM 1710 C CA . SER A 1 217 ? 35.555 85.708 -7.085 1.00 44.17 239 SER A CA 1
ATOM 1711 C C . SER A 1 217 ? 37.050 85.914 -6.807 1.00 46.69 239 SER A C 1
ATOM 1712 O O . SER A 1 217 ? 37.667 85.156 -6.053 1.00 46.90 239 SER A O 1
ATOM 1715 N N . ARG A 1 218 ? 37.613 86.970 -7.383 1.00 40.78 240 ARG A N 1
ATOM 1716 C CA . ARG A 1 218 ? 39.012 87.339 -7.166 1.00 38.08 240 ARG A CA 1
ATOM 1717 C C . ARG A 1 218 ? 39.087 88.640 -6.374 1.00 37.88 240 ARG A C 1
ATOM 1718 O O . ARG A 1 218 ? 38.212 89.505 -6.542 1.00 35.68 240 ARG A O 1
ATOM 1726 N N . PRO A 1 219 ? 40.129 88.820 -5.532 1.00 32.35 241 PRO A N 1
ATOM 1727 C CA . PRO A 1 219 ? 40.309 90.119 -4.861 1.00 30.90 241 PRO A CA 1
ATOM 1728 C C . PRO A 1 219 ? 40.414 91.260 -5.881 1.00 33.98 241 PRO A C 1
ATOM 1729 O O . PRO A 1 219 ? 40.793 91.045 -7.037 1.00 32.65 241 PRO A O 1
ATOM 1733 N N . TYR A 1 220 ? 40.052 92.468 -5.449 1.00 31.79 242 TYR A N 1
ATOM 1734 C CA . TYR A 1 220 ? 40.089 93.655 -6.289 1.00 31.36 242 TYR A CA 1
ATOM 1735 C C . TYR A 1 220 ? 41.240 94.559 -5.893 1.00 32.49 242 TYR A C 1
ATOM 1736 O O . TYR A 1 220 ? 41.400 94.871 -4.708 1.00 30.80 242 TYR A O 1
ATOM 1745 N N . VAL A 1 221 ? 42.015 94.998 -6.891 1.00 28.75 243 VAL A N 1
ATOM 1746 C CA . VAL A 1 221 ? 43.068 96.004 -6.745 1.00 28.23 243 VAL A CA 1
ATOM 1747 C C . VAL A 1 221 ? 42.533 97.298 -7.387 1.00 31.11 243 VAL A C 1
ATOM 1748 O O . VAL A 1 221 ? 42.172 97.272 -8.554 1.00 30.56 243 VAL A O 1
ATOM 1752 N N . VAL A 1 222 ? 42.452 98.403 -6.630 1.00 28.27 244 VAL A N 1
ATOM 1753 C CA . VAL A 1 222 ? 41.979 99.690 -7.165 1.00 28.07 244 VAL A CA 1
ATOM 1754 C C . VAL A 1 222 ? 43.063 100.746 -6.909 1.00 26.53 244 VAL A C 1
ATOM 1755 O O . VAL A 1 222 ? 43.441 100.945 -5.759 1.00 23.98 244 VAL A O 1
ATOM 1759 N N . THR A 1 223 ? 43.544 101.424 -7.954 1.00 23.33 245 THR A N 1
ATOM 1760 C CA . THR A 1 223 ? 44.562 102.466 -7.763 1.00 22.11 245 THR A CA 1
ATOM 1761 C C . THR A 1 223 ? 43.936 103.748 -7.163 1.00 25.46 245 THR A C 1
ATOM 1762 O O . THR A 1 223 ? 42.722 103.968 -7.273 1.00 25.75 245 THR A O 1
ATOM 1766 N N . THR A 1 224 ? 44.783 104.570 -6.522 1.00 22.86 246 THR A N 1
ATOM 1767 C CA . THR A 1 224 ? 44.408 105.849 -5.890 1.00 22.35 246 THR A CA 1
ATOM 1768 C C . THR A 1 224 ? 45.435 106.845 -6.389 1.00 26.58 246 THR A C 1
ATOM 1769 O O . THR A 1 224 ? 46.412 107.151 -5.700 1.00 25.50 246 THR A O 1
ATOM 1773 N N . LEU A 1 225 ? 45.284 107.259 -7.649 1.00 22.78 247 LEU A N 1
ATOM 1774 C CA . LEU A 1 225 ? 46.254 108.173 -8.263 1.00 22.00 247 LEU A CA 1
ATOM 1775 C C . LEU A 1 225 ? 45.729 109.600 -8.313 1.00 24.70 247 LEU A C 1
ATOM 1776 O O . LEU A 1 225 ? 44.544 109.839 -8.536 1.00 26.44 247 LEU A O 1
ATOM 1781 N N . PHE A 1 226 ? 46.635 110.542 -8.105 1.00 21.33 248 PHE A N 1
ATOM 1782 C CA . PHE A 1 226 ? 46.333 111.971 -8.119 1.00 21.92 248 PHE A CA 1
ATOM 1783 C C . PHE A 1 226 ? 47.094 112.619 -9.274 1.00 26.31 248 PHE A C 1
ATOM 1784 O O . PHE A 1 226 ? 48.333 112.595 -9.303 1.00 24.56 248 PHE A O 1
ATOM 1792 N N . SER A 1 227 ? 46.364 113.187 -10.245 1.00 24.38 249 SER A N 1
ATOM 1793 C CA . SER A 1 227 ? 47.005 113.858 -11.367 1.00 23.90 249 SER A CA 1
ATOM 1794 C C . SER A 1 227 ? 47.911 115.009 -10.885 1.00 28.76 249 SER A C 1
ATOM 1795 O O . SER A 1 227 ? 47.581 115.678 -9.905 1.00 28.35 249 SER A O 1
ATOM 1798 N N . THR A 1 228 ? 49.020 115.255 -11.583 1.00 24.81 250 THR A N 1
ATOM 1799 C CA . THR A 1 228 ? 49.889 116.399 -11.274 1.00 26.67 250 THR A CA 1
ATOM 1800 C C . THR A 1 228 ? 49.523 117.583 -12.187 1.00 30.82 250 THR A C 1
ATOM 1801 O O . THR A 1 228 ? 50.143 118.642 -12.084 1.00 32.46 250 THR A O 1
ATOM 1805 N N . LYS A 1 229 ? 48.526 117.412 -13.076 1.00 28.99 251 LYS A N 1
ATOM 1806 C CA . LYS A 1 229 ? 48.045 118.488 -13.968 1.00 29.69 251 LYS A CA 1
ATOM 1807 C C . LYS A 1 229 ? 47.336 119.568 -13.172 1.00 36.96 251 LYS A C 1
ATOM 1808 O O . LYS A 1 229 ? 46.480 119.247 -12.354 1.00 36.10 251 LYS A O 1
ATOM 1814 N N . ASP A 1 230 ? 47.617 120.844 -13.471 1.00 37.82 252 ASP A N 1
ATOM 1815 C CA . ASP A 1 230 ? 46.907 121.946 -12.811 1.00 39.83 252 ASP A CA 1
ATOM 1816 C C . ASP A 1 230 ? 45.454 121.995 -13.309 1.00 43.22 252 ASP A C 1
ATOM 1817 O O . ASP A 1 230 ? 44.567 122.412 -12.575 1.00 43.87 252 ASP A O 1
ATOM 1822 N N . ASN A 1 231 ? 45.216 121.495 -14.532 1.00 36.76 253 ASN A N 1
ATOM 1823 C CA . ASN A 1 231 ? 43.922 121.549 -15.211 1.00 35.95 253 ASN A CA 1
ATOM 1824 C C . ASN A 1 231 ? 43.320 120.156 -15.485 1.00 36.60 253 ASN A C 1
ATOM 1825 O O . ASN A 1 231 ? 42.698 119.963 -16.532 1.00 36.84 253 ASN A O 1
ATOM 1830 N N . PHE A 1 232 ? 43.484 119.197 -14.563 1.00 30.34 254 PHE A N 1
ATOM 1831 C CA . PHE A 1 232 ? 42.926 117.863 -14.743 1.00 28.09 254 PHE A CA 1
ATOM 1832 C C . PHE A 1 232 ? 41.425 117.891 -15.012 1.00 33.74 254 PHE A C 1
ATOM 1833 O O . PHE A 1 232 ? 40.687 118.565 -14.305 1.00 33.81 254 PHE A O 1
ATOM 1841 N N . THR A 1 233 ? 40.975 117.100 -15.994 1.00 30.73 255 THR A N 1
ATOM 1842 C CA . THR A 1 233 ? 39.561 116.826 -16.239 1.00 30.63 255 THR A CA 1
ATOM 1843 C C . THR A 1 233 ? 39.450 115.352 -16.599 1.00 33.87 255 THR A C 1
ATOM 1844 O O . THR A 1 233 ? 40.433 114.775 -17.052 1.00 30.99 255 THR A O 1
ATOM 1848 N N . LYS A 1 234 ? 38.263 114.754 -16.461 1.00 31.63 256 LYS A N 1
ATOM 1849 C CA . LYS A 1 234 ? 38.053 113.377 -16.931 1.00 31.79 256 LYS A CA 1
ATOM 1850 C C . LYS A 1 234 ? 38.303 113.302 -18.459 1.00 35.16 256 LYS A C 1
ATOM 1851 O O . LYS A 1 234 ? 38.994 112.388 -18.925 1.00 35.75 256 LYS A O 1
ATOM 1857 N N . ASP A 1 235 ? 37.781 114.293 -19.218 1.00 31.90 257 ASP A N 1
ATOM 1858 C CA A ASP A 1 235 ? 37.913 114.337 -20.674 0.50 32.03 257 ASP A CA 1
ATOM 1859 C CA B ASP A 1 235 ? 37.917 114.338 -20.677 0.50 32.51 257 ASP A CA 1
ATOM 1860 C C . ASP A 1 235 ? 39.371 114.495 -21.144 1.00 34.59 257 ASP A C 1
ATOM 1861 O O . ASP A 1 235 ? 39.731 113.927 -22.175 1.00 33.47 257 ASP A O 1
ATOM 1870 N N . ASN A 1 236 ? 40.211 115.272 -20.419 1.00 30.36 258 ASN A N 1
ATOM 1871 C CA . ASN A 1 236 ? 41.592 115.446 -20.918 1.00 29.43 258 ASN A CA 1
ATOM 1872 C C . ASN A 1 236 ? 42.615 114.409 -20.353 1.00 29.69 258 ASN A C 1
ATOM 1873 O O . ASN A 1 236 ? 43.795 114.459 -20.715 1.00 29.30 258 ASN A O 1
ATOM 1878 N N . THR A 1 237 ? 42.172 113.454 -19.533 1.00 27.39 259 THR A N 1
ATOM 1879 C CA . THR A 1 237 ? 43.104 112.472 -18.991 1.00 26.03 259 THR A CA 1
ATOM 1880 C C . THR A 1 237 ? 42.645 111.035 -19.341 1.00 29.00 259 THR A C 1
ATOM 1881 O O . THR A 1 237 ? 43.422 110.099 -19.139 1.00 26.90 259 THR A O 1
ATOM 1885 N N . ILE A 1 238 ? 41.408 110.855 -19.875 1.00 27.08 260 ILE A N 1
ATOM 1886 C CA . ILE A 1 238 ? 40.898 109.516 -20.216 1.00 27.87 260 ILE A CA 1
ATOM 1887 C C . ILE A 1 238 ? 41.838 108.772 -21.199 1.00 30.76 260 ILE A C 1
ATOM 1888 O O . ILE A 1 238 ? 42.142 107.601 -20.960 1.00 28.44 260 ILE A O 1
ATOM 1893 N N . ASP A 1 239 ? 42.293 109.434 -22.274 1.00 27.70 261 ASP A N 1
ATOM 1894 C CA . ASP A 1 239 ? 43.168 108.771 -23.253 1.00 26.81 261 ASP A CA 1
ATOM 1895 C C . ASP A 1 239 ? 44.461 108.291 -22.617 1.00 29.92 261 ASP A C 1
ATOM 1896 O O . ASP A 1 239 ? 44.862 107.154 -22.855 1.00 27.91 261 ASP A O 1
ATOM 1901 N N . GLU A 1 240 ? 45.068 109.113 -21.752 1.00 27.71 262 GLU A N 1
ATOM 1902 C CA . GLU A 1 240 ? 46.311 108.720 -21.075 1.00 27.28 262 GLU A CA 1
ATOM 1903 C C . GLU A 1 240 ? 46.101 107.493 -20.186 1.00 29.38 262 GLU A C 1
ATOM 1904 O O . GLU A 1 240 ? 46.961 106.615 -20.170 1.00 28.75 262 GLU A O 1
ATOM 1918 N N . ILE A 1 242 ? 43.671 105.152 -20.646 1.00 25.05 264 ILE A N 1
ATOM 1919 C CA . ILE A 1 242 ? 43.453 104.028 -21.559 1.00 26.50 264 ILE A CA 1
ATOM 1920 C C . ILE A 1 242 ? 44.819 103.503 -21.990 1.00 28.02 264 ILE A C 1
ATOM 1921 O O . ILE A 1 242 ? 45.037 102.300 -21.989 1.00 28.35 264 ILE A O 1
ATOM 1926 N N . ASP A 1 243 ? 45.744 104.416 -22.306 1.00 25.44 265 ASP A N 1
ATOM 1927 C CA . ASP A 1 243 ? 47.077 104.027 -22.760 1.00 26.25 265 ASP A CA 1
ATOM 1928 C C . ASP A 1 243 ? 47.865 103.344 -21.644 1.00 29.72 265 ASP A C 1
ATOM 1929 O O . ASP A 1 243 ? 48.469 102.305 -21.888 1.00 30.62 265 ASP A O 1
ATOM 1934 N N . PHE A 1 244 ? 47.812 103.877 -20.416 1.00 27.01 266 PHE A N 1
ATOM 1935 C CA . PHE A 1 244 ? 48.484 103.250 -19.299 1.00 25.81 266 PHE A CA 1
ATOM 1936 C C . PHE A 1 244 ? 47.880 101.844 -19.051 1.00 28.41 266 PHE A C 1
ATOM 1937 O O . PHE A 1 244 ? 48.648 100.919 -18.834 1.00 28.15 266 PHE A O 1
ATOM 1945 N N . SER A 1 245 ? 46.534 101.663 -19.152 1.00 27.52 267 SER A N 1
ATOM 1946 C CA . SER A 1 245 ? 45.924 100.324 -18.995 1.00 28.35 267 SER A CA 1
ATOM 1947 C C . SER A 1 245 ? 46.507 99.350 -20.031 1.00 31.30 267 SER A C 1
ATOM 1948 O O . SER A 1 245 ? 46.857 98.214 -19.688 1.00 31.67 267 SER A O 1
ATOM 1951 N N . GLU A 1 246 ? 46.647 99.806 -21.284 1.00 26.66 268 GLU A N 1
ATOM 1952 C CA . GLU A 1 246 ? 47.223 98.971 -22.343 1.00 26.74 268 GLU A CA 1
ATOM 1953 C C . GLU A 1 246 ? 48.667 98.572 -22.010 1.00 32.62 268 GLU A C 1
ATOM 1954 O O . GLU A 1 246 ? 49.024 97.411 -22.187 1.00 34.63 268 GLU A O 1
ATOM 1960 N N . VAL A 1 247 ? 49.464 99.507 -21.473 1.00 29.57 269 VAL A N 1
ATOM 1961 C CA . VAL A 1 247 ? 50.842 99.241 -21.040 1.00 29.12 269 VAL A CA 1
ATOM 1962 C C . VAL A 1 247 ? 50.833 98.145 -19.925 1.00 31.85 269 VAL A C 1
ATOM 1963 O O . VAL A 1 247 ? 51.546 97.142 -20.038 1.00 31.23 269 VAL A O 1
ATOM 1967 N N . LEU A 1 248 ? 49.972 98.310 -18.913 1.00 29.25 270 LEU A N 1
ATOM 1968 C CA . LEU A 1 248 ? 49.831 97.370 -17.790 1.00 28.06 270 LEU A CA 1
ATOM 1969 C C . LEU A 1 248 ? 49.441 95.954 -18.248 1.00 34.05 270 LEU A C 1
ATOM 1970 O O . LEU A 1 248 ? 50.033 94.979 -17.772 1.00 33.87 270 LEU A O 1
ATOM 1975 N N . LYS A 1 249 ? 48.500 95.833 -19.210 1.00 32.62 271 LYS A N 1
ATOM 1976 C CA . LYS A 1 249 ? 48.071 94.524 -19.743 1.00 34.06 271 LYS A CA 1
ATOM 1977 C C . LYS A 1 249 ? 49.231 93.722 -20.340 1.00 38.38 271 LYS A C 1
ATOM 1978 O O . LYS A 1 249 ? 49.181 92.483 -20.334 1.00 37.39 271 LYS A O 1
ATOM 1984 N N . LYS A 1 250 ? 50.278 94.420 -20.821 1.00 35.63 272 LYS A N 1
ATOM 1985 C CA . LYS A 1 250 ? 51.451 93.783 -21.445 1.00 36.87 272 LYS A CA 1
ATOM 1986 C C . LYS A 1 250 ? 52.577 93.456 -20.438 1.00 40.35 272 LYS A C 1
ATOM 1987 O O . LYS A 1 250 ? 53.582 92.858 -20.832 1.00 40.06 272 LYS A O 1
ATOM 1993 N N . LYS A 1 251 ? 52.397 93.806 -19.151 1.00 36.31 273 LYS A N 1
ATOM 1994 C CA . LYS A 1 251 ? 53.364 93.484 -18.101 1.00 36.00 273 LYS A CA 1
ATOM 1995 C C . LYS A 1 251 ? 53.033 92.090 -17.610 1.00 39.44 273 LYS A C 1
ATOM 1996 O O . LYS A 1 251 ? 51.970 91.885 -17.020 1.00 38.53 273 LYS A O 1
ATOM 2002 N N . LYS A 1 252 ? 53.910 91.124 -17.885 1.00 36.25 274 LYS A N 1
ATOM 2003 C CA . LYS A 1 252 ? 53.645 89.730 -17.535 1.00 37.12 274 LYS A CA 1
ATOM 2004 C C . LYS A 1 252 ? 53.664 89.460 -16.030 1.00 40.27 274 LYS A C 1
ATOM 2005 O O . LYS A 1 252 ? 52.907 88.609 -15.565 1.00 40.77 274 LYS A O 1
ATOM 2011 N N . ASN A 1 253 ? 54.509 90.171 -15.279 1.00 36.06 275 ASN A N 1
ATOM 2012 C CA . ASN A 1 253 ? 54.763 89.886 -13.867 1.00 36.23 275 ASN A CA 1
ATOM 2013 C C . ASN A 1 253 ? 53.780 90.540 -12.869 1.00 36.14 275 ASN A C 1
ATOM 2014 O O . ASN A 1 253 ? 53.953 90.363 -11.660 1.00 35.63 275 ASN A O 1
ATOM 2019 N N . ILE A 1 254 ? 52.745 91.245 -13.350 1.00 31.63 276 ILE A N 1
ATOM 2020 C CA . ILE A 1 254 ? 51.789 91.892 -12.449 1.00 29.88 276 ILE A CA 1
ATOM 2021 C C . ILE A 1 254 ? 50.524 90.986 -12.253 1.00 35.18 276 ILE A C 1
ATOM 2022 O O . ILE A 1 254 ? 50.431 89.936 -12.911 1.00 35.12 276 ILE A O 1
ATOM 2027 N N . PRO A 1 255 ? 49.560 91.356 -11.357 1.00 32.36 277 PRO A N 1
ATOM 2028 C CA . PRO A 1 255 ? 48.437 90.446 -11.068 1.00 33.04 277 PRO A CA 1
ATOM 2029 C C . PRO A 1 255 ? 47.351 90.315 -12.150 1.00 36.01 277 PRO A C 1
ATOM 2030 O O . PRO A 1 255 ? 46.224 90.790 -11.985 1.00 35.15 277 PRO A O 1
ATOM 2034 N N . HIS A 1 256 ? 47.658 89.531 -13.197 1.00 33.15 278 HIS A N 1
ATOM 2035 C CA . HIS A 1 256 ? 46.693 89.160 -14.238 1.00 33.47 278 HIS A CA 1
ATOM 2036 C C . HIS A 1 256 ? 45.530 88.348 -13.649 1.00 37.91 278 HIS A C 1
ATOM 2037 O O . HIS A 1 256 ? 44.407 88.480 -14.124 1.00 38.10 278 HIS A O 1
ATOM 2044 N N . ASP A 1 257 ? 45.801 87.526 -12.608 1.00 34.81 279 ASP A N 1
ATOM 2045 C CA . ASP A 1 257 ? 44.799 86.670 -11.962 1.00 36.62 279 ASP A CA 1
ATOM 2046 C C . ASP A 1 257 ? 43.911 87.430 -10.940 1.00 39.77 279 ASP A C 1
ATOM 2047 O O . ASP A 1 257 ? 43.019 86.815 -10.354 1.00 40.04 279 ASP A O 1
ATOM 2052 N N . LEU A 1 258 ? 44.148 88.748 -10.715 1.00 35.04 280 LEU A N 1
ATOM 2053 C CA . LEU A 1 258 ? 43.285 89.524 -9.819 1.00 33.27 280 LEU A CA 1
ATOM 2054 C C . LEU A 1 258 ? 42.420 90.479 -10.634 1.00 35.62 280 LEU A C 1
ATOM 2055 O O . LEU A 1 258 ? 42.658 90.651 -11.828 1.00 33.36 280 LEU A O 1
ATOM 2060 N N . ASN A 1 259 ? 41.418 91.106 -9.993 1.00 33.79 281 ASN A N 1
ATOM 2061 C CA . ASN A 1 259 ? 40.644 92.176 -10.639 1.00 33.61 281 ASN A CA 1
ATOM 2062 C C . ASN A 1 259 ? 41.451 93.443 -10.405 1.00 35.22 281 ASN A C 1
ATOM 2063 O O . ASN A 1 259 ? 41.810 93.724 -9.257 1.00 34.39 281 ASN A O 1
ATOM 2068 N N . VAL A 1 260 ? 41.886 94.111 -11.486 1.00 31.25 282 VAL A N 1
ATOM 2069 C CA . VAL A 1 260 ? 42.733 95.300 -11.357 1.00 28.65 282 VAL A CA 1
ATOM 2070 C C . VAL A 1 260 ? 42.073 96.444 -12.126 1.00 31.54 282 VAL A C 1
ATOM 2071 O O . VAL A 1 260 ? 41.741 96.296 -13.296 1.00 30.90 282 VAL A O 1
ATOM 2075 N N . SER A 1 261 ? 41.923 97.589 -11.455 1.00 29.64 283 SER A N 1
ATOM 2076 C CA . SER A 1 261 ? 41.258 98.774 -11.999 1.00 30.09 283 SER A CA 1
ATOM 2077 C C . SER A 1 261 ? 42.108 100.025 -11.765 1.00 30.94 283 SER A C 1
ATOM 2078 O O . SER A 1 261 ? 42.608 100.266 -10.660 1.00 30.17 283 SER A O 1
ATOM 2081 N N . LEU A 1 262 ? 42.224 100.841 -12.804 1.00 27.56 284 LEU A N 1
ATOM 2082 C CA . LEU A 1 262 ? 42.974 102.075 -12.753 1.00 27.10 284 LEU A CA 1
ATOM 2083 C C . LEU A 1 262 ? 42.024 103.237 -12.464 1.00 29.91 284 LEU A C 1
ATOM 2084 O O . LEU A 1 262 ? 41.042 103.426 -13.186 1.00 30.46 284 LEU A O 1
ATOM 2089 N N . GLN A 1 263 ? 42.291 103.994 -11.384 1.00 26.02 285 GLN A N 1
ATOM 2090 C CA . GLN A 1 263 ? 41.558 105.208 -11.042 1.00 25.36 285 GLN A CA 1
ATOM 2091 C C . GLN A 1 263 ? 42.535 106.350 -10.880 1.00 27.55 285 GLN A C 1
ATOM 2092 O O . GLN A 1 263 ? 43.610 106.173 -10.299 1.00 25.08 285 GLN A O 1
ATOM 2098 N N . ILE A 1 264 ? 42.143 107.528 -11.386 1.00 25.37 286 ILE A N 1
ATOM 2099 C CA . ILE A 1 264 ? 42.897 108.773 -11.279 1.00 24.23 286 ILE A CA 1
ATOM 2100 C C . ILE A 1 264 ? 41.907 109.912 -11.018 1.00 27.23 286 ILE A C 1
ATOM 2101 O O . ILE A 1 264 ? 40.790 109.902 -11.535 1.00 25.76 286 ILE A O 1
ATOM 2106 N N . SER A 1 265 ? 42.332 110.881 -10.216 1.00 25.99 287 SER A N 1
ATOM 2107 C CA . SER A 1 265 ? 41.534 112.065 -9.890 1.00 26.18 287 SER A CA 1
ATOM 2108 C C . SER A 1 265 ? 42.404 113.332 -9.970 1.00 30.02 287 SER A C 1
ATOM 2109 O O . SER A 1 265 ? 43.579 113.252 -10.341 1.00 29.23 287 SER A O 1
ATOM 2112 N N . ASN A 1 266 ? 41.873 114.482 -9.522 1.00 27.43 288 ASN A N 1
ATOM 2113 C CA . ASN A 1 266 ? 42.674 115.711 -9.514 1.00 27.95 288 ASN A CA 1
ATOM 2114 C C . ASN A 1 266 ? 43.728 115.635 -8.366 1.00 28.55 288 ASN A C 1
ATOM 2115 O O . ASN A 1 266 ? 43.783 114.636 -7.626 1.00 25.67 288 ASN A O 1
ATOM 2120 N N . LYS A 1 267 ? 44.587 116.663 -8.244 1.00 25.72 289 LYS A N 1
ATOM 2121 C CA . LYS A 1 267 ? 45.718 116.637 -7.312 1.00 26.22 289 LYS A CA 1
ATOM 2122 C C . LYS A 1 267 ? 45.355 116.855 -5.849 1.00 30.92 289 LYS A C 1
ATOM 2123 O O . LYS A 1 267 ? 46.251 116.819 -5.003 1.00 30.12 289 LYS A O 1
ATOM 2129 N N . TYR A 1 268 ? 44.072 117.106 -5.539 1.00 28.52 290 TYR A N 1
ATOM 2130 C CA . TYR A 1 268 ? 43.690 117.508 -4.185 1.00 28.79 290 TYR A CA 1
ATOM 2131 C C . TYR A 1 268 ? 43.120 116.404 -3.321 1.00 31.97 290 TYR A C 1
ATOM 2132 O O . TYR A 1 268 ? 42.641 115.395 -3.821 1.00 31.72 290 TYR A O 1
ATOM 2141 N N . ILE A 1 269 ? 43.164 116.624 -2.008 1.00 28.31 291 ILE A N 1
ATOM 2142 C CA . ILE A 1 269 ? 42.634 115.689 -1.023 1.00 27.38 291 ILE A CA 1
ATOM 2143 C C . ILE A 1 269 ? 42.001 116.485 0.108 1.00 32.05 291 ILE A C 1
ATOM 2144 O O . ILE A 1 269 ? 42.552 117.501 0.543 1.00 32.54 291 ILE A O 1
ATOM 2149 N N . ASN A 1 270 ? 40.834 116.031 0.568 1.00 28.23 292 ASN A N 1
ATOM 2150 C CA . ASN A 1 270 ? 40.148 116.656 1.700 1.00 28.12 292 ASN A CA 1
ATOM 2151 C C . ASN A 1 270 ? 40.951 116.322 2.969 1.00 28.05 292 ASN A C 1
ATOM 2152 O O . ASN A 1 270 ? 41.131 115.148 3.272 1.00 26.33 292 ASN A O 1
ATOM 2157 N N . THR A 1 271 ? 41.438 117.329 3.695 1.00 24.82 293 THR A N 1
ATOM 2158 C CA . THR A 1 271 ? 42.323 117.090 4.851 1.00 24.84 293 THR A CA 1
ATOM 2159 C C . THR A 1 271 ? 41.630 116.432 6.054 1.00 28.99 293 THR A C 1
ATOM 2160 O O . THR A 1 271 ? 42.236 115.575 6.697 1.00 28.00 293 THR A O 1
ATOM 2164 N N . LYS A 1 272 ? 40.393 116.843 6.358 1.00 26.68 294 LYS A N 1
ATOM 2165 C CA A LYS A 1 272 ? 39.647 116.316 7.502 0.50 26.42 294 LYS A CA 1
ATOM 2166 C CA B LYS A 1 272 ? 39.634 116.321 7.493 0.50 26.73 294 LYS A CA 1
ATOM 2167 C C . LYS A 1 272 ? 39.133 114.908 7.207 1.00 29.30 294 LYS A C 1
ATOM 2168 O O . LYS A 1 272 ? 39.125 114.060 8.102 1.00 29.03 294 LYS A O 1
ATOM 2179 N N . ARG A 1 273 ? 38.698 114.671 5.963 1.00 27.07 295 ARG A N 1
ATOM 2180 C CA . ARG A 1 273 ? 38.117 113.411 5.502 1.00 26.07 295 ARG A CA 1
ATOM 2181 C C . ARG A 1 273 ? 38.772 112.982 4.189 1.00 29.48 295 ARG A C 1
ATOM 2182 O O . ARG A 1 273 ? 38.157 113.136 3.138 1.00 28.43 295 ARG A O 1
ATOM 2190 N N . PRO A 1 274 ? 40.002 112.399 4.246 1.00 26.73 296 PRO A N 1
ATOM 2191 C CA . PRO A 1 274 ? 40.735 112.049 3.008 1.00 25.12 296 PRO A CA 1
ATOM 2192 C C . PRO A 1 274 ? 40.233 110.776 2.339 1.00 31.41 296 PRO A C 1
ATOM 2193 O O . PRO A 1 274 ? 40.987 109.815 2.154 1.00 32.95 296 PRO A O 1
ATOM 2197 N N . ASN A 1 275 ? 38.965 110.793 1.939 1.00 28.18 297 ASN A N 1
ATOM 2198 C CA . ASN A 1 275 ? 38.276 109.653 1.342 1.00 27.58 297 ASN A CA 1
ATOM 2199 C C . ASN A 1 275 ? 38.341 109.716 -0.196 1.00 29.25 297 ASN A C 1
ATOM 2200 O O . ASN A 1 275 ? 37.586 110.458 -0.834 1.00 29.87 297 ASN A O 1
ATOM 2205 N N . TYR A 1 276 ? 39.212 108.889 -0.787 1.00 25.82 298 TYR A N 1
ATOM 2206 C CA . TYR A 1 276 ? 39.373 108.852 -2.247 1.00 25.41 298 TYR A CA 1
ATOM 2207 C C . TYR A 1 276 ? 38.072 108.464 -2.968 1.00 31.38 298 TYR A C 1
ATOM 2208 O O . TYR A 1 276 ? 37.818 108.961 -4.062 1.00 31.46 298 TYR A O 1
ATOM 2217 N N . SER A 1 277 ? 37.251 107.569 -2.370 1.00 30.73 299 SER A N 1
ATOM 2218 C CA . SER A 1 277 ? 36.017 107.092 -3.018 1.00 31.70 299 SER A CA 1
ATOM 2219 C C . SER A 1 277 ? 34.994 108.209 -3.266 1.00 35.28 299 SER A C 1
ATOM 2220 O O . SER A 1 277 ? 34.104 108.013 -4.103 1.00 36.90 299 SER A O 1
ATOM 2223 N N . LYS A 1 278 ? 35.121 109.371 -2.566 1.00 29.80 300 LYS A N 1
ATOM 2224 C CA A LYS A 1 278 ? 34.189 110.503 -2.724 0.50 30.20 300 LYS A CA 1
ATOM 2225 C CA B LYS A 1 278 ? 34.181 110.491 -2.740 0.50 30.19 300 LYS A CA 1
ATOM 2226 C C . LYS A 1 278 ? 34.669 111.473 -3.813 1.00 34.38 300 LYS A C 1
ATOM 2227 O O . LYS A 1 278 ? 33.948 112.409 -4.171 1.00 34.85 300 LYS A O 1
ATOM 2238 N N . LYS A 1 279 ? 35.866 111.233 -4.372 1.00 30.35 301 LYS A N 1
ATOM 2239 C CA A LYS A 1 279 ? 36.414 112.112 -5.409 0.50 29.29 301 LYS A CA 1
ATOM 2240 C CA B LYS A 1 279 ? 36.417 112.113 -5.408 0.50 29.29 301 LYS A CA 1
ATOM 2241 C C . LYS A 1 279 ? 35.866 111.781 -6.793 1.00 33.26 301 LYS A C 1
ATOM 2242 O O . LYS A 1 279 ? 35.384 110.664 -7.020 1.00 32.66 301 LYS A O 1
ATOM 2253 N N . GLU A 1 280 ? 35.965 112.753 -7.714 1.00 28.93 302 GLU A N 1
ATOM 2254 C CA A GLU A 1 280 ? 35.579 112.569 -9.111 0.50 29.59 302 GLU A CA 1
ATOM 2255 C CA B GLU A 1 280 ? 35.572 112.559 -9.099 0.50 29.92 302 GLU A CA 1
ATOM 2256 C C . GLU A 1 280 ? 36.734 111.850 -9.780 1.00 33.19 302 GLU A C 1
ATOM 2257 O O . GLU A 1 280 ? 37.871 112.341 -9.748 1.00 32.82 302 GLU A O 1
ATOM 2268 N N . VAL A 1 281 ? 36.485 110.666 -10.314 1.00 30.57 303 VAL A N 1
ATOM 2269 C CA . VAL A 1 281 ? 37.591 109.903 -10.909 1.00 29.98 303 VAL A CA 1
ATOM 2270 C C . VAL A 1 281 ? 37.302 109.434 -12.304 1.00 32.20 303 VAL A C 1
ATOM 2271 O O . VAL A 1 281 ? 36.147 109.284 -12.693 1.00 30.90 303 VAL A O 1
ATOM 2275 N N . ILE A 1 282 ? 38.375 109.126 -13.015 1.00 29.67 304 ILE A N 1
ATOM 2276 C CA . ILE A 1 282 ? 38.404 108.370 -14.251 1.00 30.93 304 ILE A CA 1
ATOM 2277 C C . ILE A 1 282 ? 38.615 106.943 -13.804 1.00 34.20 304 ILE A C 1
ATOM 2278 O O . ILE A 1 282 ? 39.495 106.716 -12.962 1.00 32.36 304 ILE A O 1
ATOM 2283 N N . GLU A 1 283 ? 37.871 105.981 -14.363 1.00 31.22 305 GLU A N 1
ATOM 2284 C CA . GLU A 1 283 ? 38.095 104.573 -14.043 1.00 31.15 305 GLU A CA 1
ATOM 2285 C C . GLU A 1 283 ? 38.301 103.803 -15.339 1.00 33.64 305 GLU A C 1
ATOM 2286 O O . GLU A 1 283 ? 37.488 103.931 -16.258 1.00 32.67 305 GLU A O 1
ATOM 2292 N N . VAL A 1 284 ? 39.418 103.068 -15.442 1.00 29.77 306 VAL A N 1
ATOM 2293 C CA . VAL A 1 284 ? 39.707 102.227 -16.614 1.00 30.35 306 VAL A CA 1
ATOM 2294 C C . VAL A 1 284 ? 40.045 100.821 -16.122 1.00 35.33 306 VAL A C 1
ATOM 2295 O O . VAL A 1 284 ? 40.953 100.659 -15.303 1.00 33.64 306 VAL A O 1
ATOM 2299 N N . GLY A 1 285 ? 39.327 99.816 -16.632 1.00 33.51 307 GLY A N 1
ATOM 2300 C CA . GLY A 1 285 ? 39.603 98.430 -16.270 1.00 34.36 307 GLY A CA 1
ATOM 2301 C C . GLY A 1 285 ? 40.943 97.976 -16.828 1.00 36.40 307 GLY A C 1
ATOM 2302 O O . GLY A 1 285 ? 41.332 98.388 -17.929 1.00 35.18 307 GLY A O 1
ATOM 2303 N N . VAL A 1 286 ? 41.694 97.184 -16.041 1.00 29.55 308 VAL A N 1
ATOM 2304 C CA . VAL A 1 286 ? 42.965 96.623 -16.495 1.00 28.64 308 VAL A CA 1
ATOM 2305 C C . VAL A 1 286 ? 42.731 95.105 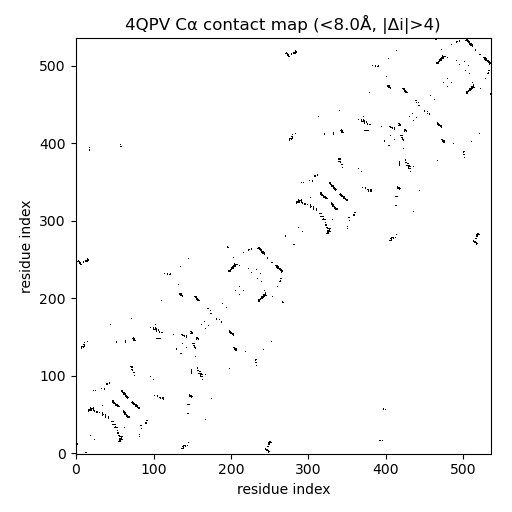-16.677 1.00 32.84 308 VAL A C 1
ATOM 2306 O O . VAL A 1 286 ? 42.828 94.595 -17.798 1.00 32.97 308 VAL A O 1
ATOM 2310 N N . PHE A 1 287 ? 42.384 94.409 -15.574 1.00 30.78 309 PHE A N 1
ATOM 2311 C CA . PHE A 1 287 ? 42.064 92.979 -15.580 1.00 33.03 309 PHE A CA 1
ATOM 2312 C C . PHE A 1 287 ? 40.725 92.768 -14.911 1.00 38.89 309 PHE A C 1
ATOM 2313 O O . PHE A 1 287 ? 40.483 93.343 -13.858 1.00 35.93 309 PHE A O 1
ATOM 2321 N N . ASN A 1 288 ? 39.856 91.949 -15.504 1.00 39.71 310 ASN A N 1
ATOM 2322 C CA . ASN A 1 288 ? 38.552 91.690 -14.893 1.00 42.01 310 ASN A CA 1
ATOM 2323 C C . ASN A 1 288 ? 38.146 90.240 -15.103 1.00 47.75 310 ASN A C 1
ATOM 2324 O O . ASN A 1 288 ? 38.296 89.706 -16.202 1.00 47.71 310 ASN A O 1
ATOM 2329 N N . HIS A 1 289 ? 37.635 89.607 -14.037 1.00 45.61 311 HIS A N 1
ATOM 2330 C CA . HIS A 1 289 ? 37.269 88.192 -14.059 1.00 47.48 311 HIS A CA 1
ATOM 2331 C C . HIS A 1 289 ? 35.780 87.948 -13.753 1.00 54.13 311 HIS A C 1
ATOM 2332 O O . HIS A 1 289 ? 35.387 86.790 -13.606 1.00 56.43 311 HIS A O 1
ATOM 2339 N N . GLU A 1 290 ? 34.955 89.020 -13.681 1.00 50.04 312 GLU A N 1
ATOM 2340 C CA . GLU A 1 290 ? 33.517 88.948 -13.372 1.00 78.53 312 GLU A CA 1
ATOM 2341 C C . GLU A 1 290 ? 32.714 88.214 -14.456 1.00 105.48 312 GLU A C 1
ATOM 2342 O O . GLU A 1 290 ? 33.052 88.266 -15.635 1.00 67.48 312 GLU A O 1
ATOM 2348 N N . SER B 1 17 ? 16.612 88.403 -9.286 1.00 65.79 39 SER B N 1
ATOM 2349 C CA . SER B 1 17 ? 15.406 88.955 -8.665 1.00 64.22 39 SER B CA 1
ATOM 2350 C C . SER B 1 17 ? 15.735 89.896 -7.472 1.00 62.52 39 SER B C 1
ATOM 2351 O O . SER B 1 17 ? 16.790 89.756 -6.833 1.00 62.50 39 SER B O 1
ATOM 2354 N N . VAL B 1 18 ? 14.826 90.857 -7.186 1.00 53.26 40 VAL B N 1
ATOM 2355 C CA . VAL B 1 18 ? 14.995 91.820 -6.081 1.00 48.53 40 VAL B CA 1
ATOM 2356 C C . VAL B 1 18 ? 13.921 91.551 -5.008 1.00 47.69 40 VAL B C 1
ATOM 2357 O O . VAL B 1 18 ? 12.735 91.619 -5.330 1.00 47.67 40 VAL B O 1
ATOM 2361 N N . PRO B 1 19 ? 14.290 91.327 -3.723 1.00 42.31 41 PRO B N 1
ATOM 2362 C CA . PRO B 1 19 ? 13.254 91.091 -2.698 1.00 41.94 41 PRO B CA 1
ATOM 2363 C C . PRO B 1 19 ? 12.374 92.312 -2.457 1.00 43.66 41 PRO B C 1
ATOM 2364 O O . PRO B 1 19 ? 12.804 93.436 -2.730 1.00 42.32 41 PRO B O 1
ATOM 2368 N N . GLU B 1 20 ? 11.151 92.095 -1.929 1.00 39.77 42 GLU B N 1
ATOM 2369 C CA . GLU B 1 20 ? 10.209 93.180 -1.634 1.00 39.42 42 GLU B CA 1
ATOM 2370 C C . GLU B 1 20 ? 10.840 94.226 -0.701 1.00 41.53 42 GLU B C 1
ATOM 2371 O O . GLU B 1 20 ? 10.638 95.428 -0.879 1.00 38.98 42 GLU B O 1
ATOM 2377 N N . GLU B 1 21 ? 11.551 93.749 0.323 1.00 38.98 43 GLU B N 1
ATOM 2378 C CA . GLU B 1 21 ? 12.206 94.612 1.289 1.00 37.87 43 GLU B CA 1
ATOM 2379 C C . GLU B 1 21 ? 13.627 94.188 1.472 1.00 40.48 43 GLU B C 1
ATOM 2380 O O . GLU B 1 21 ? 13.946 93.016 1.305 1.00 41.03 43 GLU B O 1
ATOM 2394 N N . GLU B 1 23 ? 17.531 95.525 3.714 1.00 32.55 45 GLU B N 1
ATOM 2395 C CA . GLU B 1 23 ? 18.149 96.426 4.684 1.00 31.77 45 GLU B CA 1
ATOM 2396 C C . GLU B 1 23 ? 18.481 97.743 3.999 1.00 33.02 45 GLU B C 1
ATOM 2397 O O . GLU B 1 23 ? 19.029 97.754 2.891 1.00 30.68 45 GLU B O 1
ATOM 2403 N N . ALA B 1 24 ? 18.112 98.855 4.627 1.00 30.34 46 ALA B N 1
ATOM 2404 C CA . ALA B 1 24 ? 18.388 100.172 4.023 1.00 30.31 46 ALA B CA 1
ATOM 2405 C C . ALA B 1 24 ? 19.889 100.387 3.765 1.00 34.79 46 ALA B C 1
ATOM 2406 O O . ALA B 1 24 ? 20.237 101.078 2.814 1.00 32.30 46 ALA B O 1
ATOM 2408 N N . SER B 1 25 ? 20.775 99.728 4.553 1.00 32.71 47 SER B N 1
ATOM 2409 C CA . SER B 1 25 ? 22.224 99.869 4.391 1.00 32.87 47 SER B CA 1
ATOM 2410 C C . SER B 1 25 ? 22.735 99.201 3.099 1.00 36.74 47 SER B C 1
ATOM 2411 O O . SER B 1 25 ? 23.801 99.547 2.609 1.00 38.57 47 SER B O 1
ATOM 2414 N N . LYS B 1 26 ? 21.977 98.266 2.548 1.00 32.10 48 LYS B N 1
ATOM 2415 C CA . LYS B 1 26 ? 22.344 97.562 1.332 1.00 32.88 48 LYS B CA 1
ATOM 2416 C C . LYS B 1 26 ? 21.530 98.067 0.123 1.00 36.44 48 LYS B C 1
ATOM 2417 O O . LYS B 1 26 ? 21.838 97.700 -1.016 1.00 38.58 48 LYS B O 1
ATOM 2423 N N . TYR B 1 27 ? 20.495 98.890 0.361 1.00 29.06 49 TYR B N 1
ATOM 2424 C CA . TYR B 1 27 ? 19.638 99.352 -0.729 1.00 27.12 49 TYR B CA 1
ATOM 2425 C C . TYR B 1 27 ? 20.259 100.522 -1.465 1.00 28.75 49 TYR B C 1
ATOM 2426 O O . TYR B 1 27 ? 20.497 101.583 -0.869 1.00 28.30 49 TYR B O 1
ATOM 2435 N N . VAL B 1 28 ? 20.508 100.328 -2.766 1.00 25.84 50 VAL B N 1
ATOM 2436 C CA . VAL B 1 28 ? 21.093 101.350 -3.628 1.00 24.51 50 VAL B CA 1
ATOM 2437 C C . VAL B 1 28 ? 20.118 101.713 -4.782 1.00 28.99 50 VAL B C 1
ATOM 2438 O O . VAL B 1 28 ? 20.546 102.272 -5.791 1.00 28.57 50 VAL B O 1
ATOM 2442 N N . GLY B 1 29 ? 18.827 101.399 -4.620 1.00 25.60 51 GLY B N 1
ATOM 2443 C CA . GLY B 1 29 ? 17.832 101.685 -5.656 1.00 25.80 51 GLY B CA 1
ATOM 2444 C C . GLY B 1 29 ? 17.450 100.495 -6.519 1.00 31.88 51 GLY B C 1
ATOM 2445 O O . GLY B 1 29 ? 16.627 100.632 -7.429 1.00 30.55 51 GLY B O 1
ATOM 2446 N N . GLN B 1 30 ? 18.016 99.303 -6.245 1.00 30.91 52 GLN B N 1
ATOM 2447 C CA . GLN B 1 30 ? 17.699 98.134 -7.082 1.00 31.99 52 GLN B CA 1
ATOM 2448 C C . GLN B 1 30 ? 16.200 97.766 -6.967 1.00 34.22 52 GLN B C 1
ATOM 2449 O O . GLN B 1 30 ? 15.649 97.709 -5.868 1.00 31.79 52 GLN B O 1
ATOM 2455 N N . GLY B 1 31 ? 15.548 97.632 -8.120 1.00 31.03 53 GLY B N 1
ATOM 2456 C CA . GLY B 1 31 ? 14.120 97.329 -8.174 1.00 30.62 53 GLY B CA 1
ATOM 2457 C C . GLY B 1 31 ? 13.183 98.523 -8.056 1.00 30.98 53 GLY B C 1
ATOM 2458 O O . GLY B 1 31 ? 11.963 98.328 -8.054 1.00 30.20 53 GLY B O 1
ATOM 2459 N N . PHE B 1 32 ? 13.724 99.755 -7.883 1.00 26.01 54 PHE B N 1
ATOM 2460 C CA . PHE B 1 32 ? 12.901 100.961 -7.791 1.00 24.91 54 PHE B CA 1
ATOM 2461 C C . PHE B 1 32 ? 12.056 101.106 -9.049 1.00 28.96 54 PHE B C 1
ATOM 2462 O O . PHE B 1 32 ? 12.589 101.092 -10.173 1.00 27.22 54 PHE B O 1
ATOM 2470 N N . GLN B 1 33 ? 10.732 101.183 -8.867 1.00 26.32 55 GLN B N 1
ATOM 2471 C CA . GLN B 1 33 ? 9.852 101.320 -10.029 1.00 25.91 55 GLN B CA 1
ATOM 2472 C C . GLN B 1 33 ? 8.551 102.029 -9.687 1.00 29.60 55 GLN B C 1
ATOM 2473 O O . GLN B 1 33 ? 7.653 101.367 -9.155 1.00 29.22 55 GLN B O 1
ATOM 2479 N N . PRO B 1 34 ? 8.354 103.304 -10.101 1.00 27.95 56 PRO B N 1
ATOM 2480 C CA . PRO B 1 34 ? 7.025 103.930 -9.926 1.00 28.16 56 PRO B CA 1
ATOM 2481 C C . PRO B 1 34 ? 5.965 103.187 -10.743 1.00 32.48 56 PRO B C 1
ATOM 2482 O O . PRO B 1 34 ? 6.324 102.491 -11.716 1.00 31.19 56 PRO B O 1
ATOM 2486 N N . PRO B 1 35 ? 4.660 103.234 -10.356 1.00 29.94 57 PRO B N 1
ATOM 2487 C CA . PRO B 1 35 ? 3.646 102.526 -11.163 1.00 30.68 57 PRO B CA 1
ATOM 2488 C C . PRO B 1 35 ? 3.785 102.894 -12.644 1.00 32.16 57 PRO B C 1
ATOM 2489 O O . PRO B 1 35 ? 3.894 104.073 -12.975 1.00 31.77 57 PRO B O 1
ATOM 2493 N N . ALA B 1 36 ? 3.876 101.878 -13.516 1.00 27.77 58 ALA B N 1
ATOM 2494 C CA . ALA B 1 36 ? 4.116 102.108 -14.953 1.00 28.07 58 ALA B CA 1
ATOM 2495 C C . ALA B 1 36 ? 3.779 100.906 -15.805 1.00 34.83 58 ALA B C 1
ATOM 2496 O O . ALA B 1 36 ? 3.832 99.780 -15.313 1.00 35.42 58 ALA B O 1
ATOM 2498 N N . GLU B 1 37 ? 3.475 101.157 -17.115 1.00 33.90 59 GLU B N 1
ATOM 2499 C CA A GLU B 1 37 ? 3.223 100.113 -18.112 0.60 34.76 59 GLU B CA 1
ATOM 2500 C CA B GLU B 1 37 ? 3.230 100.114 -18.108 0.40 35.13 59 GLU B CA 1
ATOM 2501 C C . GLU B 1 37 ? 4.549 99.490 -18.492 1.00 38.75 59 GLU B C 1
ATOM 2502 O O . GLU B 1 37 ? 5.562 100.187 -18.479 1.00 36.36 59 GLU B O 1
ATOM 2513 N N . LYS B 1 38 ? 4.551 98.205 -18.870 1.00 37.16 60 LYS B N 1
ATOM 2514 C CA . LYS B 1 38 ? 5.787 97.530 -19.309 1.00 37.76 60 LYS B CA 1
ATOM 2515 C C . LYS B 1 38 ? 6.387 98.265 -20.528 1.00 39.67 60 LYS B C 1
ATOM 2516 O O . LYS B 1 38 ? 7.611 98.373 -20.625 1.00 37.77 60 LYS B O 1
ATOM 2522 N N . ASP B 1 39 ? 5.507 98.757 -21.440 1.00 36.92 61 ASP B N 1
ATOM 2523 C CA A ASP B 1 39 ? 5.871 99.497 -22.650 0.50 36.62 61 ASP B CA 1
ATOM 2524 C CA B ASP B 1 39 ? 5.898 99.493 -22.648 0.50 36.32 61 ASP B CA 1
ATOM 2525 C C . ASP B 1 39 ? 6.610 100.794 -22.285 1.00 37.75 61 ASP B C 1
ATOM 2526 O O . ASP B 1 39 ? 7.589 101.153 -22.944 1.00 37.01 61 ASP B O 1
ATOM 2535 N N . ALA B 1 40 ? 6.118 101.500 -21.242 1.00 32.52 62 ALA B N 1
ATOM 2536 C CA . ALA B 1 40 ? 6.683 102.760 -20.757 1.00 30.43 62 ALA B CA 1
ATOM 2537 C C . ALA B 1 40 ? 8.065 102.510 -20.144 1.00 31.87 62 ALA B C 1
ATOM 2538 O O . ALA B 1 40 ? 8.983 103.296 -20.376 1.00 30.05 62 ALA B O 1
ATOM 2540 N N . ILE B 1 41 ? 8.218 101.394 -19.389 1.00 29.24 63 ILE B N 1
ATOM 2541 C CA . ILE B 1 41 ? 9.478 100.985 -18.765 1.00 28.85 63 ILE B CA 1
ATOM 2542 C C . ILE B 1 41 ? 10.496 100.714 -19.879 1.00 33.65 63 ILE B C 1
ATOM 2543 O O . ILE B 1 41 ? 11.607 101.235 -19.803 1.00 33.48 63 ILE B O 1
ATOM 2548 N N . GLU B 1 42 ? 10.108 99.929 -20.911 1.00 31.76 64 GLU B N 1
ATOM 2549 C CA A GLU B 1 42 ? 11.001 99.617 -22.029 0.50 32.30 64 GLU B CA 1
ATOM 2550 C CA B GLU B 1 42 ? 10.992 99.613 -22.032 0.50 32.48 64 GLU B CA 1
ATOM 2551 C C . GLU B 1 42 ? 11.380 100.885 -22.786 1.00 34.66 64 GLU B C 1
ATOM 2552 O O . GLU B 1 42 ? 12.553 101.060 -23.138 1.00 33.68 64 GLU B O 1
ATOM 2563 N N . PHE B 1 43 ? 10.407 101.788 -23.002 1.00 30.45 65 PHE B N 1
ATOM 2564 C CA . PHE B 1 43 ? 10.676 103.056 -23.701 1.00 29.07 65 PHE B CA 1
ATOM 2565 C C . PHE B 1 43 ? 11.753 103.864 -22.975 1.00 31.84 65 PHE B C 1
ATOM 2566 O O . PHE B 1 43 ? 12.645 104.407 -23.631 1.00 30.32 65 PHE B O 1
ATOM 2574 N N . SER B 1 44 ? 11.662 103.961 -21.620 1.00 28.98 66 SER B N 1
ATOM 2575 C CA . SER B 1 44 ? 12.616 104.721 -20.798 1.00 27.88 66 SER B CA 1
ATOM 2576 C C . SER B 1 44 ? 14.053 104.224 -21.000 1.00 33.01 66 SER B C 1
ATOM 2577 O O . SER B 1 44 ? 14.987 105.019 -20.979 1.00 32.75 66 SER B O 1
ATOM 2580 N N . LYS B 1 45 ? 14.216 102.919 -21.194 1.00 29.55 67 LYS B N 1
ATOM 2581 C CA . LYS B 1 45 ? 15.529 102.303 -21.383 1.00 31.34 67 LYS B CA 1
ATOM 2582 C C . LYS B 1 45 ? 16.085 102.600 -22.771 1.00 35.06 67 LYS B C 1
ATOM 2583 O O . LYS B 1 45 ? 17.279 102.852 -22.887 1.00 36.39 67 LYS B O 1
ATOM 2589 N N . LYS B 1 46 ? 15.219 102.627 -23.799 1.00 30.10 68 LYS B N 1
ATOM 2590 C CA A LYS B 1 46 ? 15.628 102.879 -25.188 0.50 29.60 68 LYS B CA 1
ATOM 2591 C CA B LYS B 1 46 ? 15.626 102.882 -25.189 0.50 29.58 68 LYS B CA 1
ATOM 2592 C C . LYS B 1 46 ? 15.941 104.355 -25.471 1.00 32.88 68 LYS B C 1
ATOM 2593 O O . LYS B 1 46 ? 16.569 104.645 -26.491 1.00 35.01 68 LYS B O 1
ATOM 2604 N N . HIS B 1 47 ? 15.513 105.292 -24.593 1.00 27.58 69 HIS B N 1
ATOM 2605 C CA . HIS B 1 47 ? 15.720 106.732 -24.834 1.00 26.13 69 HIS B CA 1
ATOM 2606 C C . HIS B 1 47 ? 16.275 107.480 -23.609 1.00 27.87 69 HIS B C 1
ATOM 2607 O O . HIS B 1 47 ? 16.009 108.669 -23.444 1.00 25.27 69 HIS B O 1
ATOM 2614 N N . LYS B 1 48 ? 17.087 106.785 -22.804 1.00 26.81 70 LYS B N 1
ATOM 2615 C CA A LYS B 1 48 ? 17.693 107.314 -21.580 0.50 26.52 70 LYS B CA 1
ATOM 2616 C CA B LYS B 1 48 ? 17.697 107.304 -21.582 0.50 26.53 70 LYS B CA 1
ATOM 2617 C C . LYS B 1 48 ? 18.366 108.671 -21.815 1.00 29.67 70 LYS B C 1
ATOM 2618 O O . LYS B 1 48 ? 18.048 109.624 -21.108 1.00 26.00 70 LYS B O 1
ATOM 2629 N N . ASP B 1 49 ? 19.265 108.775 -22.837 1.00 27.66 71 ASP B N 1
ATOM 2630 C CA . ASP B 1 49 ? 20.006 110.017 -23.103 1.00 27.60 71 ASP B CA 1
ATOM 2631 C C . ASP B 1 49 ? 19.118 111.180 -23.485 1.00 28.84 71 ASP B C 1
ATOM 2632 O O . ASP B 1 49 ? 19.281 112.273 -22.942 1.00 26.58 71 ASP B O 1
ATOM 2637 N N . LYS B 1 50 ? 18.177 110.943 -24.390 1.00 25.69 72 LYS B N 1
ATOM 2638 C CA . LYS B 1 50 ? 17.266 111.986 -24.849 1.00 25.25 72 LYS B CA 1
ATOM 2639 C C . LYS B 1 50 ? 16.385 112.467 -23.718 1.00 26.55 72 LYS B C 1
ATOM 2640 O O . LYS B 1 50 ? 16.217 113.670 -23.552 1.00 25.40 72 LYS B O 1
ATOM 2646 N N . ILE B 1 51 ? 15.805 111.530 -22.945 1.00 24.96 73 ILE B N 1
ATOM 2647 C CA . ILE B 1 51 ? 14.909 111.896 -21.852 1.00 23.14 73 ILE B CA 1
ATOM 2648 C C . ILE B 1 51 ? 15.692 112.688 -20.778 1.00 26.27 73 ILE B C 1
ATOM 2649 O O . ILE B 1 51 ? 15.181 113.691 -20.268 1.00 24.31 73 ILE B O 1
ATOM 2654 N N . ALA B 1 52 ? 16.925 112.245 -20.458 1.00 23.45 74 ALA B N 1
ATOM 2655 C CA . ALA B 1 52 ? 17.781 112.945 -19.489 1.00 23.38 74 ALA B CA 1
ATOM 2656 C C . ALA B 1 52 ? 18.055 114.371 -19.966 1.00 27.80 74 ALA B C 1
ATOM 2657 O O . ALA B 1 52 ? 17.906 115.322 -19.203 1.00 28.13 74 ALA B O 1
ATOM 2659 N N . LYS B 1 53 ? 18.374 114.528 -21.250 1.00 25.30 75 LYS B N 1
ATOM 2660 C CA . LYS B 1 53 ? 18.664 115.831 -21.844 1.00 24.91 75 LYS B CA 1
ATOM 2661 C C . LYS B 1 53 ? 17.460 116.760 -21.733 1.00 26.06 75 LYS B C 1
ATOM 2662 O O . LYS B 1 53 ? 17.626 117.932 -21.361 1.00 23.89 75 LYS B O 1
ATOM 2668 N N . ARG B 1 54 ? 16.256 116.246 -22.063 1.00 23.82 76 ARG B N 1
ATOM 2669 C CA . ARG B 1 54 ? 15.011 117.019 -22.008 1.00 22.78 76 ARG B CA 1
ATOM 2670 C C . ARG B 1 54 ? 14.674 117.385 -20.554 1.00 24.51 76 ARG B C 1
ATOM 2671 O O . ARG B 1 54 ? 14.211 118.493 -20.313 1.00 24.48 76 ARG B O 1
ATOM 2679 N N . GLY B 1 55 ? 14.874 116.458 -19.617 1.00 23.08 77 GLY B N 1
ATOM 2680 C CA . GLY B 1 55 ? 14.660 116.717 -18.190 1.00 22.67 77 GLY B CA 1
ATOM 2681 C C . GLY B 1 55 ? 15.566 117.840 -17.688 1.00 25.40 77 GLY B C 1
ATOM 2682 O O . GLY B 1 55 ? 15.110 118.767 -17.023 1.00 22.91 77 GLY B O 1
ATOM 2683 N N . GLU B 1 56 ? 16.840 117.820 -18.091 1.00 24.58 78 GLU B N 1
ATOM 2684 C CA . GLU B 1 56 ? 17.805 118.865 -17.724 1.00 24.39 78 GLU B CA 1
ATOM 2685 C C . GLU B 1 56 ? 17.389 120.205 -18.345 1.00 27.51 78 GLU B C 1
ATOM 2686 O O . GLU B 1 56 ? 17.373 121.232 -17.650 1.00 26.41 78 GLU B O 1
ATOM 2692 N N . GLN B 1 57 ? 16.952 120.180 -19.619 1.00 24.03 79 GLN B N 1
ATOM 2693 C CA . GLN B 1 57 ? 16.457 121.368 -20.295 1.00 23.97 79 GLN B CA 1
ATOM 2694 C C . GLN B 1 57 ? 15.229 121.966 -19.565 1.00 27.04 79 GLN B C 1
ATOM 2695 O O . GLN B 1 57 ? 15.110 123.188 -19.479 1.00 27.40 79 GLN B O 1
ATOM 2701 N N . PHE B 1 58 ? 14.306 121.121 -19.103 1.00 23.61 80 PHE B N 1
ATOM 2702 C CA . PHE B 1 58 ? 13.115 121.597 -18.390 1.00 23.21 80 PHE B CA 1
ATOM 2703 C C . PHE B 1 58 ? 13.515 122.467 -17.165 1.00 25.11 80 PHE B C 1
ATOM 2704 O O . PHE B 1 58 ? 12.905 123.513 -16.939 1.00 22.98 80 PHE B O 1
ATOM 2712 N N . PHE B 1 59 ? 14.512 122.024 -16.387 1.00 23.95 81 PHE B N 1
ATOM 2713 C CA . PHE B 1 59 ? 14.923 122.746 -15.177 1.00 23.29 81 PHE B CA 1
ATOM 2714 C C . PHE B 1 59 ? 15.641 124.046 -15.526 1.00 27.91 81 PHE B C 1
ATOM 2715 O O . PHE B 1 59 ? 15.486 125.025 -14.799 1.00 28.50 81 PHE B O 1
ATOM 2736 N N . ASP B 1 61 ? 15.059 125.866 -18.454 1.00 27.56 83 ASP B N 1
ATOM 2737 C CA . ASP B 1 61 ? 14.004 126.739 -19.001 1.00 28.46 83 ASP B CA 1
ATOM 2738 C C . ASP B 1 61 ? 13.103 127.338 -17.916 1.00 32.89 83 ASP B C 1
ATOM 2739 O O . ASP B 1 61 ? 12.850 128.543 -17.930 1.00 33.35 83 ASP B O 1
ATOM 2744 N N . ASN B 1 62 ? 12.654 126.511 -16.963 1.00 27.61 84 ASN B N 1
ATOM 2745 C CA . ASN B 1 62 ? 11.707 126.965 -15.954 1.00 27.58 84 ASN B CA 1
ATOM 2746 C C . ASN B 1 62 ? 12.334 127.524 -14.683 1.00 31.15 84 ASN B C 1
ATOM 2747 O O . ASN B 1 62 ? 11.700 128.381 -14.056 1.00 32.48 84 ASN B O 1
ATOM 2752 N N . PHE B 1 63 ? 13.523 127.052 -14.266 1.00 26.52 85 PHE B N 1
ATOM 2753 C CA . PHE B 1 63 ? 14.068 127.531 -12.992 1.00 25.51 85 PHE B CA 1
ATOM 2754 C C . PHE B 1 63 ? 15.398 128.276 -13.117 1.00 29.49 85 PHE B C 1
ATOM 2755 O O . PHE B 1 63 ? 15.855 128.854 -12.122 1.00 28.31 85 PHE B O 1
ATOM 2763 N N . GLY B 1 64 ? 15.999 128.267 -14.305 1.00 25.45 86 GLY B N 1
ATOM 2764 C CA . GLY B 1 64 ? 17.292 128.914 -14.514 1.00 25.97 86 GLY B CA 1
ATOM 2765 C C . GLY B 1 64 ? 18.398 128.217 -13.753 1.00 28.67 86 GLY B C 1
ATOM 2766 O O . GLY B 1 64 ? 19.380 128.852 -13.349 1.00 27.49 86 GLY B O 1
ATOM 2767 N N . LEU B 1 65 ? 18.239 126.888 -13.539 1.00 24.77 87 LEU B N 1
ATOM 2768 C CA . LEU B 1 65 ? 19.207 126.083 -12.807 1.00 24.15 87 LEU B CA 1
ATOM 2769 C C . LEU B 1 65 ? 19.765 124.951 -13.656 1.00 26.94 87 LEU B C 1
ATOM 2770 O O . LEU B 1 65 ? 19.028 124.338 -14.429 1.00 25.80 87 LEU B O 1
ATOM 2775 N N . LYS B 1 66 ? 21.051 124.656 -13.456 1.00 24.49 88 LYS B N 1
ATOM 2776 C CA . LYS B 1 66 ? 21.765 123.563 -14.102 1.00 25.46 88 LYS B CA 1
ATOM 2777 C C . LYS B 1 66 ? 21.606 122.316 -13.238 1.00 27.60 88 LYS B C 1
ATOM 2778 O O . LYS B 1 66 ? 22.055 122.298 -12.095 1.00 28.77 88 LYS B O 1
ATOM 2784 N N . VAL B 1 67 ? 20.938 121.290 -13.767 1.00 22.76 89 VAL B N 1
ATOM 2785 C CA . VAL B 1 67 ? 20.726 120.028 -13.039 1.00 22.06 89 VAL B CA 1
ATOM 2786 C C . VAL B 1 67 ? 21.319 118.880 -13.860 1.00 25.10 89 VAL B C 1
ATOM 2787 O O . VAL B 1 67 ? 21.576 119.039 -15.063 1.00 23.98 89 VAL B O 1
ATOM 2791 N N . LYS B 1 68 ? 21.494 117.732 -13.204 1.00 22.11 90 LYS B N 1
ATOM 2792 C CA A LYS B 1 68 ? 21.993 116.520 -13.859 0.50 22.44 90 LYS B CA 1
ATOM 2793 C CA B LYS B 1 68 ? 21.996 116.518 -13.853 0.50 22.40 90 LYS B CA 1
ATOM 2794 C C . LYS B 1 68 ? 21.023 115.369 -13.597 1.00 25.48 90 LYS B C 1
ATOM 2795 O O . LYS B 1 68 ? 20.668 115.134 -12.448 1.00 24.20 90 LYS B O 1
ATOM 2806 N N . ALA B 1 69 ? 20.600 114.650 -14.669 1.00 23.96 91 ALA B N 1
ATOM 2807 C CA . ALA B 1 69 ? 19.707 113.508 -14.489 1.00 23.82 91 ALA B CA 1
ATOM 2808 C C . ALA B 1 69 ? 20.403 112.401 -13.681 1.00 26.12 91 ALA B C 1
ATOM 2809 O O . ALA B 1 69 ? 21.581 112.116 -13.893 1.00 24.74 91 ALA B O 1
ATOM 2811 N N . THR B 1 70 ? 19.670 111.776 -12.766 1.00 21.81 92 THR B N 1
ATOM 2812 C CA . THR B 1 70 ? 20.229 110.683 -11.960 1.00 22.11 92 THR B CA 1
ATOM 2813 C C . THR B 1 70 ? 19.537 109.360 -12.284 1.00 25.71 92 THR B C 1
ATOM 2814 O O . THR B 1 70 ? 20.055 108.293 -11.963 1.00 25.30 92 THR B O 1
ATOM 2818 N N . ASN B 1 71 ? 18.324 109.432 -12.836 1.00 23.62 93 ASN B N 1
ATOM 2819 C CA . ASN B 1 71 ? 17.568 108.222 -13.138 1.00 22.69 93 ASN B CA 1
ATOM 2820 C C . ASN B 1 71 ? 16.469 108.526 -14.116 1.00 26.37 93 ASN B C 1
ATOM 2821 O O . ASN B 1 71 ? 15.824 109.574 -14.025 1.00 26.48 93 ASN B O 1
ATOM 2826 N N . VAL B 1 72 ? 16.249 107.616 -15.051 1.00 23.80 94 VAL B N 1
ATOM 2827 C CA . VAL B 1 72 ? 15.167 107.728 -16.040 1.00 22.67 94 VAL B CA 1
ATOM 2828 C C . VAL B 1 72 ? 14.334 106.463 -15.930 1.00 26.36 94 VAL B C 1
ATOM 2829 O O . VAL B 1 72 ? 14.872 105.361 -16.077 1.00 25.63 94 VAL B O 1
ATOM 2833 N N . VAL B 1 73 ? 13.028 106.601 -15.690 1.00 23.21 95 VAL B N 1
ATOM 2834 C CA . VAL B 1 73 ? 12.199 105.404 -15.473 1.00 24.12 95 VAL B CA 1
ATOM 2835 C C . VAL B 1 73 ? 10.880 105.501 -16.219 1.00 27.78 95 VAL B C 1
ATOM 2836 O O . VAL B 1 73 ? 10.474 106.597 -16.601 1.00 25.84 95 VAL B O 1
ATOM 2840 N N . GLY B 1 74 ? 10.211 104.358 -16.395 1.00 27.20 96 GLY B N 1
ATOM 2841 C CA . GLY B 1 74 ? 8.845 104.334 -16.904 1.00 26.86 96 GLY B CA 1
ATOM 2842 C C . GLY B 1 74 ? 7.980 104.864 -15.759 1.00 30.21 96 GLY B C 1
ATOM 2843 O O . GLY B 1 74 ? 8.284 104.609 -14.587 1.00 28.90 96 GLY B O 1
ATOM 2844 N N . SER B 1 75 ? 6.923 105.627 -16.064 1.00 27.85 97 SER B N 1
ATOM 2845 C CA . SER B 1 75 ? 6.013 106.190 -15.052 1.00 26.51 97 SER B CA 1
ATOM 2846 C C . SER B 1 75 ? 4.671 106.414 -15.729 1.00 30.17 97 SER B C 1
ATOM 2847 O O . SER B 1 75 ? 4.608 107.167 -16.703 1.00 29.45 97 SER B O 1
ATOM 2850 N N . GLY B 1 76 ? 3.631 105.697 -15.271 1.00 27.76 98 GLY B N 1
ATOM 2851 C CA . GLY B 1 76 ? 2.314 105.738 -15.909 1.00 28.77 98 GLY B CA 1
ATOM 2852 C C . GLY B 1 76 ? 2.430 105.164 -17.301 1.00 33.02 98 GLY B C 1
ATOM 2853 O O . GLY B 1 76 ? 2.970 104.067 -17.462 1.00 32.60 98 GLY B O 1
ATOM 2854 N N . ASP B 1 77 ? 2.001 105.927 -18.331 1.00 31.84 99 ASP B N 1
ATOM 2855 C CA . ASP B 1 77 ? 2.162 105.492 -19.726 1.00 32.76 99 ASP B CA 1
ATOM 2856 C C . ASP B 1 77 ? 3.311 106.305 -20.390 1.00 35.60 99 ASP B C 1
ATOM 2857 O O . ASP B 1 77 ? 3.508 106.255 -21.614 1.00 35.99 99 ASP B O 1
ATOM 2862 N N . GLY B 1 78 ? 4.040 107.047 -19.564 1.00 29.81 100 GLY B N 1
ATOM 2863 C CA . GLY B 1 78 ? 5.150 107.885 -19.999 1.00 28.30 100 GLY B CA 1
ATOM 2864 C C . GLY B 1 78 ? 6.429 107.565 -19.265 1.00 28.71 100 GLY B C 1
ATOM 2865 O O . GLY B 1 78 ? 6.697 106.409 -18.917 1.00 27.13 100 GLY B O 1
ATOM 2866 N N . VAL B 1 79 ? 7.222 108.598 -19.025 1.00 24.16 101 VAL B N 1
ATOM 2867 C CA . VAL B 1 79 ? 8.507 108.430 -18.349 1.00 23.77 101 VAL B CA 1
ATOM 2868 C C . VAL B 1 79 ? 8.631 109.485 -17.258 1.00 27.94 101 VAL B C 1
ATOM 2869 O O . VAL B 1 79 ? 7.779 110.377 -17.140 1.00 26.03 101 VAL B O 1
ATOM 2873 N N . GLU B 1 80 ? 9.679 109.374 -16.472 1.00 24.53 102 GLU B N 1
ATOM 2874 C CA . GLU B 1 80 ? 9.987 110.300 -15.380 1.00 23.33 102 GLU B CA 1
ATOM 2875 C C . GLU B 1 80 ? 11.482 110.353 -15.211 1.00 24.99 102 GLU B C 1
ATOM 2876 O O . GLU B 1 80 ? 12.144 109.314 -15.231 1.00 24.33 102 GLU B O 1
ATOM 2882 N N . VAL B 1 81 ? 11.996 111.577 -15.081 1.00 22.68 103 VAL B N 1
ATOM 2883 C CA A VAL B 1 81 ? 13.426 111.879 -14.915 0.50 22.33 103 VAL B CA 1
ATOM 2884 C CA B VAL B 1 81 ? 13.427 111.805 -14.911 0.50 22.13 103 VAL B CA 1
ATOM 2885 C C . VAL B 1 81 ? 13.679 112.432 -13.528 1.00 24.18 103 VAL B C 1
ATOM 2886 O O . VAL B 1 81 ? 13.074 113.438 -13.165 1.00 24.67 103 VAL B O 1
ATOM 2893 N N . PHE B 1 82 ? 14.561 111.802 -12.779 1.00 19.61 104 PHE B N 1
ATOM 2894 C CA . PHE B 1 82 ? 14.999 112.256 -11.460 1.00 18.05 104 PHE B CA 1
ATOM 2895 C C . PHE B 1 82 ? 16.238 113.085 -11.735 1.00 22.24 104 PHE B C 1
ATOM 2896 O O . PHE B 1 82 ? 17.049 112.683 -12.572 1.00 21.26 104 PHE B O 1
ATOM 2904 N N . VAL B 1 83 ? 16.382 114.231 -11.063 1.00 21.82 105 VAL B N 1
ATOM 2905 C CA . VAL B 1 83 ? 17.517 115.133 -11.279 1.00 20.66 105 VAL B CA 1
ATOM 2906 C C . VAL B 1 83 ? 18.127 115.537 -9.923 1.00 24.00 105 VAL B C 1
ATOM 2907 O O . VAL B 1 83 ? 17.430 115.555 -8.903 1.00 21.71 105 VAL B O 1
ATOM 2911 N N . HIS B 1 84 ? 19.410 115.908 -9.951 1.00 21.93 106 HIS B N 1
ATOM 2912 C CA . HIS B 1 84 ? 20.116 116.470 -8.806 1.00 21.68 106 HIS B CA 1
ATOM 2913 C C . HIS B 1 84 ? 20.640 117.815 -9.219 1.00 25.02 106 HIS B C 1
ATOM 2914 O O . HIS B 1 84 ? 21.235 117.957 -10.296 1.00 23.60 106 HIS B O 1
ATOM 2921 N N . CYS B 1 85 ? 20.452 118.803 -8.351 1.00 20.59 107 CYS B N 1
ATOM 2922 C CA . CYS B 1 85 ? 20.946 120.155 -8.565 1.00 21.37 107 CYS B CA 1
ATOM 2923 C C . CYS B 1 85 ? 21.952 120.449 -7.491 1.00 24.88 107 CYS B C 1
ATOM 2924 O O . CYS B 1 85 ? 21.730 120.115 -6.316 1.00 23.04 107 CYS B O 1
ATOM 2927 N N . ASP B 1 86 ? 23.069 121.030 -7.896 1.00 24.25 108 ASP B N 1
ATOM 2928 C CA . ASP B 1 86 ? 24.103 121.559 -7.011 1.00 24.65 108 ASP B CA 1
ATOM 2929 C C . ASP B 1 86 ? 24.677 122.725 -7.799 1.00 29.60 108 ASP B C 1
ATOM 2930 O O . ASP B 1 86 ? 25.732 122.621 -8.427 1.00 28.75 108 ASP B O 1
ATOM 2935 N N . ASP B 1 87 ? 23.921 123.826 -7.818 1.00 25.97 109 ASP B N 1
ATOM 2936 C CA . ASP B 1 87 ? 24.231 124.995 -8.652 1.00 26.59 109 ASP B CA 1
ATOM 2937 C C . ASP B 1 87 ? 24.191 126.265 -7.822 1.00 28.88 109 ASP B C 1
ATOM 2938 O O . ASP B 1 87 ? 23.127 126.592 -7.277 1.00 27.50 109 ASP B O 1
ATOM 2943 N N . HIS B 1 88 ? 25.343 126.962 -7.685 1.00 25.10 110 HIS B N 1
ATOM 2944 C CA . HIS B 1 88 ? 25.439 128.172 -6.857 1.00 25.65 110 HIS B CA 1
ATOM 2945 C C . HIS B 1 88 ? 24.980 127.848 -5.409 1.00 28.54 110 HIS B C 1
ATOM 2946 O O . HIS B 1 88 ? 24.310 128.649 -4.775 1.00 27.95 110 HIS B O 1
ATOM 2953 N N . ASP B 1 89 ? 25.340 126.652 -4.917 1.00 23.99 111 ASP B N 1
ATOM 2954 C CA . ASP B 1 89 ? 25.001 126.115 -3.581 1.00 23.09 111 ASP B CA 1
ATOM 2955 C C . ASP B 1 89 ? 23.488 125.873 -3.399 1.00 26.33 111 ASP B C 1
ATOM 2956 O O . ASP B 1 89 ? 23.026 125.634 -2.270 1.00 26.70 111 ASP B O 1
ATOM 2961 N N . ILE B 1 90 ? 22.725 125.890 -4.501 1.00 23.79 112 ILE B N 1
ATOM 2962 C CA . ILE B 1 90 ? 21.307 125.519 -4.449 1.00 23.53 112 ILE B CA 1
ATOM 2963 C C . ILE B 1 90 ? 21.312 124.013 -4.699 1.00 25.63 112 ILE B C 1
ATOM 2964 O O . ILE B 1 90 ? 21.736 123.573 -5.776 1.00 25.16 112 ILE B O 1
ATOM 2969 N N . VAL B 1 91 ? 20.956 123.233 -3.671 1.00 20.57 113 VAL B N 1
ATOM 2970 C CA . VAL B 1 91 ? 21.083 121.781 -3.716 1.00 19.61 113 VAL B CA 1
ATOM 2971 C C . VAL B 1 91 ? 19.740 121.091 -3.469 1.00 21.82 113 VAL B C 1
ATOM 2972 O O . VAL B 1 91 ? 19.104 121.278 -2.419 1.00 22.87 113 VAL B O 1
ATOM 2976 N N . PHE B 1 92 ? 19.311 120.266 -4.441 1.00 19.52 114 PHE B N 1
ATOM 2977 C CA . PHE B 1 92 ? 18.084 119.494 -4.272 1.00 18.38 114 PHE B CA 1
ATOM 2978 C C . PHE B 1 92 ? 18.035 118.344 -5.264 1.00 21.66 114 PHE B C 1
ATOM 2979 O O . PHE B 1 92 ? 18.811 118.284 -6.228 1.00 21.75 114 PHE B O 1
ATOM 2987 N N . ASN B 1 93 ? 17.101 117.445 -4.995 1.00 19.88 115 ASN B N 1
ATOM 2988 C CA A ASN B 1 93 ? 16.724 116.363 -5.902 0.50 19.01 115 ASN B CA 1
ATOM 2989 C CA B ASN B 1 93 ? 16.710 116.337 -5.877 0.50 19.15 115 ASN B CA 1
ATOM 2990 C C . ASN B 1 93 ? 15.261 116.564 -6.220 1.00 22.00 115 ASN B C 1
ATOM 2991 O O . ASN B 1 93 ? 14.482 116.959 -5.336 1.00 20.76 115 ASN B O 1
ATOM 3000 N N . ALA B 1 94 ? 14.880 116.325 -7.466 1.00 19.24 116 ALA B N 1
ATOM 3001 C CA . ALA B 1 94 ? 13.495 116.506 -7.895 1.00 19.66 116 ALA B CA 1
ATOM 3002 C C . ALA B 1 94 ? 13.229 115.548 -9.035 1.00 23.21 116 ALA B C 1
ATOM 3003 O O . ALA B 1 94 ? 14.158 114.879 -9.478 1.00 21.62 116 ALA B O 1
ATOM 3005 N N . SER B 1 95 ? 11.984 115.463 -9.497 1.00 21.17 117 SER B N 1
ATOM 3006 C CA . SER B 1 95 ? 11.656 114.636 -10.666 1.00 22.57 117 SER B CA 1
ATOM 3007 C C . SER B 1 95 ? 10.545 115.274 -11.441 1.00 27.65 117 SER B C 1
ATOM 3008 O O . SER B 1 95 ? 9.730 116.014 -10.873 1.00 28.52 117 SER B O 1
ATOM 3011 N N . ILE B 1 96 ? 10.508 114.981 -12.741 1.00 23.35 118 ILE B N 1
ATOM 3012 C CA A ILE B 1 96 ? 9.514 115.517 -13.658 0.50 23.47 118 ILE B CA 1
ATOM 3013 C CA B ILE B 1 96 ? 9.451 115.499 -13.591 0.50 22.91 118 ILE B CA 1
ATOM 3014 C C . ILE B 1 96 ? 8.963 114.389 -14.533 1.00 27.83 118 ILE B C 1
ATOM 3015 O O . ILE B 1 96 ? 9.766 113.641 -15.111 1.00 27.15 118 ILE B O 1
ATOM 3024 N N . PRO B 1 97 ? 7.641 114.247 -14.685 1.00 26.51 119 PRO B N 1
ATOM 3025 C CA . PRO B 1 97 ? 7.155 113.226 -15.623 1.00 26.21 119 PRO B CA 1
ATOM 3026 C C . PRO B 1 97 ? 7.080 113.803 -17.045 1.00 26.90 119 PRO B C 1
ATOM 3027 O O . PRO B 1 97 ? 6.947 115.018 -17.235 1.00 24.57 119 PRO B O 1
ATOM 3031 N N . PHE B 1 98 ? 7.119 112.936 -18.041 1.00 23.76 120 PHE B N 1
ATOM 3032 C CA . PHE B 1 98 ? 6.944 113.331 -19.443 1.00 23.90 120 PHE B CA 1
ATOM 3033 C C . PHE B 1 98 ? 6.150 112.306 -20.196 1.00 27.15 120 PHE B C 1
ATOM 3034 O O . PHE B 1 98 ? 6.236 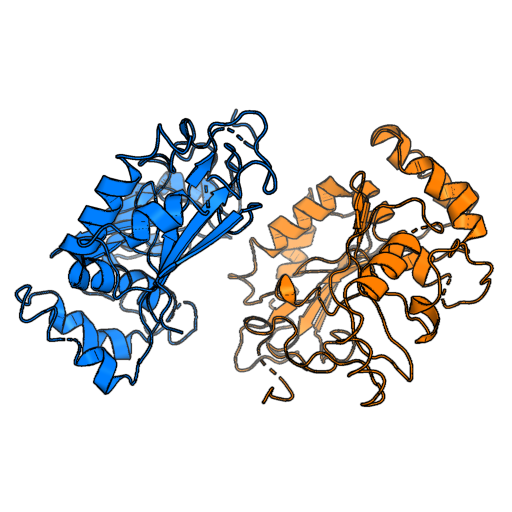111.121 -19.877 1.00 27.24 120 PHE B O 1
ATOM 3042 N N . ASP B 1 99 ? 5.473 112.731 -21.278 1.00 25.26 121 ASP B N 1
ATOM 3043 C CA . ASP B 1 99 ? 4.867 111.791 -22.209 1.00 27.41 121 ASP B CA 1
ATOM 3044 C C . ASP B 1 99 ? 5.996 111.240 -23.064 1.00 30.04 121 ASP B C 1
ATOM 3045 O O . ASP B 1 99 ? 7.058 111.868 -23.133 1.00 27.40 121 ASP B O 1
ATOM 3050 N N . LYS B 1 100 ? 5.765 110.109 -23.752 1.00 27.76 122 LYS B N 1
ATOM 3051 C CA . LYS B 1 100 ? 6.769 109.531 -24.663 1.00 27.89 122 LYS B CA 1
ATOM 3052 C C . LYS B 1 100 ? 7.123 110.515 -25.790 1.00 31.81 122 LYS B C 1
ATOM 3053 O O . LYS B 1 100 ? 8.254 110.489 -26.281 1.00 30.48 122 LYS B O 1
ATOM 3059 N N . SER B 1 101 ? 6.182 111.436 -26.142 1.00 29.27 123 SER B N 1
ATOM 3060 C CA . SER B 1 101 ? 6.387 112.435 -27.195 1.00 28.76 123 SER B CA 1
ATOM 3061 C C . SER B 1 101 ? 7.504 113.452 -26.833 1.00 28.38 123 SER B C 1
ATOM 3062 O O . SER B 1 101 ? 7.874 114.254 -27.687 1.00 28.18 123 SER B O 1
ATOM 3065 N N . ILE B 1 102 ? 8.062 113.405 -25.608 1.00 25.05 124 ILE B N 1
ATOM 3066 C CA . ILE B 1 102 ? 9.179 114.283 -25.195 1.00 23.26 124 ILE B CA 1
ATOM 3067 C C . ILE B 1 102 ? 10.413 114.085 -26.121 1.00 25.65 124 ILE B C 1
ATOM 3068 O O . ILE B 1 102 ? 11.197 115.015 -26.287 1.00 24.88 124 ILE B O 1
ATOM 3073 N N . ILE B 1 103 ? 10.556 112.895 -26.751 1.00 25.19 125 ILE B N 1
ATOM 3074 C CA . ILE B 1 103 ? 11.692 112.629 -27.668 1.00 24.93 125 ILE B CA 1
ATOM 3075 C C . ILE B 1 103 ? 11.567 113.346 -29.026 1.00 29.64 125 ILE B C 1
ATOM 3076 O O . ILE B 1 103 ? 12.529 113.332 -29.805 1.00 29.56 125 ILE B O 1
ATOM 3081 N N . GLU B 1 104 ? 10.403 113.933 -29.326 1.00 26.44 126 GLU B N 1
ATOM 3082 C CA . GLU B 1 104 ? 10.105 114.479 -30.651 1.00 26.73 126 GLU B CA 1
ATOM 3083 C C . GLU B 1 104 ? 10.767 115.803 -31.000 1.00 30.96 126 GLU B C 1
ATOM 3084 O O . GLU B 1 104 ? 10.792 116.155 -32.176 1.00 28.79 126 GLU B O 1
ATOM 3090 N N . SER B 1 105 ? 11.258 116.553 -30.011 1.00 29.24 127 SER B N 1
ATOM 3091 C CA . SER B 1 105 ? 11.820 117.881 -30.284 1.00 29.89 127 SER B CA 1
ATOM 3092 C C . SER B 1 105 ? 12.874 118.275 -29.274 1.00 31.23 127 SER B C 1
ATOM 3093 O O . SER B 1 105 ? 13.014 117.595 -28.269 1.00 29.69 127 SER B O 1
ATOM 3096 N N . ASP B 1 106 ? 13.562 119.420 -29.514 1.00 29.99 128 ASP B N 1
ATOM 3097 C CA . ASP B 1 106 ? 14.485 120.037 -28.545 1.00 29.12 128 ASP B CA 1
ATOM 3098 C C . ASP B 1 106 ? 13.994 121.468 -28.241 1.00 32.79 128 ASP B C 1
ATOM 3099 O O . ASP B 1 106 ? 14.727 122.247 -27.624 1.00 31.91 128 ASP B O 1
ATOM 3104 N N . SER B 1 107 ? 12.735 121.785 -28.661 1.00 29.64 129 SER B N 1
ATOM 3105 C CA A SER B 1 107 ? 12.096 123.091 -28.492 0.50 30.45 129 SER B CA 1
ATOM 3106 C CA B SER B 1 107 ? 12.147 123.113 -28.493 0.50 29.86 129 SER B CA 1
ATOM 3107 C C . SER B 1 107 ? 11.891 123.425 -27.018 1.00 32.70 129 SER B C 1
ATOM 3108 O O . SER B 1 107 ? 11.824 122.517 -26.179 1.00 28.94 129 SER B O 1
ATOM 3113 N N . SER B 1 108 ? 11.819 124.720 -26.702 1.00 32.05 130 SER B N 1
ATOM 3114 C CA . SER B 1 108 ? 11.637 125.202 -25.330 1.00 31.90 130 SER B CA 1
ATOM 3115 C C . SER B 1 108 ? 10.618 124.388 -24.520 1.00 33.09 130 SER B C 1
ATOM 3116 O O . SER B 1 108 ? 9.536 124.059 -25.003 1.00 32.68 130 SER B O 1
ATOM 3119 N N . LEU B 1 109 ? 10.986 124.084 -23.271 1.00 29.43 131 LEU B N 1
ATOM 3120 C CA . LEU B 1 109 ? 10.121 123.385 -22.343 1.00 28.56 131 LEU B CA 1
ATOM 3121 C C . LEU B 1 109 ? 9.549 124.377 -21.308 1.00 32.93 131 LEU B C 1
ATOM 3122 O O . LEU B 1 109 ? 9.062 123.938 -20.261 1.00 31.62 131 LEU B O 1
ATOM 3127 N N . ARG B 1 110 ? 9.616 125.711 -21.613 1.00 31.34 132 ARG B N 1
ATOM 3128 C CA A ARG B 1 110 ? 9.058 126.762 -20.752 0.50 31.93 132 ARG B CA 1
ATOM 3129 C CA B ARG B 1 110 ? 9.049 126.757 -20.755 0.50 32.04 132 ARG B CA 1
ATOM 3130 C C . ARG B 1 110 ? 7.588 126.408 -20.493 1.00 36.42 132 ARG B C 1
ATOM 3131 O O . ARG B 1 110 ? 6.832 126.205 -21.445 1.00 35.57 132 ARG B O 1
ATOM 3146 N N . SER B 1 111 ? 7.213 126.236 -19.214 1.00 32.68 133 SER B N 1
ATOM 3147 C CA . SER B 1 111 ? 5.871 125.799 -18.839 1.00 33.68 133 SER B CA 1
ATOM 3148 C C . SER B 1 111 ? 4.905 126.924 -18.518 1.00 42.55 133 SER B C 1
ATOM 3149 O O . SER B 1 111 ? 5.285 127.947 -17.939 1.00 43.19 133 SER B O 1
ATOM 3152 N N . GLU B 1 112 ? 3.632 126.693 -18.863 1.00 41.07 134 GLU B N 1
ATOM 3153 C CA . GLU B 1 112 ? 2.527 127.607 -18.573 1.00 42.46 134 GLU B CA 1
ATOM 3154 C C . GLU B 1 112 ? 1.597 126.959 -17.533 1.00 47.15 134 GLU B C 1
ATOM 3155 O O . GLU B 1 112 ? 0.496 127.458 -17.300 1.00 48.07 134 GLU B O 1
ATOM 3161 N N . ASP B 1 113 ? 2.058 125.856 -16.892 1.00 41.66 135 ASP B N 1
ATOM 3162 C CA . ASP B 1 113 ? 1.281 125.127 -15.887 1.00 41.62 135 ASP B CA 1
ATOM 3163 C C . ASP B 1 113 ? 1.093 126.003 -14.636 1.00 44.02 135 ASP B C 1
ATOM 3164 O O . ASP B 1 113 ? 2.067 126.516 -14.075 1.00 41.36 135 ASP B O 1
ATOM 3169 N N . LYS B 1 114 ? -0.181 126.195 -14.251 1.00 41.19 136 LYS B N 1
ATOM 3170 C CA . LYS B 1 114 ? -0.618 127.026 -13.124 1.00 41.68 136 LYS B CA 1
ATOM 3171 C C . LYS B 1 114 ? -1.222 126.176 -11.993 1.00 47.12 136 LYS B C 1
ATOM 3172 O O . LYS B 1 114 ? -1.710 126.726 -11.000 1.00 47.45 136 LYS B O 1
ATOM 3178 N N . GLY B 1 115 ? -1.186 124.854 -12.162 1.00 44.43 137 GLY B N 1
ATOM 3179 C CA . GLY B 1 115 ? -1.727 123.904 -11.197 1.00 44.01 137 GLY B CA 1
ATOM 3180 C C . GLY B 1 115 ? -0.843 123.634 -9.991 1.00 46.87 137 GLY B C 1
ATOM 3181 O O . GLY B 1 115 ? 0.270 124.179 -9.876 1.00 44.09 137 GLY B O 1
ATOM 3182 N N . ASP B 1 116 ? -1.350 122.759 -9.085 1.00 42.43 138 ASP B N 1
ATOM 3183 C CA . ASP B 1 116 ? -0.692 122.348 -7.837 1.00 41.20 138 ASP B CA 1
ATOM 3184 C C . ASP B 1 116 ? 0.633 121.607 -8.088 1.00 42.65 138 ASP B C 1
ATOM 3185 O O . ASP B 1 116 ? 1.584 121.817 -7.334 1.00 40.94 138 ASP B O 1
ATOM 3190 N N . ASP B 1 117 ? 0.709 120.775 -9.149 1.00 39.02 139 ASP B N 1
ATOM 3191 C CA . ASP B 1 117 ? 1.931 120.024 -9.489 1.00 38.44 139 ASP B CA 1
ATOM 3192 C C . ASP B 1 117 ? 3.112 120.965 -9.742 1.00 37.41 139 ASP B C 1
ATOM 3193 O O . ASP B 1 117 ? 4.226 120.660 -9.320 1.00 34.09 139 ASP B O 1
ATOM 3206 N N . SER B 1 119 ? 3.277 124.196 -8.516 1.00 29.32 141 SER B N 1
ATOM 3207 C CA . SER B 1 119 ? 3.549 124.794 -7.200 1.00 28.75 141 SER B CA 1
ATOM 3208 C C . SER B 1 119 ? 4.367 123.842 -6.325 1.00 29.75 141 SER B C 1
ATOM 3209 O O . SER B 1 119 ? 5.320 124.287 -5.693 1.00 27.76 141 SER B O 1
ATOM 3212 N N . THR B 1 120 ? 4.016 122.533 -6.307 1.00 26.70 142 THR B N 1
ATOM 3213 C CA . THR B 1 120 ? 4.730 121.514 -5.532 1.00 26.37 142 THR B CA 1
ATOM 3214 C C . THR B 1 120 ? 6.182 121.431 -6.012 1.00 28.52 142 THR B C 1
ATOM 3215 O O . THR B 1 120 ? 7.096 121.431 -5.185 1.00 27.05 142 THR B O 1
ATOM 3219 N N . LEU B 1 121 ? 6.393 121.399 -7.348 1.00 25.73 143 LEU B N 1
ATOM 3220 C CA . LEU B 1 121 ? 7.746 121.364 -7.913 1.00 23.94 143 LEU B CA 1
ATOM 3221 C C . LEU B 1 121 ? 8.535 122.626 -7.521 1.00 26.98 143 LEU B C 1
ATOM 3222 O O . LEU B 1 121 ? 9.700 122.515 -7.145 1.00 25.06 143 LEU B O 1
ATOM 3227 N N . VAL B 1 122 ? 7.876 123.802 -7.534 1.00 24.81 144 VAL B N 1
ATOM 3228 C CA . VAL B 1 122 ? 8.521 125.048 -7.103 1.00 22.92 144 VAL B CA 1
ATOM 3229 C C . VAL B 1 122 ? 9.000 124.895 -5.653 1.00 24.85 144 VAL B C 1
ATOM 3230 O O . VAL B 1 122 ? 10.130 125.281 -5.355 1.00 23.03 144 VAL B O 1
ATOM 3234 N N . GLY B 1 123 ? 8.151 124.342 -4.780 1.00 24.13 145 GLY B N 1
ATOM 3235 C CA . GLY B 1 123 ? 8.508 124.136 -3.368 1.00 24.41 145 GLY B CA 1
ATOM 3236 C C . GLY B 1 123 ? 9.701 123.206 -3.223 1.00 26.35 145 GLY B C 1
ATOM 3237 O O . GLY B 1 123 ? 10.581 123.430 -2.395 1.00 23.92 145 GLY B O 1
ATOM 3238 N N . THR B 1 124 ? 9.748 122.159 -4.056 1.00 23.03 146 THR B N 1
ATOM 3239 C CA . THR B 1 124 ? 10.843 121.202 -4.098 1.00 21.73 146 THR B CA 1
ATOM 3240 C C . THR B 1 124 ? 12.163 121.940 -4.469 1.00 23.42 146 THR B C 1
ATOM 3241 O O . THR B 1 124 ? 13.187 121.725 -3.839 1.00 23.56 146 THR B O 1
ATOM 3245 N N . VAL B 1 125 ? 12.130 122.789 -5.494 1.00 19.82 147 VAL B N 1
ATOM 3246 C CA . VAL B 1 125 ? 13.308 123.562 -5.906 1.00 19.74 147 VAL B CA 1
ATOM 3247 C C . VAL B 1 125 ? 13.693 124.547 -4.778 1.00 22.07 147 VAL B C 1
ATOM 3248 O O . VAL B 1 125 ? 14.863 124.647 -4.446 1.00 22.34 147 VAL B O 1
ATOM 3252 N N . LEU B 1 126 ? 12.706 125.232 -4.175 1.00 19.55 148 LEU B N 1
ATOM 3253 C CA . LEU B 1 126 ? 12.951 126.206 -3.115 1.00 20.99 148 LEU B CA 1
ATOM 3254 C C . LEU B 1 126 ? 13.565 125.578 -1.862 1.00 24.18 148 LEU B C 1
ATOM 3255 O O . LEU B 1 126 ? 14.241 126.276 -1.087 1.00 24.58 148 LEU B O 1
ATOM 3260 N N . SER B 1 127 ? 13.390 124.251 -1.682 1.00 21.73 149 SER B N 1
ATOM 3261 C CA A SER B 1 127 ? 14.044 123.520 -0.592 0.50 20.58 149 SER B CA 1
ATOM 3262 C CA B SER B 1 127 ? 14.041 123.595 -0.553 0.50 20.39 149 SER B CA 1
ATOM 3263 C C . SER B 1 127 ? 15.560 123.690 -0.755 1.00 22.88 149 SER B C 1
ATOM 3264 O O . SER B 1 127 ? 16.281 123.816 0.225 1.00 23.07 149 SER B O 1
ATOM 3269 N N . GLY B 1 128 ? 16.014 123.741 -2.017 1.00 21.01 150 GLY B N 1
ATOM 3270 C CA . GLY B 1 128 ? 17.430 123.939 -2.349 1.00 20.96 150 GLY B CA 1
ATOM 3271 C C . GLY B 1 128 ? 17.899 125.342 -1.994 1.00 24.07 150 GLY B C 1
ATOM 3272 O O . GLY B 1 128 ? 19.053 125.537 -1.613 1.00 23.34 150 GLY B O 1
ATOM 3273 N N . PHE B 1 129 ? 17.004 126.346 -2.147 1.00 21.26 151 PHE B N 1
ATOM 3274 C CA . PHE B 1 129 ? 17.299 127.752 -1.799 1.00 20.80 151 PHE B CA 1
ATOM 3275 C C . PHE B 1 129 ? 17.374 127.877 -0.275 1.00 23.52 151 PHE B C 1
ATOM 3276 O O . PHE B 1 129 ? 18.255 128.577 0.256 1.00 22.75 151 PHE B O 1
ATOM 3284 N N . GLU B 1 130 ? 16.478 127.142 0.428 1.00 21.58 152 GLU B N 1
ATOM 3285 C CA . GLU B 1 130 ? 16.465 127.075 1.893 1.00 21.95 152 GLU B CA 1
ATOM 3286 C C . GLU B 1 130 ? 17.769 126.443 2.402 1.00 24.77 152 GLU B C 1
ATOM 3287 O O . GLU B 1 130 ? 18.358 126.912 3.401 1.00 23.20 152 GLU B O 1
ATOM 3293 N N . TYR B 1 131 ? 18.233 125.393 1.696 1.00 21.40 153 TYR B N 1
ATOM 3294 C CA . TYR B 1 131 ? 19.499 124.753 2.042 1.00 21.29 153 TYR B CA 1
ATOM 3295 C C . TYR B 1 131 ? 20.622 125.781 1.956 1.00 23.28 153 TYR B C 1
ATOM 3296 O O . TYR B 1 131 ? 21.349 125.937 2.920 1.00 22.19 153 TYR B O 1
ATOM 3305 N N . ARG B 1 132 ? 20.743 126.496 0.828 1.00 21.32 154 ARG B N 1
ATOM 3306 C CA . ARG B 1 132 ? 21.786 127.520 0.691 1.00 21.68 154 ARG B CA 1
ATOM 3307 C C . ARG B 1 132 ? 21.675 128.582 1.787 1.00 25.60 154 ARG B C 1
ATOM 3308 O O . ARG B 1 132 ? 22.698 128.962 2.369 1.00 24.10 154 ARG B O 1
ATOM 3316 N N . ALA B 1 133 ? 20.439 129.030 2.103 1.00 22.21 155 ALA B N 1
ATOM 3317 C CA . ALA B 1 133 ? 20.235 130.088 3.100 1.00 24.23 155 ALA B CA 1
ATOM 3318 C C . ALA B 1 133 ? 20.699 129.665 4.504 1.00 27.40 155 ALA B C 1
ATOM 3319 O O . ALA B 1 133 ? 21.064 130.523 5.309 1.00 28.00 155 ALA B O 1
ATOM 3321 N N . HIS B 1 134 ? 20.720 128.356 4.776 1.00 22.55 156 HIS B N 1
ATOM 3322 C CA . HIS B 1 134 ? 21.085 127.818 6.089 1.00 22.67 156 HIS B CA 1
ATOM 3323 C C . HIS B 1 134 ? 22.175 126.760 5.968 1.00 25.84 156 HIS B C 1
ATOM 3324 O O . HIS B 1 134 ? 22.248 125.878 6.805 1.00 22.53 156 HIS B O 1
ATOM 3331 N N . LYS B 1 135 ? 23.021 126.863 4.929 1.00 24.96 157 LYS B N 1
ATOM 3332 C CA . LYS B 1 135 ? 24.035 125.876 4.555 1.00 23.66 157 LYS B CA 1
ATOM 3333 C C . LYS B 1 135 ? 24.982 125.494 5.694 1.00 26.43 157 LYS B C 1
ATOM 3334 O O . LYS B 1 135 ? 25.121 124.307 5.971 1.00 24.03 157 LYS B O 1
ATOM 3340 N N . GLU B 1 136 ? 25.671 126.462 6.308 1.00 23.24 158 GLU B N 1
ATOM 3341 C CA . GLU B 1 136 ? 26.612 126.101 7.356 1.00 24.67 158 GLU B CA 1
ATOM 3342 C C . GLU B 1 136 ? 25.934 125.286 8.500 1.00 27.27 158 GLU B C 1
ATOM 3343 O O . GLU B 1 136 ? 26.476 124.250 8.895 1.00 26.02 158 GLU B O 1
ATOM 3349 N N . GLU B 1 137 ? 24.758 125.731 9.003 1.00 23.98 159 GLU B N 1
ATOM 3350 C CA . GLU B 1 137 ? 24.124 125.050 10.128 1.00 23.50 159 GLU B CA 1
ATOM 3351 C C . GLU B 1 137 ? 23.532 123.698 9.702 1.00 26.30 159 GLU B C 1
ATOM 3352 O O . GLU B 1 137 ? 23.588 122.752 10.487 1.00 25.31 159 GLU B O 1
ATOM 3358 N N . LEU B 1 138 ? 23.062 123.577 8.461 1.00 22.66 160 LEU B N 1
ATOM 3359 C CA . LEU B 1 138 ? 22.554 122.277 7.981 1.00 21.88 160 LEU B CA 1
ATOM 3360 C C . LEU B 1 138 ? 23.727 121.299 7.790 1.00 25.47 160 LEU B C 1
ATOM 3361 O O . LEU B 1 138 ? 23.626 120.128 8.171 1.00 23.78 160 LEU B O 1
ATOM 3366 N N . ASP B 1 139 ? 24.865 121.802 7.265 1.00 22.73 161 ASP B N 1
ATOM 3367 C CA . ASP B 1 139 ? 26.059 120.961 7.121 1.00 22.79 161 ASP B CA 1
ATOM 3368 C C . ASP B 1 139 ? 26.569 120.518 8.519 1.00 26.68 161 ASP B C 1
ATOM 3369 O O . ASP B 1 139 ? 27.002 119.375 8.671 1.00 26.88 161 ASP B O 1
ATOM 3374 N N . ASN B 1 140 ? 26.448 121.391 9.538 1.00 23.81 162 ASN B N 1
ATOM 3375 C CA . ASN B 1 140 ? 26.813 121.023 10.905 1.00 24.27 162 ASN B CA 1
ATOM 3376 C C . ASN B 1 140 ? 25.882 119.918 11.403 1.00 27.25 162 ASN B C 1
ATOM 3377 O O . ASN B 1 140 ? 26.349 119.001 12.074 1.00 25.42 162 ASN B O 1
ATOM 3382 N N . LEU B 1 141 ? 24.575 119.995 11.065 1.00 23.15 163 LEU B N 1
ATOM 3383 C CA . LEU B 1 141 ? 23.638 118.947 11.493 1.00 22.26 163 LEU B CA 1
ATOM 3384 C C . LEU B 1 141 ? 24.008 117.591 10.854 1.00 24.47 163 LEU B C 1
ATOM 3385 O O . LEU B 1 141 ? 23.982 116.554 11.535 1.00 21.51 163 LEU B O 1
ATOM 3390 N N . THR B 1 142 ? 24.354 117.606 9.565 1.00 22.85 164 THR B N 1
ATOM 3391 C CA . THR B 1 142 ? 24.762 116.385 8.846 1.00 22.58 164 THR B CA 1
ATOM 3392 C C . THR B 1 142 ? 25.936 115.722 9.571 1.00 25.63 164 THR B C 1
ATOM 3393 O O . THR B 1 142 ? 25.907 114.514 9.810 1.00 24.21 164 THR B O 1
ATOM 3397 N N . GLU B 1 143 ? 26.931 116.530 9.954 1.00 23.11 165 GLU B N 1
ATOM 3398 C CA . GLU B 1 143 ? 28.110 116.076 10.659 1.00 23.04 165 GLU B CA 1
ATOM 3399 C C . GLU B 1 143 ? 27.711 115.461 12.019 1.00 25.96 165 GLU B C 1
ATOM 3400 O O . GLU B 1 143 ? 28.218 114.397 12.367 1.00 24.27 165 GLU B O 1
ATOM 3406 N N . VAL B 1 144 ? 26.806 116.118 12.771 1.00 24.28 166 VAL B N 1
ATOM 3407 C CA . VAL B 1 144 ? 26.367 115.595 14.079 1.00 24.62 166 VAL B CA 1
ATOM 3408 C C . VAL B 1 144 ? 25.651 114.235 13.872 1.00 27.08 166 VAL B C 1
ATOM 3409 O O . VAL B 1 144 ? 25.871 113.300 14.651 1.00 27.11 166 VAL B O 1
ATOM 3413 N N . LEU B 1 145 ? 24.828 114.109 12.819 1.00 22.75 167 LEU B N 1
ATOM 3414 C CA . LEU B 1 145 ? 24.116 112.845 12.557 1.00 22.87 167 LEU B CA 1
ATOM 3415 C C . LEU B 1 145 ? 25.091 111.702 12.216 1.00 26.79 167 LEU B C 1
ATOM 3416 O O . LEU B 1 145 ? 24.884 110.566 12.661 1.00 25.97 167 LEU B O 1
ATOM 3421 N N . LYS B 1 146 ? 26.190 112.023 11.535 1.00 24.18 168 LYS B N 1
ATOM 3422 C CA . LYS B 1 146 ? 27.255 111.038 11.259 1.00 23.57 168 LYS B CA 1
ATOM 3423 C C . LYS B 1 146 ? 27.968 110.658 12.547 1.00 28.47 168 LYS B C 1
ATOM 3424 O O . LYS B 1 146 ? 28.262 109.479 12.746 1.00 28.94 168 LYS B O 1
ATOM 3430 N N . GLU B 1 147 ? 28.214 111.662 13.422 1.00 26.66 169 GLU B N 1
ATOM 3431 C CA A GLU B 1 147 ? 28.921 111.509 14.686 0.50 27.42 169 GLU B CA 1
ATOM 3432 C CA B GLU B 1 147 ? 28.902 111.529 14.718 0.50 27.73 169 GLU B CA 1
ATOM 3433 C C . GLU B 1 147 ? 28.237 110.503 15.629 1.00 30.81 169 GLU B C 1
ATOM 3434 O O . GLU B 1 147 ? 28.929 109.752 16.322 1.00 30.96 169 GLU B O 1
ATOM 3445 N N . TYR B 1 148 ? 26.899 110.508 15.665 1.00 24.95 170 TYR B N 1
ATOM 3446 C CA . TYR B 1 148 ? 26.138 109.685 16.592 1.00 24.43 170 TYR B CA 1
ATOM 3447 C C . TYR B 1 148 ? 25.474 108.429 16.043 1.00 27.68 170 TYR B C 1
ATOM 3448 O O . TYR B 1 148 ? 24.739 107.773 16.805 1.00 29.70 170 TYR B O 1
ATOM 3457 N N . LYS B 1 149 ? 25.771 108.040 14.777 1.00 23.51 171 LYS B N 1
ATOM 3458 C CA A LYS B 1 149 ? 25.142 106.850 14.230 0.50 22.81 171 LYS B CA 1
ATOM 3459 C CA B LYS B 1 149 ? 25.288 106.801 14.149 0.50 23.79 171 LYS B CA 1
ATOM 3460 C C . LYS B 1 149 ? 25.565 105.567 15.012 1.00 29.07 171 LYS B C 1
ATOM 3461 O O . LYS B 1 149 ? 24.714 104.682 15.164 1.00 29.65 171 LYS B O 1
ATOM 3472 N N . SER B 1 150 ? 26.810 105.473 15.549 1.00 26.54 172 SER B N 1
ATOM 3473 C CA A SER B 1 150 ? 27.192 104.290 16.324 0.50 27.12 172 SER B CA 1
ATOM 3474 C CA B SER B 1 150 ? 27.207 104.309 16.341 0.50 26.49 172 SER B CA 1
ATOM 3475 C C . SER B 1 150 ? 26.499 104.275 17.697 1.00 30.76 172 SER B C 1
ATOM 3476 O O . SER B 1 150 ? 25.892 103.252 18.053 1.00 30.84 172 SER B O 1
ATOM 3481 N N . LYS B 1 151 ? 26.584 105.396 18.461 1.00 27.07 173 LYS B N 1
ATOM 3482 C CA . LYS B 1 151 ? 25.995 105.499 19.793 1.00 27.15 173 LYS B CA 1
ATOM 3483 C C . LYS B 1 151 ? 24.495 105.175 19.761 1.00 30.36 173 LYS B C 1
ATOM 3484 O O . LYS B 1 151 ? 24.040 104.385 20.589 1.00 27.95 173 LYS B O 1
ATOM 3490 N N . TYR B 1 152 ? 23.745 105.793 18.832 1.00 26.24 174 TYR B N 1
ATOM 3491 C CA . TYR B 1 152 ? 22.293 105.620 18.771 1.00 25.75 174 TYR B CA 1
ATOM 3492 C C . TYR B 1 152 ? 21.819 104.564 17.758 1.00 28.81 174 TYR B C 1
ATOM 3493 O O . TYR B 1 152 ? 20.616 104.423 17.545 1.00 27.17 174 TYR B O 1
ATOM 3502 N N . LYS B 1 153 ? 22.751 103.711 17.287 1.00 26.91 175 LYS B N 1
ATOM 3503 C CA . LYS B 1 153 ? 22.508 102.511 16.483 1.00 24.99 175 LYS B CA 1
ATOM 3504 C C . LYS B 1 153 ? 21.558 102.763 15.298 1.00 27.19 175 LYS B C 1
ATOM 3505 O O . LYS B 1 153 ? 20.445 102.233 15.261 1.00 25.63 175 LYS B O 1
ATOM 3511 N N . TYR B 1 154 ? 21.998 103.587 14.351 1.00 24.25 176 TYR B N 1
ATOM 3512 C CA . TYR B 1 154 ? 21.203 103.866 13.163 1.00 23.37 176 TYR B CA 1
ATOM 3513 C C . TYR B 1 154 ? 22.129 104.087 11.973 1.00 26.70 176 TYR B C 1
ATOM 3514 O O . TYR B 1 154 ? 23.343 104.290 12.135 1.00 25.55 176 TYR B O 1
ATOM 3523 N N . THR B 1 155 ? 21.539 104.034 10.792 1.00 22.66 177 THR B N 1
ATOM 3524 C CA . THR B 1 155 ? 22.126 104.441 9.518 1.00 22.40 177 THR B CA 1
ATOM 3525 C C . THR B 1 155 ? 21.093 105.343 8.849 1.00 26.46 177 THR B C 1
ATOM 3526 O O . THR B 1 155 ? 19.927 105.399 9.272 1.00 25.19 177 THR B O 1
ATOM 3530 N N . GLY B 1 156 ? 21.494 106.002 7.783 1.00 24.63 178 GLY B N 1
ATOM 3531 C CA . GLY B 1 156 ? 20.547 106.722 6.953 1.00 23.41 178 GLY B CA 1
ATOM 3532 C C . GLY B 1 156 ? 20.368 105.883 5.700 1.00 27.29 178 GLY B C 1
ATOM 3533 O O . GLY B 1 156 ? 20.774 104.720 5.663 1.00 26.55 178 GLY B O 1
ATOM 3534 N N . TYR B 1 157 ? 19.775 106.451 4.654 1.00 23.58 179 TYR B N 1
ATOM 3535 C CA . TYR B 1 157 ? 19.717 105.769 3.348 1.00 23.11 179 TYR B CA 1
ATOM 3536 C C . TYR B 1 157 ? 21.123 105.702 2.788 1.00 27.21 179 TYR B C 1
ATOM 3537 O O . TYR B 1 157 ? 21.978 106.436 3.269 1.00 26.63 179 TYR B O 1
ATOM 3546 N N . THR B 1 158 ? 21.356 104.983 1.695 1.00 26.28 180 THR B N 1
ATOM 3547 C CA . THR B 1 158 ? 22.650 105.080 1.012 1.00 25.46 180 THR B CA 1
ATOM 3548 C C . THR B 1 158 ? 22.595 106.315 0.102 1.00 26.93 180 THR B C 1
ATOM 3549 O O . THR B 1 158 ? 21.500 106.778 -0.271 1.00 22.22 180 THR B O 1
ATOM 3553 N N . GLU B 1 159 ? 23.757 106.807 -0.303 1.00 26.56 181 GLU B N 1
ATOM 3554 C CA . GLU B 1 159 ? 23.851 107.921 -1.255 1.00 26.82 181 GLU B CA 1
ATOM 3555 C C . GLU B 1 159 ? 23.173 107.506 -2.592 1.00 26.57 181 GLU B C 1
ATOM 3556 O O . GLU B 1 159 ? 22.404 108.272 -3.155 1.00 25.06 181 GLU B O 1
ATOM 3562 N N . ASN B 1 160 ? 23.407 106.294 -3.073 1.00 24.44 182 ASN B N 1
ATOM 3563 C CA . ASN B 1 160 ? 22.775 105.892 -4.343 1.00 24.02 182 ASN B CA 1
ATOM 3564 C C . ASN B 1 160 ? 21.254 105.871 -4.241 1.00 24.69 182 ASN B C 1
ATOM 3565 O O . ASN B 1 160 ? 20.593 106.302 -5.180 1.00 22.18 182 ASN B O 1
ATOM 3570 N N . ALA B 1 161 ? 20.702 105.397 -3.099 1.00 22.54 183 ALA B N 1
ATOM 3571 C CA . ALA B 1 161 ? 19.245 105.332 -2.929 1.00 22.64 183 ALA B CA 1
ATOM 3572 C C . ALA B 1 161 ? 18.616 106.719 -2.986 1.00 25.29 183 ALA B C 1
ATOM 3573 O O . ALA B 1 161 ? 17.620 106.896 -3.689 1.00 24.95 183 ALA B O 1
ATOM 3575 N N . ILE B 1 162 ? 19.231 107.723 -2.332 1.00 20.88 184 ILE B N 1
ATOM 3576 C CA . ILE B 1 162 ? 18.614 109.049 -2.348 1.00 22.01 184 ILE B CA 1
ATOM 3577 C C . ILE B 1 162 ? 18.742 109.675 -3.739 1.00 24.01 184 ILE B C 1
ATOM 3578 O O . ILE B 1 162 ? 17.793 110.327 -4.196 1.00 25.52 184 ILE B O 1
ATOM 3601 N N . LYS B 1 164 ? 18.965 108.139 -6.741 1.00 23.78 186 LYS B N 1
ATOM 3602 C CA . LYS B 1 164 ? 18.118 107.514 -7.768 1.00 24.07 186 LYS B CA 1
ATOM 3603 C C . LYS B 1 164 ? 16.630 107.402 -7.475 1.00 26.71 186 LYS B C 1
ATOM 3604 O O . LYS B 1 164 ? 15.879 107.169 -8.429 1.00 25.62 186 LYS B O 1
ATOM 3610 N N . THR B 1 165 ? 16.184 107.525 -6.180 1.00 22.22 187 THR B N 1
ATOM 3611 C CA . THR B 1 165 ? 14.781 107.218 -5.885 1.00 20.89 187 THR B CA 1
ATOM 3612 C C . THR B 1 165 ? 13.998 108.321 -5.147 1.00 25.42 187 THR B C 1
ATOM 3613 O O . THR B 1 165 ? 12.795 108.136 -4.900 1.00 26.03 187 THR B O 1
ATOM 3617 N N . GLN B 1 166 ? 14.653 109.416 -4.753 1.00 21.16 188 GLN B N 1
ATOM 3618 C CA . GLN B 1 166 ? 13.972 110.438 -3.947 1.00 20.71 188 GLN B CA 1
ATOM 3619 C C . GLN B 1 166 ? 13.879 111.713 -4.733 1.00 22.84 188 GLN B C 1
ATOM 3620 O O . GLN B 1 166 ? 14.733 111.957 -5.587 1.00 23.02 188 GLN B O 1
ATOM 3626 N N . ASN B 1 167 ? 12.834 112.527 -4.480 1.00 18.75 189 ASN B N 1
ATOM 3627 C CA . ASN B 1 167 ? 12.582 113.712 -5.316 1.00 19.30 189 ASN B CA 1
ATOM 3628 C C . ASN B 1 167 ? 11.828 114.792 -4.538 1.00 22.84 189 ASN B C 1
ATOM 3629 O O . ASN B 1 167 ? 10.991 115.478 -5.114 1.00 22.52 189 ASN B O 1
ATOM 3634 N N . SER B 1 168 ? 12.063 114.901 -3.218 1.00 20.79 190 SER B N 1
ATOM 3635 C CA . SER B 1 168 ? 11.288 115.829 -2.390 1.00 20.86 190 SER B CA 1
ATOM 3636 C C . SER B 1 168 ? 11.933 117.211 -2.253 1.00 24.69 190 SER B C 1
ATOM 3637 O O . SER B 1 168 ? 11.308 118.127 -1.708 1.00 24.53 190 SER B O 1
ATOM 3640 N N . GLY B 1 169 ? 13.174 117.342 -2.681 1.00 21.49 191 GLY B N 1
ATOM 3641 C CA . GLY B 1 169 ? 13.949 118.569 -2.530 1.00 20.75 191 GLY B CA 1
ATOM 3642 C C . GLY B 1 169 ? 15.310 118.259 -1.949 1.00 22.97 191 GLY B C 1
ATOM 3643 O O . GLY B 1 169 ? 15.873 117.201 -2.247 1.00 22.19 191 GLY B O 1
ATOM 3644 N N . PHE B 1 170 ? 15.863 119.170 -1.122 1.00 20.91 192 PHE B N 1
ATOM 3645 C CA . PHE B 1 170 ? 17.163 118.923 -0.480 1.00 19.99 192 PHE B CA 1
ATOM 3646 C C . PHE B 1 170 ? 17.069 117.684 0.392 1.00 21.97 192 PHE B C 1
ATOM 3647 O O . PHE B 1 170 ? 16.182 117.591 1.245 1.00 20.22 192 PHE B O 1
ATOM 3655 N N . ARG B 1 171 ? 18.014 116.756 0.194 1.00 20.24 193 ARG B N 1
ATOM 3656 C CA . ARG B 1 171 ? 18.035 115.522 0.961 1.00 20.26 193 ARG B CA 1
ATOM 3657 C C . ARG B 1 171 ? 19.413 114.944 0.968 1.00 21.32 193 ARG B C 1
ATOM 3658 O O . ARG B 1 171 ? 20.109 114.968 -0.053 1.00 20.09 193 ARG B O 1
ATOM 3666 N N . ASN B 1 172 ? 19.836 114.433 2.143 1.00 19.47 194 ASN B N 1
ATOM 3667 C CA . ASN B 1 172 ? 21.077 113.676 2.223 1.00 20.20 194 ASN B CA 1
ATOM 3668 C C . ASN B 1 172 ? 20.688 112.311 2.824 1.00 22.49 194 ASN B C 1
ATOM 3669 O O . ASN B 1 172 ? 19.499 112.001 2.944 1.00 21.33 194 ASN B O 1
ATOM 3674 N N . GLU B 1 173 ? 21.669 111.500 3.172 1.00 21.37 195 GLU B N 1
ATOM 3675 C CA A GLU B 1 173 ? 21.430 110.164 3.727 0.50 21.67 195 GLU B CA 1
ATOM 3676 C CA B GLU B 1 173 ? 21.419 110.165 3.709 0.50 21.76 195 GLU B CA 1
ATOM 3677 C C . GLU B 1 173 ? 20.567 110.201 4.984 1.00 24.07 195 GLU B C 1
ATOM 3678 O O . GLU B 1 173 ? 19.824 109.261 5.241 1.00 23.34 195 GLU B O 1
ATOM 3689 N N . TYR B 1 174 ? 20.685 111.295 5.780 1.00 19.73 196 TYR B N 1
ATOM 3690 C CA . TYR B 1 174 ? 20.079 111.375 7.095 1.00 20.78 196 TYR B CA 1
ATOM 3691 C C . TYR B 1 174 ? 18.821 112.179 7.238 1.00 23.49 196 TYR B C 1
ATOM 3692 O O . TYR B 1 174 ? 18.124 111.962 8.227 1.00 21.68 196 TYR B O 1
ATOM 3701 N N . TYR B 1 175 ? 18.549 113.128 6.350 1.00 19.94 197 TYR B N 1
ATOM 3702 C CA . TYR B 1 175 ? 17.370 113.974 6.498 1.00 19.52 197 TYR B CA 1
ATOM 3703 C C . TYR B 1 175 ? 17.000 114.642 5.191 1.00 21.77 197 TYR B C 1
ATOM 3704 O O . TYR B 1 175 ? 17.783 114.644 4.247 1.00 20.54 197 TYR B O 1
ATOM 3713 N N . TYR B 1 176 ? 15.832 115.242 5.174 1.00 20.85 198 TYR B N 1
ATOM 3714 C CA . TYR B 1 176 ? 15.350 116.035 4.027 1.00 20.89 198 TYR B CA 1
ATOM 3715 C C . TYR B 1 176 ? 14.761 117.343 4.584 1.00 24.75 198 TYR B C 1
ATOM 3716 O O . TYR B 1 176 ? 14.428 117.440 5.790 1.00 23.62 198 TYR B O 1
ATOM 3725 N N . LEU B 1 177 ? 14.731 118.380 3.730 1.00 20.90 199 LEU B N 1
ATOM 3726 C CA . LEU B 1 177 ? 14.264 119.713 4.099 1.00 21.73 199 LEU B CA 1
ATOM 3727 C C . LEU B 1 177 ? 13.031 120.034 3.239 1.00 27.25 199 LEU B C 1
ATOM 3728 O O . LEU B 1 177 ? 13.006 119.672 2.060 1.00 26.86 199 LEU B O 1
ATOM 3733 N N . THR B 1 178 ? 12.019 120.668 3.833 1.00 25.88 200 THR B N 1
ATOM 3734 C CA A THR B 1 178 ? 10.764 121.030 3.156 0.50 26.30 200 THR B CA 1
ATOM 3735 C CA B THR B 1 178 ? 10.801 121.048 3.108 0.50 27.05 200 THR B CA 1
ATOM 3736 C C . THR B 1 178 ? 10.569 122.541 3.231 1.00 33.16 200 THR B C 1
ATOM 3737 O O . THR B 1 178 ? 10.647 123.105 4.340 1.00 36.34 200 THR B O 1
ATOM 3744 N N . ALA B 1 179 ? 10.242 123.167 2.087 1.00 27.67 201 ALA B N 1
ATOM 3745 C CA . ALA B 1 179 ? 9.993 124.596 1.927 1.00 26.95 201 ALA B CA 1
ATOM 3746 C C . ALA B 1 179 ? 8.541 124.868 1.541 1.00 30.09 201 ALA B C 1
ATOM 3747 O O . ALA B 1 179 ? 7.827 123.959 1.138 1.00 30.20 201 ALA B O 1
ATOM 3749 N N . ILE B 1 180 ? 8.124 126.129 1.645 1.00 26.18 202 ILE B N 1
ATOM 3750 C CA . ILE B 1 180 ? 6.782 126.557 1.243 1.00 26.83 202 ILE B CA 1
ATOM 3751 C C . ILE B 1 180 ? 6.722 126.604 -0.305 1.00 31.02 202 ILE B C 1
ATOM 3752 O O . ILE B 1 180 ? 7.614 127.207 -0.920 1.00 29.09 202 ILE B O 1
ATOM 3757 N N . PRO B 1 181 ? 5.664 126.020 -0.930 1.00 27.40 203 PRO B N 1
ATOM 3758 C CA . PRO B 1 181 ? 5.524 126.128 -2.394 1.00 26.93 203 PRO B CA 1
ATOM 3759 C C . PRO B 1 181 ? 4.969 127.486 -2.826 1.00 30.93 203 PRO B C 1
ATOM 3760 O O . PRO B 1 181 ? 4.317 128.175 -2.033 1.00 31.12 203 PRO B O 1
ATOM 3764 N N . TYR B 1 182 ? 5.224 127.857 -4.090 1.00 27.91 204 TYR B N 1
ATOM 3765 C CA . TYR B 1 182 ? 4.711 129.067 -4.738 1.00 28.56 204 TYR B CA 1
ATOM 3766 C C . TYR B 1 182 ? 4.457 128.754 -6.196 1.00 30.85 204 TYR B C 1
ATOM 3767 O O . TYR B 1 182 ? 4.844 127.689 -6.664 1.00 28.69 204 TYR B O 1
ATOM 3776 N N . THR B 1 183 ? 3.874 129.687 -6.931 1.00 27.93 205 THR B N 1
ATOM 3777 C CA . THR B 1 183 ? 3.648 129.481 -8.350 1.00 28.26 205 THR B CA 1
ATOM 3778 C C . THR B 1 183 ? 4.973 129.700 -9.101 1.00 30.68 205 THR B C 1
ATOM 3779 O O . THR B 1 183 ? 5.939 130.255 -8.546 1.00 29.73 205 THR B O 1
ATOM 3783 N N . LEU B 1 184 ? 5.017 129.282 -10.357 1.00 28.94 206 LEU B N 1
ATOM 3784 C CA . LEU B 1 184 ? 6.207 129.525 -11.164 1.00 28.18 206 LEU B CA 1
ATOM 3785 C C . LEU B 1 184 ? 6.398 131.047 -11.358 1.00 32.23 206 LEU B C 1
ATOM 3786 O O . LEU B 1 184 ? 7.534 131.520 -11.305 1.00 30.47 206 LEU B O 1
ATOM 3791 N N . ASP B 1 185 ? 5.282 131.819 -11.511 1.00 30.07 207 ASP B N 1
ATOM 3792 C CA . ASP B 1 185 ? 5.366 133.275 -11.672 1.00 30.68 207 ASP B CA 1
ATOM 3793 C C . ASP B 1 185 ? 6.028 133.888 -10.440 1.00 34.64 207 ASP B C 1
ATOM 3794 O O . ASP B 1 185 ? 6.950 134.694 -10.589 1.00 34.27 207 ASP B O 1
ATOM 3799 N N . GLU B 1 186 ? 5.633 133.424 -9.235 1.00 30.98 208 GLU B N 1
ATOM 3800 C CA . GLU B 1 186 ? 6.212 133.872 -7.962 1.00 31.01 208 GLU B CA 1
ATOM 3801 C C . GLU B 1 186 ? 7.692 133.475 -7.894 1.00 32.30 208 GLU B C 1
ATOM 3802 O O . GLU B 1 186 ? 8.514 134.302 -7.487 1.00 31.82 208 GLU B O 1
ATOM 3808 N N . TYR B 1 187 ? 8.041 132.256 -8.367 1.00 28.50 209 TYR B N 1
ATOM 3809 C CA . TYR B 1 187 ? 9.437 131.795 -8.414 1.00 26.06 209 TYR B CA 1
ATOM 3810 C C . TYR B 1 187 ? 10.281 132.732 -9.293 1.00 30.05 209 TYR B C 1
ATOM 3811 O O . TYR B 1 187 ? 11.378 133.132 -8.893 1.00 28.82 209 TYR B O 1
ATOM 3820 N N . LYS B 1 188 ? 9.770 133.073 -10.489 1.00 29.28 210 LYS B N 1
ATOM 3821 C CA . LYS B 1 188 ? 10.466 133.932 -11.446 1.00 30.40 210 LYS B CA 1
ATOM 3822 C C . LYS B 1 188 ? 10.666 135.346 -10.914 1.00 35.66 210 LYS B C 1
ATOM 3823 O O . LYS B 1 188 ? 11.711 135.945 -11.164 1.00 36.19 210 LYS B O 1
ATOM 3829 N N . ARG B 1 189 ? 9.679 135.871 -10.169 1.00 32.95 211 ARG B N 1
ATOM 3830 C CA . ARG B 1 189 ? 9.732 137.223 -9.642 1.00 34.34 211 ARG B CA 1
ATOM 3831 C C . ARG B 1 189 ? 10.632 137.359 -8.392 1.00 37.92 211 ARG B C 1
ATOM 3832 O O . ARG B 1 189 ? 11.413 138.314 -8.299 1.00 37.93 211 ARG B O 1
ATOM 3840 N N . TYR B 1 190 ? 10.482 136.462 -7.420 1.00 32.03 212 TYR B N 1
ATOM 3841 C CA . TYR B 1 190 ? 11.169 136.611 -6.150 1.00 32.42 212 TYR B CA 1
ATOM 3842 C C . TYR B 1 190 ? 12.407 135.749 -5.934 1.00 34.16 212 TYR B C 1
ATOM 3843 O O . TYR B 1 190 ? 13.232 136.100 -5.088 1.00 33.78 212 TYR B O 1
ATOM 3852 N N . PHE B 1 191 ? 12.513 134.612 -6.600 1.00 29.44 213 PHE B N 1
ATOM 3853 C CA . PHE B 1 191 ? 13.595 133.682 -6.270 1.00 27.97 213 PHE B CA 1
ATOM 3854 C C . PHE B 1 191 ? 14.629 133.503 -7.374 1.00 30.11 213 PHE B C 1
ATOM 3855 O O . PHE B 1 191 ? 15.822 133.520 -7.063 1.00 30.14 213 PHE B O 1
ATOM 3863 N N . GLN B 1 192 ? 14.214 133.321 -8.637 1.00 26.64 214 GLN B N 1
ATOM 3864 C CA . GLN B 1 192 ? 15.210 133.124 -9.704 1.00 26.13 214 GLN B CA 1
ATOM 3865 C C . GLN B 1 192 ? 16.290 134.236 -9.717 1.00 31.60 214 GLN B C 1
ATOM 3866 O O . GLN B 1 192 ? 17.473 133.894 -9.859 1.00 29.49 214 GLN B O 1
ATOM 3872 N N . PRO B 1 193 ? 15.948 135.546 -9.547 1.00 30.49 215 PRO B N 1
ATOM 3873 C CA . PRO B 1 193 ? 17.003 136.579 -9.604 1.00 31.59 215 PRO B CA 1
ATOM 3874 C C . PRO B 1 193 ? 18.043 136.480 -8.488 1.00 35.43 215 PRO B C 1
ATOM 3875 O O . PRO B 1 193 ? 19.086 137.125 -8.590 1.00 36.23 215 PRO B O 1
ATOM 3879 N N . LEU B 1 194 ? 17.786 135.692 -7.434 1.00 31.65 216 LEU B N 1
ATOM 3880 C CA . LEU B 1 194 ? 18.728 135.562 -6.317 1.00 30.83 216 LEU B CA 1
ATOM 3881 C C . LEU B 1 194 ? 19.869 134.599 -6.580 1.00 31.86 216 LEU B C 1
ATOM 3882 O O . LEU B 1 194 ? 20.860 134.653 -5.849 1.00 30.58 216 LEU B O 1
ATOM 3887 N N . ILE B 1 195 ? 19.724 133.699 -7.575 1.00 29.00 217 ILE B N 1
ATOM 3888 C CA . ILE B 1 195 ? 20.665 132.590 -7.824 1.00 27.50 217 ILE B CA 1
ATOM 3889 C C . ILE B 1 195 ? 22.126 133.057 -7.924 1.00 30.67 217 ILE B C 1
ATOM 3890 O O . ILE B 1 195 ? 22.972 132.516 -7.218 1.00 28.18 217 ILE B O 1
ATOM 3895 N N . LYS B 1 196 ? 22.408 134.027 -8.805 1.00 30.10 218 LYS B N 1
ATOM 3896 C CA . LYS B 1 196 ? 23.765 134.509 -9.106 1.00 31.87 218 LYS B CA 1
ATOM 3897 C C . LYS B 1 196 ? 24.332 135.519 -8.102 1.00 36.47 218 LYS B C 1
ATOM 3898 O O . LYS B 1 196 ? 25.491 135.934 -8.251 1.00 35.27 218 LYS B O 1
ATOM 3904 N N . GLU B 1 197 ? 23.545 135.891 -7.083 1.00 32.86 219 GLU B N 1
ATOM 3905 C CA A GLU B 1 197 ? 23.972 136.853 -6.066 0.50 33.31 219 GLU B CA 1
ATOM 3906 C CA B GLU B 1 197 ? 23.980 136.858 -6.076 0.50 33.03 219 GLU B CA 1
ATOM 3907 C C . GLU B 1 197 ? 24.987 136.227 -5.108 1.00 35.28 219 GLU B C 1
ATOM 3908 O O . GLU B 1 197 ? 25.117 134.999 -5.051 1.00 32.95 219 GLU B O 1
ATOM 3919 N N . ASP B 1 198 ? 25.724 137.068 -4.361 1.00 33.13 220 ASP B N 1
ATOM 3920 C CA . ASP B 1 198 ? 26.671 136.576 -3.362 1.00 32.49 220 ASP B CA 1
ATOM 3921 C C . ASP B 1 198 ? 25.824 136.029 -2.196 1.00 34.92 220 ASP B C 1
ATOM 3922 O O . ASP B 1 198 ? 24.616 136.313 -2.142 1.00 32.57 220 ASP B O 1
ATOM 3927 N N . ASP B 1 199 ? 26.425 135.247 -1.291 1.00 32.43 221 ASP B N 1
ATOM 3928 C CA . ASP B 1 199 ? 25.684 134.608 -0.203 1.00 31.77 221 ASP B CA 1
ATOM 3929 C C . ASP B 1 199 ? 25.012 135.602 0.737 1.00 35.76 221 ASP B C 1
ATOM 3930 O O . ASP B 1 199 ? 23.873 135.350 1.136 1.00 32.63 221 ASP B O 1
ATOM 3935 N N . LYS B 1 200 ? 25.683 136.735 1.075 1.00 34.26 222 LYS B N 1
ATOM 3936 C CA . LYS B 1 200 ? 25.076 137.736 1.941 1.00 34.66 222 LYS B CA 1
ATOM 3937 C C . LYS B 1 200 ? 23.814 138.321 1.258 1.00 37.32 222 LYS B C 1
ATOM 3938 O O . LYS B 1 200 ? 22.772 138.390 1.904 1.00 38.05 222 LYS B O 1
ATOM 3944 N N . SER B 1 201 ? 23.898 138.707 -0.032 1.00 33.14 223 SER B N 1
ATOM 3945 C CA . SER B 1 201 ? 22.751 139.258 -0.772 1.00 33.08 223 SER B CA 1
ATOM 3946 C C . SER B 1 201 ? 21.677 138.194 -0.961 1.00 35.14 223 SER B C 1
ATOM 3947 O O . SER B 1 201 ? 20.487 138.509 -0.943 1.00 35.47 223 SER B O 1
ATOM 3950 N N . PHE B 1 202 ? 22.097 136.947 -1.171 1.00 30.07 224 PHE B N 1
ATOM 3951 C CA . PHE B 1 202 ? 21.168 135.819 -1.330 1.00 28.51 224 PHE B CA 1
ATOM 3952 C C . PHE B 1 202 ? 20.313 135.656 -0.066 1.00 31.88 224 PHE B C 1
ATOM 3953 O O . PHE B 1 202 ? 19.090 135.545 -0.164 1.00 31.80 224 PHE B O 1
ATOM 3961 N N . ARG B 1 203 ? 20.969 135.649 1.114 1.00 28.03 225 ARG B N 1
ATOM 3962 C CA . ARG B 1 203 ? 20.298 135.485 2.396 1.00 27.48 225 ARG B CA 1
ATOM 3963 C C . ARG B 1 203 ? 19.348 136.669 2.663 1.00 32.76 225 ARG B C 1
ATOM 3964 O O . ARG B 1 203 ? 18.219 136.438 3.115 1.00 31.67 225 ARG B O 1
ATOM 3972 N N . ASP B 1 204 ? 19.774 137.909 2.322 1.00 32.27 226 ASP B N 1
ATOM 3973 C CA . ASP B 1 204 ? 18.941 139.110 2.444 1.00 33.72 226 ASP B CA 1
ATOM 3974 C C . ASP B 1 204 ? 17.724 138.991 1.518 1.00 36.66 226 ASP B C 1
ATOM 3975 O O . ASP B 1 204 ? 16.603 139.271 1.944 1.00 37.79 226 ASP B O 1
ATOM 3980 N N . GLY B 1 205 ? 17.954 138.549 0.283 1.00 32.09 227 GLY B N 1
ATOM 3981 C CA . GLY B 1 205 ? 16.901 138.335 -0.707 1.00 31.39 227 GLY B CA 1
ATOM 3982 C C . GLY B 1 205 ? 15.862 137.326 -0.243 1.00 33.99 227 GLY B C 1
ATOM 3983 O O . GLY B 1 205 ? 14.661 137.517 -0.463 1.00 33.13 227 GLY B O 1
ATOM 3992 N N . ARG B 1 207 ? 15.190 136.561 3.024 1.00 31.99 229 ARG B N 1
ATOM 3993 C CA . ARG B 1 207 ? 14.459 137.238 4.101 1.00 33.59 229 ARG B CA 1
ATOM 3994 C C . ARG B 1 207 ? 13.397 138.159 3.517 1.00 38.49 229 ARG B C 1
ATOM 3995 O O . ARG B 1 207 ? 12.257 138.131 3.980 1.00 39.58 229 ARG B O 1
ATOM 4003 N N . ASN B 1 208 ? 13.746 138.922 2.468 1.00 36.72 230 ASN B N 1
ATOM 4004 C CA . ASN B 1 208 ? 12.795 139.833 1.814 1.00 39.22 230 ASN B CA 1
ATOM 4005 C C . ASN B 1 208 ? 11.614 139.067 1.197 1.00 42.76 230 ASN B C 1
ATOM 4006 O O . ASN B 1 208 ? 10.485 139.539 1.295 1.00 43.17 230 ASN B O 1
ATOM 4011 N N . SER B 1 209 ? 11.864 137.875 0.624 1.00 38.28 231 SER B N 1
ATOM 4012 C CA . SER B 1 209 ? 10.826 137.050 -0.008 1.00 36.94 231 SER B CA 1
ATOM 4013 C C . SER B 1 209 ? 9.768 136.583 1.007 1.00 41.12 231 SER B C 1
ATOM 4014 O O . SER B 1 209 ? 8.586 136.549 0.672 1.00 41.06 231 SER B O 1
ATOM 4017 N N . LYS B 1 210 ? 10.184 136.254 2.242 1.00 37.75 232 LYS B N 1
ATOM 4018 C CA . LYS B 1 210 ? 9.244 135.813 3.277 1.00 38.88 232 LYS B CA 1
ATOM 4019 C C . LYS B 1 210 ? 8.375 136.979 3.744 1.00 43.51 232 LYS B C 1
ATOM 4020 O O . LYS B 1 210 ? 7.195 136.780 4.021 1.00 42.29 232 LYS B O 1
ATOM 4026 N N . LYS B 1 211 ? 8.940 138.196 3.779 1.00 42.02 233 LYS B N 1
ATOM 4027 C CA . LYS B 1 211 ? 8.198 139.399 4.148 1.00 43.43 233 LYS B CA 1
ATOM 4028 C C . LYS B 1 211 ? 7.177 139.724 3.049 1.00 46.57 233 LYS B C 1
ATOM 4029 O O . LYS B 1 211 ? 5.993 139.887 3.352 1.00 46.50 233 LYS B O 1
ATOM 4035 N N . GLN B 1 212 ? 7.621 139.740 1.768 1.00 41.79 234 GLN B N 1
ATOM 4036 C CA . GLN B 1 212 ? 6.766 140.072 0.617 1.00 42.19 234 GLN B CA 1
ATOM 4037 C C . GLN B 1 212 ? 5.668 139.023 0.394 1.00 43.92 234 GLN B C 1
ATOM 4038 O O . GLN B 1 212 ? 4.543 139.390 0.070 1.00 44.04 234 GLN B O 1
ATOM 4044 N N . LEU B 1 213 ? 5.994 137.735 0.577 1.00 38.36 235 LEU B N 1
ATOM 4045 C CA . LEU B 1 213 ? 5.054 136.615 0.377 1.00 37.01 235 LEU B CA 1
ATOM 4046 C C . LEU B 1 213 ? 4.327 136.208 1.688 1.00 38.66 235 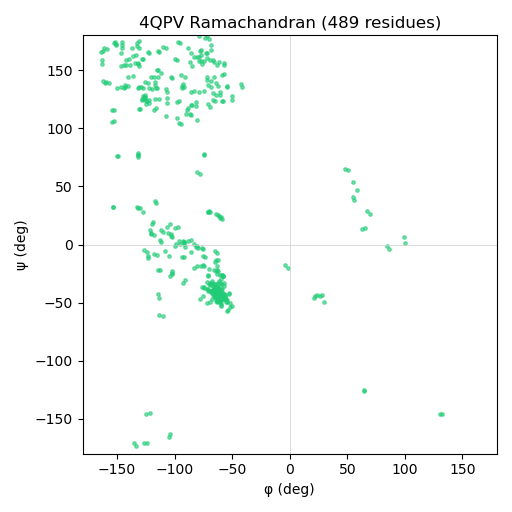LEU B C 1
ATOM 4047 O O . LEU B 1 213 ? 3.541 135.256 1.700 1.00 37.47 235 LEU B O 1
ATOM 4052 N N . LYS B 1 214 ? 4.588 136.950 2.776 1.00 34.89 236 LYS B N 1
ATOM 4053 C CA . LYS B 1 214 ? 3.943 136.801 4.085 1.00 35.75 236 LYS B CA 1
ATOM 4054 C C . LYS B 1 214 ? 4.128 135.390 4.662 1.00 39.30 236 LYS B C 1
ATOM 4055 O O . LYS B 1 214 ? 3.169 134.785 5.158 1.00 39.32 236 LYS B O 1
ATOM 4061 N N . ASP B 1 215 ? 5.372 134.880 4.611 1.00 34.96 237 ASP B N 1
ATOM 4062 C CA . ASP B 1 215 ? 5.694 133.585 5.200 1.00 33.53 237 ASP B CA 1
ATOM 4063 C C . ASP B 1 215 ? 6.300 133.807 6.590 1.00 39.23 237 ASP B C 1
ATOM 4064 O O . ASP B 1 215 ? 7.426 134.309 6.692 1.00 38.58 237 ASP B O 1
ATOM 4069 N N . LYS B 1 216 ? 5.553 133.460 7.653 1.00 37.70 238 LYS B N 1
ATOM 4070 C CA . LYS B 1 216 ? 6.031 133.605 9.036 1.00 38.48 238 LYS B CA 1
ATOM 4071 C C . LYS B 1 216 ? 6.554 132.258 9.567 1.00 41.37 238 LYS B C 1
ATOM 4072 O O . LYS B 1 216 ? 6.976 132.170 10.724 1.00 41.80 238 LYS B O 1
ATOM 4078 N N . SER B 1 217 ? 6.512 131.212 8.727 1.00 35.86 239 SER B N 1
ATOM 4079 C CA . SER B 1 217 ? 6.947 129.872 9.118 1.00 34.49 239 SER B CA 1
ATOM 4080 C C . SER B 1 217 ? 8.445 129.641 8.869 1.00 37.05 239 SER B C 1
ATOM 4081 O O . SER B 1 217 ? 9.121 130.444 8.225 1.00 37.50 239 SER B O 1
ATOM 4084 N N . ARG B 1 218 ? 8.954 128.539 9.412 1.00 31.47 240 ARG B N 1
ATOM 4085 C CA . ARG B 1 218 ? 10.327 128.099 9.230 1.00 29.35 240 ARG B CA 1
ATOM 4086 C C . ARG B 1 218 ? 10.318 126.793 8.446 1.00 29.90 240 ARG B C 1
ATOM 4087 O O . ARG B 1 218 ? 9.411 125.977 8.650 1.00 27.34 240 ARG B O 1
ATOM 4095 N N . PRO B 1 219 ? 11.315 126.572 7.565 1.00 27.49 241 PRO B N 1
ATOM 4096 C CA . PRO B 1 219 ? 11.425 125.268 6.878 1.00 26.11 241 PRO B CA 1
ATOM 4097 C C . PRO B 1 219 ? 11.541 124.117 7.884 1.00 30.15 241 PRO B C 1
ATOM 4098 O O . PRO B 1 219 ? 11.974 124.318 9.028 1.00 28.20 241 PRO B O 1
ATOM 4102 N N . TYR B 1 220 ? 11.161 122.916 7.455 1.00 26.69 242 TYR B N 1
ATOM 4103 C CA . TYR B 1 220 ? 11.197 121.731 8.306 1.00 27.06 242 TYR B CA 1
ATOM 4104 C C . TYR B 1 220 ? 12.320 120.777 7.902 1.00 28.64 242 TYR B C 1
ATOM 4105 O O . TYR B 1 220 ? 12.463 120.444 6.718 1.00 25.88 242 TYR B O 1
ATOM 4114 N N . VAL B 1 221 ? 13.077 120.295 8.905 1.00 25.51 243 VAL B N 1
ATOM 4115 C CA . VAL B 1 221 ? 14.086 119.253 8.747 1.00 23.99 243 VAL B CA 1
ATOM 4116 C C . VAL B 1 221 ? 13.494 117.995 9.375 1.00 26.98 243 VAL B C 1
ATOM 4117 O O . VAL B 1 221 ? 13.071 118.040 10.533 1.00 26.17 243 VAL B O 1
ATOM 4121 N N . VAL B 1 222 ? 13.441 116.893 8.633 1.00 23.78 244 VAL B N 1
ATOM 4122 C CA . VAL B 1 222 ? 12.939 115.625 9.176 1.00 25.19 244 VAL B CA 1
ATOM 4123 C C . VAL B 1 222 ? 13.998 114.564 8.919 1.00 23.68 244 VAL B C 1
ATOM 4124 O O . VAL B 1 222 ? 14.364 114.388 7.763 1.00 21.77 244 VAL B O 1
ATOM 4128 N N . THR B 1 223 ? 14.474 113.844 9.960 1.00 22.49 245 THR B N 1
ATOM 4129 C CA . THR B 1 223 ? 15.480 112.790 9.751 1.00 21.01 245 THR B CA 1
ATOM 4130 C C . THR B 1 223 ? 14.818 111.534 9.182 1.00 24.20 245 THR B C 1
ATOM 4131 O O . THR B 1 223 ? 13.610 111.346 9.332 1.00 26.50 245 THR B O 1
ATOM 4135 N N . THR B 1 224 ? 15.619 110.684 8.519 1.00 21.26 246 THR B N 1
ATOM 4136 C CA . THR B 1 224 ? 15.165 109.408 7.918 1.00 20.73 246 THR B CA 1
ATOM 4137 C C . THR B 1 224 ? 16.166 108.377 8.382 1.00 23.96 246 THR B C 1
ATOM 4138 O O . THR B 1 224 ? 17.113 108.038 7.663 1.00 22.91 246 THR B O 1
ATOM 4142 N N . LEU B 1 225 ? 16.037 107.959 9.646 1.00 22.16 247 LEU B N 1
ATOM 4143 C CA . LEU B 1 225 ? 17.012 107.036 10.242 1.00 21.94 247 LEU B CA 1
ATOM 4144 C C . LEU B 1 225 ? 16.450 105.638 10.302 1.00 24.53 247 LEU B C 1
ATOM 4145 O O . LEU B 1 225 ? 15.247 105.446 10.484 1.00 25.41 247 LEU B O 1
ATOM 4150 N N . PHE B 1 226 ? 17.326 104.672 10.101 1.00 21.94 248 PHE B N 1
ATOM 4151 C CA . PHE B 1 226 ? 17.013 103.245 10.088 1.00 22.90 248 PHE B CA 1
ATOM 4152 C C . PHE B 1 226 ? 17.771 102.578 11.218 1.00 27.11 248 PHE B C 1
ATOM 4153 O O . PHE B 1 226 ? 19.004 102.574 11.221 1.00 25.49 248 PHE B O 1
ATOM 4161 N N . SER B 1 227 ? 17.045 102.036 12.202 1.00 25.32 249 SER B N 1
ATOM 4162 C CA . SER B 1 227 ? 17.693 101.351 13.326 1.00 24.17 249 SER B CA 1
ATOM 4163 C C . SER B 1 227 ? 18.585 100.197 12.823 1.00 29.74 249 SER B C 1
ATOM 4164 O O . SER B 1 227 ? 18.263 99.591 11.800 1.00 30.44 249 SER B O 1
ATOM 4167 N N . THR B 1 228 ? 19.706 99.913 13.513 1.00 26.80 250 THR B N 1
ATOM 4168 C CA . THR B 1 228 ? 20.552 98.750 13.182 1.00 27.73 250 THR B CA 1
ATOM 4169 C C . THR B 1 228 ? 20.161 97.561 14.109 1.00 33.24 250 THR B C 1
ATOM 4170 O O . THR B 1 228 ? 20.789 96.501 14.064 1.00 32.95 250 THR B O 1
ATOM 4174 N N . LYS B 1 229 ? 19.142 97.753 14.958 1.00 31.29 251 LYS B N 1
ATOM 4175 C CA . LYS B 1 229 ? 18.664 96.693 15.862 1.00 32.13 251 LYS B CA 1
ATOM 4176 C C . LYS B 1 229 ? 17.955 95.609 15.075 1.00 37.98 251 LYS B C 1
ATOM 4177 O O . LYS B 1 229 ? 17.104 95.931 14.259 1.00 35.95 251 LYS B O 1
ATOM 4183 N N . ASP B 1 230 ? 18.206 94.334 15.398 1.00 39.60 252 ASP B N 1
ATOM 4184 C CA . ASP B 1 230 ? 17.476 93.242 14.754 1.00 41.93 252 ASP B CA 1
ATOM 4185 C C . ASP B 1 230 ? 16.020 93.220 15.250 1.00 43.93 252 ASP B C 1
ATOM 4186 O O . ASP B 1 230 ? 15.129 92.800 14.520 1.00 43.61 252 ASP B O 1
ATOM 4191 N N . ASN B 1 231 ? 15.794 93.719 16.478 1.00 38.09 253 ASN B N 1
ATOM 4192 C CA . ASN B 1 231 ? 14.510 93.688 17.181 1.00 38.48 253 ASN B CA 1
ATOM 4193 C C . ASN B 1 231 ? 13.924 95.089 17.458 1.00 39.85 253 ASN B C 1
ATOM 4194 O O . ASN B 1 231 ? 13.292 95.282 18.502 1.00 42.01 253 ASN B O 1
ATOM 4199 N N . PHE B 1 232 ? 14.107 96.049 16.545 1.00 32.89 254 PHE B N 1
ATOM 4200 C CA . PHE B 1 232 ? 13.579 97.395 16.741 1.00 30.06 254 PHE B CA 1
ATOM 4201 C C . PHE B 1 232 ? 12.094 97.400 17.029 1.00 34.04 254 PHE B C 1
ATOM 4202 O O . PHE B 1 232 ? 11.331 96.772 16.304 1.00 31.51 254 PHE B O 1
ATOM 4210 N N . THR B 1 233 ? 11.680 98.212 18.002 1.00 31.14 255 THR B N 1
ATOM 4211 C CA . THR B 1 233 ? 10.271 98.506 18.283 1.00 31.47 255 THR B CA 1
ATOM 4212 C C . THR B 1 233 ? 10.219 99.964 18.656 1.00 34.72 255 THR B C 1
ATOM 4213 O O . THR B 1 233 ? 11.235 100.506 19.104 1.00 32.89 255 THR B O 1
ATOM 4217 N N . LYS B 1 234 ? 9.057 100.591 18.534 1.00 31.95 256 LYS B N 1
ATOM 4218 C CA . LYS B 1 234 ? 8.871 101.967 18.989 1.00 31.97 256 LYS B CA 1
ATOM 4219 C C . LYS B 1 234 ? 9.123 102.055 20.523 1.00 35.11 256 LYS B C 1
ATOM 4220 O O . LYS B 1 234 ? 9.813 102.975 20.980 1.00 35.01 256 LYS B O 1
ATOM 4226 N N . ASP B 1 235 ? 8.622 101.071 21.286 1.00 33.06 257 ASP B N 1
ATOM 4227 C CA A ASP B 1 235 ? 8.756 101.038 22.744 0.50 33.25 257 ASP B CA 1
ATOM 4228 C CA B ASP B 1 235 ? 8.761 101.043 22.746 0.50 33.68 257 ASP B CA 1
ATOM 4229 C C . ASP B 1 235 ? 10.209 100.842 23.205 1.00 36.84 257 ASP B C 1
ATOM 4230 O O . ASP B 1 235 ? 10.594 101.393 24.243 1.00 36.27 257 ASP B O 1
ATOM 4239 N N . ASN B 1 236 ? 11.011 100.048 22.470 1.00 32.62 258 ASN B N 1
ATOM 4240 C CA . ASN B 1 236 ? 12.379 99.825 22.954 1.00 31.76 258 ASN B CA 1
ATOM 4241 C C . ASN B 1 236 ? 13.422 100.829 22.389 1.00 32.46 258 ASN B C 1
ATOM 4242 O O . ASN B 1 236 ? 14.599 100.733 22.748 1.00 30.93 258 ASN B O 1
ATOM 4247 N N . THR B 1 237 ? 12.993 101.809 21.570 1.00 28.30 259 THR B N 1
ATOM 4248 C CA . THR B 1 237 ? 13.924 102.783 21.003 1.00 27.46 259 THR B CA 1
ATOM 4249 C C . THR B 1 237 ? 13.506 104.246 21.357 1.00 30.87 259 THR B C 1
ATOM 4250 O O . THR B 1 237 ? 14.325 105.153 21.195 1.00 27.77 259 THR B O 1
ATOM 4254 N N . ILE B 1 238 ? 12.282 104.462 21.895 1.00 28.22 260 ILE B N 1
ATOM 4255 C CA . ILE B 1 238 ? 11.813 105.809 22.256 1.00 28.45 260 ILE B CA 1
ATOM 4256 C C . ILE B 1 238 ? 12.791 106.502 23.270 1.00 29.65 260 ILE B C 1
ATOM 4257 O O . ILE B 1 238 ? 13.146 107.653 23.053 1.00 27.27 260 ILE B O 1
ATOM 4262 N N . ASP B 1 239 ? 13.260 105.805 24.317 1.00 26.65 261 ASP B N 1
ATOM 4263 C CA . ASP B 1 239 ? 14.168 106.457 25.286 1.00 25.76 261 ASP B CA 1
ATOM 4264 C C . ASP B 1 239 ? 15.479 106.915 24.643 1.00 29.43 261 ASP B C 1
ATOM 4265 O O . ASP B 1 239 ? 15.940 108.026 24.920 1.00 28.42 261 ASP B O 1
ATOM 4270 N N . GLU B 1 240 ? 16.052 106.095 23.751 1.00 27.68 262 GLU B N 1
ATOM 4271 C CA . GLU B 1 240 ? 17.297 106.473 23.062 1.00 27.02 262 GLU B CA 1
ATOM 4272 C C . GLU B 1 240 ? 17.087 107.707 22.162 1.00 28.63 262 GLU B C 1
ATOM 4273 O O . GLU B 1 240 ? 17.951 108.582 22.110 1.00 26.47 262 GLU B O 1
ATOM 4287 N N . ILE B 1 242 ? 14.684 110.049 22.707 1.00 25.71 264 ILE B N 1
ATOM 4288 C CA A ILE B 1 242 ? 14.510 111.161 23.649 0.50 26.19 264 ILE B CA 1
ATOM 4289 C CA B ILE B 1 242 ? 14.511 111.168 23.642 0.50 25.53 264 ILE B CA 1
ATOM 4290 C C . ILE B 1 242 ? 15.913 111.673 24.026 1.00 28.79 264 ILE B C 1
ATOM 4291 O O . ILE B 1 242 ? 16.171 112.870 23.980 1.00 28.68 264 ILE B O 1
ATOM 4300 N N . ASP B 1 243 ? 16.823 110.746 24.382 1.00 27.16 265 ASP B N 1
ATOM 4301 C CA . ASP B 1 243 ? 18.174 111.107 24.774 1.00 26.85 265 ASP B CA 1
ATOM 4302 C C . ASP B 1 243 ? 18.924 111.779 23.613 1.00 27.67 265 ASP B C 1
ATOM 4303 O O . ASP B 1 243 ? 19.585 112.793 23.835 1.00 28.43 265 ASP B O 1
ATOM 4308 N N . PHE B 1 244 ? 18.816 111.247 22.393 1.00 25.29 266 PHE B N 1
ATOM 4309 C CA . PHE B 1 244 ? 19.516 111.869 21.261 1.00 23.83 266 PHE B CA 1
ATOM 4310 C C . PHE B 1 244 ? 18.972 113.296 21.022 1.00 26.72 266 PHE B C 1
ATOM 4311 O O . PHE B 1 244 ? 19.756 114.211 20.781 1.00 25.72 266 PHE B O 1
ATOM 4319 N N . SER B 1 245 ? 17.653 113.496 21.127 1.00 25.50 267 SER B N 1
ATOM 4320 C CA . SER B 1 245 ? 17.069 114.846 20.951 1.00 25.60 267 SER B CA 1
ATOM 4321 C C . SER B 1 245 ? 17.665 115.823 21.985 1.00 30.00 267 SER B C 1
ATOM 4322 O O . SER B 1 245 ? 18.008 116.960 21.640 1.00 29.44 267 SER B O 1
ATOM 4325 N N . GLU B 1 246 ? 17.829 115.355 23.239 1.00 26.68 268 GLU B N 1
ATOM 4326 C CA . GLU B 1 246 ? 18.421 116.173 24.304 1.00 26.94 268 GLU B CA 1
ATOM 4327 C C . GLU B 1 246 ? 19.863 116.538 23.984 1.00 30.75 268 GLU B C 1
ATOM 4328 O O . GLU B 1 246 ? 20.269 117.676 24.246 1.00 31.44 268 GLU B O 1
ATOM 4334 N N . VAL B 1 247 ? 20.615 115.605 23.366 1.00 26.27 269 VAL B N 1
ATOM 4335 C CA . VAL B 1 247 ? 21.996 115.845 22.944 1.00 26.49 269 VAL B CA 1
ATOM 4336 C C . VAL B 1 247 ? 22.002 116.953 21.857 1.00 30.78 269 VAL B C 1
ATOM 4337 O O . VAL B 1 247 ? 22.754 117.928 21.972 1.00 29.75 269 VAL B O 1
ATOM 4341 N N . LEU B 1 248 ? 21.122 116.812 20.847 1.00 26.88 270 LEU B N 1
ATOM 4342 C CA . LEU B 1 248 ? 20.988 117.753 19.731 1.00 25.15 270 LEU B CA 1
ATOM 4343 C C . LEU B 1 248 ? 20.612 119.165 20.192 1.00 29.89 270 LEU B C 1
ATOM 4344 O O . LEU B 1 248 ? 21.169 120.138 19.685 1.00 31.32 270 LEU B O 1
ATOM 4349 N N . LYS B 1 249 ? 19.721 119.285 21.179 1.00 28.81 271 LYS B N 1
ATOM 4350 C CA . LYS B 1 249 ? 19.315 120.589 21.713 1.00 29.56 271 LYS B CA 1
ATOM 4351 C C . LYS B 1 249 ? 20.497 121.373 22.278 1.00 34.13 271 LYS B C 1
ATOM 4352 O O . LYS B 1 249 ? 20.465 122.598 22.223 1.00 36.05 271 LYS B O 1
ATOM 4358 N N . LYS B 1 250 ? 21.541 120.685 22.803 1.00 29.90 272 LYS B N 1
ATOM 4359 C CA . LYS B 1 250 ? 22.720 121.342 23.385 1.00 30.79 272 LYS B CA 1
ATOM 4360 C C . LYS B 1 250 ? 23.803 121.693 22.341 1.00 35.13 272 LYS B C 1
ATOM 4361 O O . LYS B 1 250 ? 24.781 122.355 22.689 1.00 37.07 272 LYS B O 1
ATOM 4367 N N . LYS B 1 251 ? 23.637 121.262 21.081 1.00 30.76 273 LYS B N 1
ATOM 4368 C CA . LYS B 1 251 ? 24.576 121.557 19.989 1.00 30.86 273 LYS B CA 1
ATOM 4369 C C . LYS B 1 251 ? 24.277 122.960 19.499 1.00 33.38 273 LYS B C 1
ATOM 4370 O O . LYS B 1 251 ? 23.234 123.185 18.893 1.00 30.54 273 LYS B O 1
ATOM 4376 N N . LYS B 1 252 ? 25.152 123.920 19.810 1.00 32.11 274 LYS B N 1
ATOM 4377 C CA . LYS B 1 252 ? 24.891 125.324 19.468 1.00 33.34 274 LYS B CA 1
ATOM 4378 C C . LYS B 1 252 ? 24.895 125.620 17.967 1.00 37.18 274 LYS B C 1
ATOM 4379 O O . LYS B 1 252 ? 24.182 126.529 17.540 1.00 39.17 274 LYS B O 1
ATOM 4385 N N . ASN B 1 253 ? 25.702 124.897 17.185 1.00 31.12 275 ASN B N 1
ATOM 4386 C CA . ASN B 1 253 ? 25.940 125.207 15.771 1.00 31.41 275 ASN B CA 1
ATOM 4387 C C . ASN B 1 253 ? 24.947 124.564 14.780 1.00 31.88 275 ASN B C 1
ATOM 4388 O O . ASN B 1 253 ? 25.143 124.698 13.572 1.00 30.69 275 ASN B O 1
ATOM 4393 N N . ILE B 1 254 ? 23.919 123.844 15.266 1.00 27.63 276 ILE B N 1
ATOM 4394 C CA . ILE B 1 254 ? 22.943 123.207 14.362 1.00 25.62 276 ILE B CA 1
ATOM 4395 C C . ILE B 1 254 ? 21.704 124.129 14.187 1.00 29.85 276 ILE B C 1
ATOM 4396 O O . ILE B 1 254 ? 21.647 125.181 14.833 1.00 30.66 276 ILE B O 1
ATOM 4401 N N . PRO B 1 255 ? 20.733 123.804 13.286 1.00 26.99 277 PRO B N 1
ATOM 4402 C CA . PRO B 1 255 ? 19.640 124.764 13.013 1.00 26.99 277 PRO B CA 1
ATOM 4403 C C . PRO B 1 255 ? 18.557 124.921 14.092 1.00 30.12 277 PRO B C 1
ATOM 4404 O O . PRO B 1 255 ? 17.411 124.463 13.926 1.00 29.40 277 PRO B O 1
ATOM 4408 N N . HIS B 1 256 ? 18.899 125.665 15.160 1.00 28.01 278 HIS B N 1
ATOM 4409 C CA . HIS B 1 256 ? 17.957 126.031 16.218 1.00 28.23 278 HIS B CA 1
ATOM 4410 C C . HIS B 1 256 ? 16.820 126.870 15.632 1.00 31.76 278 HIS B C 1
ATOM 4411 O O . HIS B 1 256 ? 15.705 126.795 16.124 1.00 31.37 278 HIS B O 1
ATOM 4418 N N . ASP B 1 257 ? 17.109 127.663 14.563 1.00 29.66 279 ASP B N 1
ATOM 4419 C CA . ASP B 1 257 ? 16.135 128.572 13.940 1.00 31.08 279 ASP B CA 1
ATOM 4420 C C . ASP B 1 257 ? 15.207 127.860 12.926 1.00 33.87 279 ASP B C 1
ATOM 4421 O O . ASP B 1 257 ? 14.338 128.521 12.355 1.00 34.40 279 ASP B O 1
ATOM 4426 N N . LEU B 1 258 ? 15.366 126.536 12.719 1.00 28.17 280 LEU B N 1
ATOM 4427 C CA . LEU B 1 258 ? 14.473 125.774 11.831 1.00 26.33 280 LEU B CA 1
ATOM 4428 C C . LEU B 1 258 ? 13.600 124.836 12.650 1.00 29.66 280 LEU B C 1
ATOM 4429 O O . LEU B 1 258 ? 13.850 124.642 13.841 1.00 27.81 280 LEU B O 1
ATOM 4434 N N . ASN B 1 259 ? 12.600 124.235 12.014 1.00 28.23 281 ASN B N 1
ATOM 4435 C CA . ASN B 1 259 ? 11.813 123.174 12.653 1.00 29.58 281 ASN B CA 1
ATOM 4436 C C . ASN B 1 259 ? 12.575 121.870 12.401 1.00 30.96 281 ASN B C 1
ATOM 4437 O O . ASN B 1 259 ? 12.904 121.581 11.245 1.00 29.45 281 ASN B O 1
ATOM 4442 N N . VAL B 1 260 ? 12.992 121.164 13.484 1.00 27.21 282 VAL B N 1
ATOM 4443 C CA . VAL B 1 260 ? 13.805 119.950 13.359 1.00 24.87 282 VAL B CA 1
ATOM 4444 C C . VAL B 1 260 ? 13.136 118.825 14.146 1.00 27.83 282 VAL B C 1
ATOM 4445 O O . VAL B 1 260 ? 12.846 118.969 15.338 1.00 27.57 282 VAL B O 1
ATOM 4449 N N . SER B 1 261 ? 12.931 117.706 13.470 1.00 25.09 283 SER B N 1
ATOM 4450 C CA . SER B 1 261 ? 12.265 116.526 14.007 1.00 27.21 283 SER B CA 1
ATOM 4451 C C . SER B 1 261 ? 13.109 115.267 13.774 1.00 29.90 283 SER B C 1
ATOM 4452 O O . SER B 1 261 ? 13.618 115.025 12.678 1.00 27.95 283 SER B O 1
ATOM 4455 N N . LEU B 1 262 ? 13.208 114.443 14.815 1.00 27.50 284 LEU B N 1
ATOM 4456 C CA . LEU B 1 262 ? 13.954 113.210 14.744 1.00 26.27 284 LEU B CA 1
ATOM 4457 C C . LEU B 1 262 ? 12.979 112.065 14.476 1.00 30.69 284 LEU B C 1
ATOM 4458 O O . LEU B 1 262 ? 12.017 111.890 15.229 1.00 31.39 284 LEU B O 1
ATOM 4463 N N . GLN B 1 263 ? 13.196 111.310 13.372 1.00 26.16 285 GLN B N 1
ATOM 4464 C CA . GLN B 1 263 ? 12.426 110.097 13.073 1.00 24.44 285 GLN B CA 1
ATOM 4465 C C . GLN B 1 263 ? 13.365 108.919 12.919 1.00 25.89 285 GLN B C 1
ATOM 4466 O O . GLN B 1 263 ? 14.436 109.054 12.306 1.00 23.18 285 GLN B O 1
ATOM 4472 N N . ILE B 1 264 ? 12.965 107.769 13.471 1.00 22.79 286 ILE B N 1
ATOM 4473 C CA . ILE B 1 264 ? 13.698 106.509 13.313 1.00 22.33 286 ILE B CA 1
ATOM 4474 C C . ILE B 1 264 ? 12.669 105.382 13.028 1.00 26.22 286 ILE B C 1
ATOM 4475 O O . ILE B 1 264 ? 11.548 105.390 13.552 1.00 26.03 286 ILE B O 1
ATOM 4480 N N . SER B 1 265 ? 13.061 104.428 12.207 1.00 24.46 287 SER B N 1
ATOM 4481 C CA . SER B 1 265 ? 12.229 103.256 11.899 1.00 25.75 287 SER B CA 1
ATOM 4482 C C . SER B 1 265 ? 13.077 101.981 11.994 1.00 28.30 287 SER B C 1
ATOM 4483 O O . SER B 1 265 ? 14.270 102.075 12.289 1.00 27.25 287 SER B O 1
ATOM 4486 N N . ASN B 1 266 ? 12.512 100.823 11.610 1.00 26.10 288 ASN B N 1
ATOM 4487 C CA . ASN B 1 266 ? 13.276 99.571 11.578 1.00 27.08 288 ASN B CA 1
ATOM 4488 C C . ASN B 1 266 ? 14.311 99.635 10.409 1.00 30.11 288 ASN B C 1
ATOM 4489 O O . ASN B 1 266 ? 14.362 100.638 9.683 1.00 28.21 288 ASN B O 1
ATOM 4494 N N . LYS B 1 267 ? 15.156 98.598 10.267 1.00 27.83 289 LYS B N 1
ATOM 4495 C CA . LYS B 1 267 ? 16.259 98.622 9.300 1.00 28.03 289 LYS B CA 1
ATOM 4496 C C . LYS B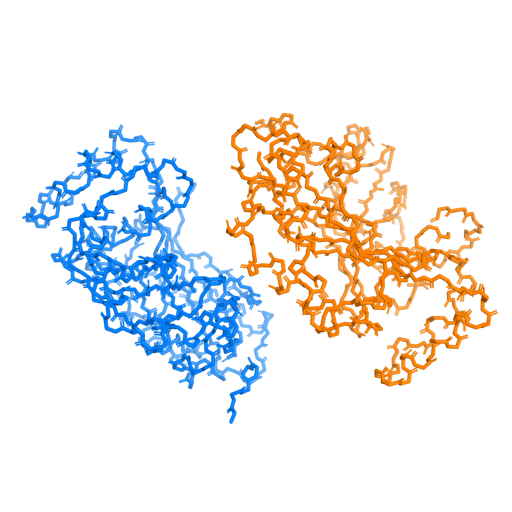 1 267 ? 15.855 98.423 7.848 1.00 31.91 289 LYS B C 1
ATOM 4497 O O . LYS B 1 267 ? 16.729 98.499 6.990 1.00 32.27 289 LYS B O 1
ATOM 4503 N N . TYR B 1 268 ? 14.569 98.164 7.556 1.00 29.40 290 TYR B N 1
ATOM 4504 C CA . TYR B 1 268 ? 14.175 97.768 6.199 1.00 29.14 290 TYR B CA 1
ATOM 4505 C C . TYR B 1 268 ? 13.630 98.898 5.338 1.00 33.41 290 TYR B C 1
ATOM 4506 O O . TYR B 1 268 ? 13.169 99.903 5.848 1.00 30.57 290 TYR B O 1
ATOM 4515 N N . ILE B 1 269 ? 13.680 98.700 4.016 1.00 30.63 291 ILE B N 1
ATOM 4516 C CA . ILE B 1 269 ? 13.151 99.643 3.048 1.00 28.48 291 ILE B CA 1
ATOM 4517 C C . ILE B 1 269 ? 12.478 98.850 1.926 1.00 31.58 291 ILE B C 1
ATOM 4518 O O . ILE B 1 269 ? 13.010 97.836 1.472 1.00 30.78 291 ILE B O 1
ATOM 4523 N N . ASN B 1 270 ? 11.296 99.312 1.503 1.00 28.93 292 ASN B N 1
ATOM 4524 C CA . ASN B 1 270 ? 10.554 98.717 0.371 1.00 28.52 292 ASN B CA 1
ATOM 4525 C C . ASN B 1 270 ? 11.344 99.033 -0.899 1.00 29.63 292 ASN B C 1
ATOM 4526 O O . ASN B 1 270 ? 11.557 100.206 -1.197 1.00 26.96 292 ASN B O 1
ATOM 4531 N N . THR B 1 271 ? 11.817 98.011 -1.620 1.00 27.09 293 THR B N 1
ATOM 4532 C CA . THR B 1 271 ? 12.700 98.236 -2.781 1.00 27.01 293 THR B CA 1
ATOM 4533 C C . THR B 1 271 ? 11.998 98.919 -3.963 1.00 29.26 293 THR B C 1
ATOM 4534 O O . THR B 1 271 ? 12.594 99.796 -4.576 1.00 28.60 293 THR B O 1
ATOM 4538 N N . LYS B 1 272 ? 10.756 98.526 -4.275 1.00 27.71 294 LYS B N 1
ATOM 4539 C CA . LYS B 1 272 ? 10.037 99.106 -5.419 1.00 27.39 294 LYS B CA 1
ATOM 4540 C C . LYS B 1 272 ? 9.544 100.530 -5.135 1.00 29.46 294 LYS B C 1
ATOM 4541 O O . LYS B 1 272 ? 9.505 101.357 -6.047 1.00 27.26 294 LYS B O 1
ATOM 4547 N N . ARG B 1 273 ? 9.112 100.792 -3.878 1.00 26.95 295 ARG B N 1
ATOM 4548 C CA . ARG B 1 273 ? 8.513 102.050 -3.431 1.00 26.72 295 ARG B CA 1
ATOM 4549 C C . ARG B 1 273 ? 9.190 102.483 -2.128 1.00 29.40 295 ARG B C 1
ATOM 4550 O O . ARG B 1 273 ? 8.591 102.332 -1.062 1.00 30.26 295 ARG B O 1
ATOM 4558 N N . PRO B 1 274 ? 10.415 103.046 -2.202 1.00 25.33 296 PRO B N 1
ATOM 4559 C CA . PRO B 1 274 ? 11.184 103.328 -0.964 1.00 25.55 296 PRO B CA 1
ATOM 4560 C C . PRO B 1 274 ? 10.745 104.612 -0.279 1.00 31.33 296 PRO B C 1
ATOM 4561 O O . PRO B 1 274 ? 11.533 105.547 -0.145 1.00 32.24 296 PRO B O 1
ATOM 4565 N N . ASN B 1 275 ? 9.482 104.642 0.161 1.00 27.31 297 ASN B N 1
ATOM 4566 C CA . ASN B 1 275 ? 8.856 105.812 0.750 1.00 27.06 297 ASN B CA 1
ATOM 4567 C C . ASN B 1 275 ? 8.943 105.743 2.269 1.00 29.99 297 ASN B C 1
ATOM 4568 O O . ASN B 1 275 ? 8.177 105.021 2.915 1.00 30.51 297 ASN B O 1
ATOM 4573 N N . TYR B 1 276 ? 9.848 106.531 2.848 1.00 25.85 298 TYR B N 1
ATOM 4574 C CA . TYR B 1 276 ? 10.035 106.533 4.299 1.00 25.73 298 TYR B CA 1
ATOM 4575 C C . TYR B 1 276 ? 8.748 106.940 5.051 1.00 31.73 298 TYR B C 1
ATOM 4576 O O . TYR B 1 276 ? 8.506 106.440 6.151 1.00 31.31 298 TYR B O 1
ATOM 4585 N N . SER B 1 277 ? 7.921 107.840 4.468 1.00 31.48 2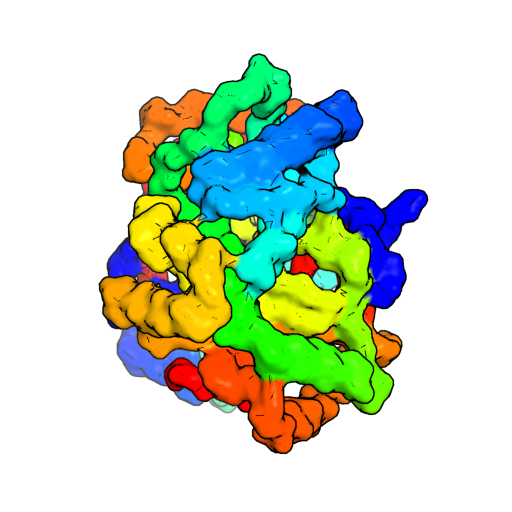99 SER B N 1
ATOM 4586 C CA . SER B 1 277 ? 6.708 108.345 5.131 1.00 32.93 299 SER B CA 1
ATOM 4587 C C . SER B 1 277 ? 5.646 107.256 5.380 1.00 36.46 299 SER B C 1
ATOM 4588 O O . SER B 1 277 ? 4.734 107.483 6.186 1.00 36.90 299 SER B O 1
ATOM 4591 N N . LYS B 1 278 ? 5.774 106.080 4.717 1.00 32.56 300 LYS B N 1
ATOM 4592 C CA A LYS B 1 278 ? 4.825 104.969 4.871 0.50 33.02 300 LYS B CA 1
ATOM 4593 C CA B LYS B 1 278 ? 4.833 104.956 4.857 0.50 33.19 300 LYS B CA 1
ATOM 4594 C C . LYS B 1 278 ? 5.307 103.963 5.926 1.00 36.72 300 LYS B C 1
ATOM 4595 O O . LYS B 1 278 ? 4.583 103.020 6.249 1.00 36.34 300 LYS B O 1
ATOM 4606 N N . LYS B 1 279 ? 6.520 104.181 6.496 1.00 30.26 301 LYS B N 1
ATOM 4607 C CA A LYS B 1 279 ? 7.065 103.268 7.507 0.50 29.45 301 LYS B CA 1
ATOM 4608 C CA B LYS B 1 279 ? 7.069 103.273 7.509 0.50 29.47 301 LYS B CA 1
ATOM 4609 C C . LYS B 1 279 ? 6.558 103.607 8.903 1.00 32.80 301 LYS B C 1
ATOM 4610 O O . LYS B 1 279 ? 6.125 104.736 9.143 1.00 33.44 301 LYS B O 1
ATOM 4621 N N . GLU B 1 280 ? 6.642 102.636 9.822 1.00 29.55 302 GLU B N 1
ATOM 4622 C CA A GLU B 1 280 ? 6.294 102.838 11.233 0.50 29.75 302 GLU B CA 1
ATOM 4623 C CA B GLU B 1 280 ? 6.284 102.852 11.219 0.50 29.89 302 GLU B CA 1
ATOM 4624 C C . GLU B 1 280 ? 7.463 103.570 11.872 1.00 32.91 302 GLU B C 1
ATOM 4625 O O . GLU B 1 280 ? 8.583 103.049 11.855 1.00 31.37 302 GLU B O 1
ATOM 4636 N N . VAL B 1 281 ? 7.236 104.785 12.403 1.00 29.39 303 VAL B N 1
ATOM 4637 C CA . VAL B 1 281 ? 8.364 105.519 12.964 1.00 28.01 303 VAL B CA 1
ATOM 4638 C C . VAL B 1 281 ? 8.123 105.997 14.367 1.00 31.91 303 VAL B C 1
ATOM 4639 O O . VAL B 1 281 ? 6.977 106.155 14.791 1.00 32.00 303 VAL B O 1
ATOM 4643 N N . ILE B 1 282 ? 9.234 106.283 15.060 1.00 27.14 304 ILE B N 1
ATOM 4644 C CA . ILE B 1 282 ? 9.283 107.020 16.303 1.00 27.21 304 ILE B CA 1
ATOM 4645 C C . ILE B 1 282 ? 9.521 108.432 15.870 1.00 32.04 304 ILE B C 1
ATOM 4646 O O . ILE B 1 282 ? 10.406 108.631 15.042 1.00 31.60 304 ILE B O 1
ATOM 4651 N N . GLU B 1 283 ? 8.797 109.410 16.424 1.00 30.28 305 GLU B N 1
ATOM 4652 C CA . GLU B 1 283 ? 9.058 110.811 16.110 1.00 29.84 305 GLU B CA 1
ATOM 4653 C C . GLU B 1 283 ? 9.283 111.567 17.416 1.00 33.10 305 GLU B C 1
ATOM 4654 O O . GLU B 1 283 ? 8.472 111.447 18.339 1.00 32.31 305 GLU B O 1
ATOM 4660 N N . VAL B 1 284 ? 10.411 112.285 17.521 1.00 29.76 306 VAL B N 1
ATOM 4661 C CA . VAL B 1 284 ? 10.726 113.092 18.705 1.00 29.17 306 VAL B CA 1
ATOM 4662 C C . VAL B 1 284 ? 11.081 114.505 18.228 1.00 33.63 306 VAL B C 1
ATOM 4663 O O . VAL B 1 284 ? 11.977 114.651 17.404 1.00 33.40 306 VAL B O 1
ATOM 4667 N N . GLY B 1 285 ? 10.383 115.523 18.735 1.00 30.22 307 GLY B N 1
ATOM 4668 C CA . GLY B 1 285 ? 10.699 116.902 18.373 1.00 29.60 307 GLY B CA 1
ATOM 4669 C C . GLY B 1 285 ? 12.067 117.323 18.881 1.00 32.29 307 GLY B C 1
ATOM 4670 O O . GLY B 1 285 ? 12.506 116.872 19.949 1.00 32.08 307 GLY B O 1
ATOM 4671 N N . VAL B 1 286 ? 12.783 118.151 18.100 1.00 27.84 308 VAL B N 1
ATOM 4672 C CA . VAL B 1 286 ? 14.082 118.684 18.528 1.00 27.61 308 VAL B CA 1
ATOM 4673 C C . VAL B 1 286 ? 13.891 120.206 18.700 1.00 31.24 308 VAL B C 1
ATOM 4674 O O . VAL B 1 286 ? 14.057 120.720 19.811 1.00 30.87 308 VAL B O 1
ATOM 4678 N N . PHE B 1 287 ? 13.519 120.908 17.605 1.00 25.74 309 PHE B N 1
ATOM 4679 C CA . PHE B 1 287 ? 13.238 122.347 17.628 1.00 27.51 309 PHE B CA 1
ATOM 4680 C C . PHE B 1 287 ? 11.909 122.588 16.939 1.00 34.36 309 PHE B C 1
ATOM 4681 O O . PHE B 1 287 ? 11.663 122.018 15.876 1.00 31.77 309 PHE B O 1
ATOM 4689 N N . ASN B 1 288 ? 11.057 123.426 17.518 1.00 34.50 310 ASN B N 1
ATOM 4690 C CA . ASN B 1 288 ? 9.771 123.704 16.885 1.00 35.20 310 ASN B CA 1
ATOM 4691 C C . ASN B 1 288 ? 9.396 125.156 17.122 1.00 40.16 310 ASN B C 1
ATOM 4692 O O . ASN B 1 288 ? 9.543 125.659 18.244 1.00 40.48 310 ASN B O 1
ATOM 4697 N N . HIS B 1 289 ? 8.933 125.830 16.065 1.00 37.23 311 HIS B N 1
ATOM 4698 C CA . HIS B 1 289 ? 8.596 127.255 16.107 1.00 38.53 311 HIS B CA 1
ATOM 4699 C C . HIS B 1 289 ? 7.110 127.531 15.814 1.00 45.22 311 HIS B C 1
ATOM 4700 O O . HIS B 1 289 ? 6.736 128.705 15.696 1.00 47.27 311 HIS B O 1
ATOM 4707 N N . GLU B 1 290 ? 6.266 126.467 15.719 1.00 40.52 312 GLU B N 1
ATOM 4708 C CA . GLU B 1 290 ? 4.820 126.583 15.447 1.00 63.86 312 GLU B CA 1
ATOM 4709 C C . GLU B 1 290 ? 4.084 127.319 16.569 1.00 92.11 312 GLU B C 1
ATOM 4710 O O . GLU B 1 290 ? 4.431 127.164 17.737 1.00 58.53 312 GLU B O 1
#

B-factor: mean 36.85, std 14.08, range [13.84, 118.86]

Organism: Staphylococcus aureus (strain Mu50 / ATCC 700699) (NCBI:txid158878)

Solvent-accessible surface area: 27162 Å² total

Foldseek 3Di:
DDDQKQLAPFLQPQAAADADPQQQVLQVVCVPLVQLLFQLLVLQQLFGWGWLAWGRYYHHIKTWIFGCALQQTWIAMDTDHSCSSVDPDHPHDPDQDPVLQLQFQSVQSLLCLLLVQQAVVVVVVCVVCCVVLAKWFGDQSCVSHPHRHDDDRWKGKTGRRDGSVLSVPLPSVLSPPDSVSSNVSCVSCVVVVPPAFIEIETGIAGNDPDDDLVVNLVSLVVLVVLLPDPSHPLVHWYKYKYAHSMARSHHRDSVPGDIHIDTNHDDD/DDDQKQLAPFLQPQAAADADPQLQVLQVVCVPLVQLLFQLLVLLQLFGWGWLAWGRHYHHIKTWIWGCALQQTWIAMDTDHSCSSVDPDHPNDPDFDPVLQLQQQSVQSLLCLLLVQQAVVVVVVCVVCCVVLAKWFGDQSCVSHPHNHDDDRWKGKTGRRDGSVLSVPLPSVLSPPDSVVSNVSCVSCVVVVPPAFIEIETQIAGNDPDDDLVVNLVSCVVLVVVLPPPSHPLVHWYKYKYAHSMARSHHRDSVPGDIHIDTNHDDD

Secondary structure (DSSP, 8-state):
------GGG-SSTT---SB-HHHHHHHHHTHHHHHHHHHHH---S---EEEEEEEEEBTEEEEEEEEEETTEEEEEEEEE-GGGGG--S-------S---HHHHHHHHHHHHHHTHHHHHHHHHHHHHTTTTTTEE---TTT-----SBSB-SSEEEE-----HHHHHHHTGGGTTS-HHHHHH--HHHHHTT-----EEEE-EEE--TT--HHHHS---HHHHHHHT-TTS-TTSEEEEEEE-S---SSS--GGGS--EEEEEE---/------TTT-SSTT---SB-HHHHHHHHHTHHHHHHHHHHH---S---EEEEEEEEEBTEEEEEEEEEETTEEEEEEEEE-GGGGG--S-------S---HHHHHHHHHHHHHHTHHHHHHHHHHHHHTTTTTTEE---TTT-----SBSB-SSEEEE-----HHHIIIIIGGGTTS-HHHHHH--HHHHHTT-----EEEE-EEE--TT--HHHHS---HHHHHHHT-TTS-TTSEEEEEEE-S---SSS--GGGS--EEEEEE---

Sequence (536 aa):
SVPEEEEASKYVGQGFQPPAEEKKDAIEFSKKHKDKIAKRGEQFFDNFGLKVKATNVVGSGDGVEVVFVHCDDHDIVFNNASIIPFDKSIIESDSSLRRSEDKGDDSSTLVGTVLSSGFEYRAHKEELDNLTEVLKEEYKKSKYKYTGYTEENAIKTQNSGFRNEEYYYLTTAIPYTLDEYKRYFQPLIKEDDKSSFRDGRNSKKQLKDKSRPYVVTTLFSTKDNFTKDDNTIDEIDFSEVLKKKKNIPHDLNVSLQISNKYINTKKRPNYSKKKKEEVIEVGVFNHESVPEEEASKYVGQGFQPPAEEKDDAIEEFSKKKHKKDKIAKRGEQFFDNFGLKVKKATNVVGSGDGVEVVFVHCDDHDIVFNNASIIPFDKSIIESDSSSLRRSEDKGDDSTLVGTVLSSGFEYRAHKEELDNLTEVLKEEYKKSSKYKYTGYTENAIKTQNSGFRNEEYYYLTTAIPYTLDEYKRYFQPLIKEEDDKSFRDGRNSKKQLKDKSRPYVVTTLFSTKDNFTKDDNTIDEIIDFSEVLKKKKNIPHDLNVSLQISNKYINTKRPNYSKKKKEEVIEVGVFNHE

InterPro domains:
  IPR012873 Protein of unknown function DUF1672 [PF07901] (37-310)

Nearest PDB structures (foldseek):
  4qpv-assembly2_B  TM=1.002E+00  e=1.605E-53  Staphylococcus aureus subsp. aureus Mu50
  4qpv-assembly2_B  TM=1.002E+00  e=4.356E-54  Staphylococcus aureus subsp. aureus Mu50
  6t5t-assembly1_A-2  TM=3.616E-01  e=1.324E+00  Archaeoglobus fulgidus DSM 4304

Radius of gyration: 25.61 Å; Cα contacts (8 Å, |Δi|>4): 1137; chains: 2; bounding box: 60×65×63 Å